Protein AF-0000000078519492 (afdb_homodimer)

Structure (mmCIF, N/CA/C/O backbone):
data_AF-0000000078519492-model_v1
#
loop_
_entity.id
_entity.type
_entity.pdbx_description
1 polymer 'Short-chain dehydrogenase/reductase SDR'
#
loop_
_atom_site.group_PDB
_atom_site.id
_atom_site.type_symbol
_atom_site.label_atom_id
_atom_site.label_alt_id
_atom_site.label_comp_id
_atom_site.label_asym_id
_atom_site.label_entity_id
_atom_site.label_seq_id
_atom_site.pdbx_PDB_ins_code
_atom_site.Cartn_x
_atom_site.Cartn_y
_atom_site.Cartn_z
_atom_site.occupancy
_atom_site.B_iso_or_equiv
_atom_site.auth_seq_id
_atom_site.auth_comp_id
_atom_site.auth_asym_id
_atom_site.auth_atom_id
_atom_site.pdbx_PDB_model_num
ATOM 1 N N . MET A 1 1 ? 9.078 -33.531 -21.797 1 58.41 1 MET A N 1
ATOM 2 C CA . MET A 1 1 ? 9.125 -32.281 -21.031 1 58.41 1 MET A CA 1
ATOM 3 C C . MET A 1 1 ? 8.391 -32.438 -19.703 1 58.41 1 MET A C 1
ATOM 5 O O . MET A 1 1 ? 7.457 -33.25 -19.594 1 58.41 1 MET A O 1
ATOM 9 N N . SER A 1 2 ? 9.055 -31.938 -18.531 1 83.19 2 SER A N 1
ATOM 10 C CA . SER A 1 2 ? 8.453 -32.188 -17.234 1 83.19 2 SER A CA 1
ATOM 11 C C . SER A 1 2 ? 7.082 -31.516 -17.109 1 83.19 2 SER A C 1
ATOM 13 O O . SER A 1 2 ? 6.832 -30.5 -17.75 1 83.19 2 SER A O 1
ATOM 15 N N . SER A 1 3 ? 6.086 -32.188 -16.578 1 94.5 3 SER A N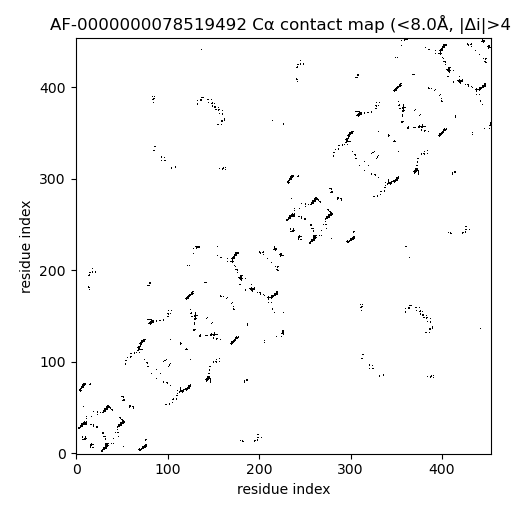 1
ATOM 16 C CA . SER A 1 3 ? 4.734 -31.672 -16.375 1 94.5 3 SER A CA 1
ATOM 17 C C . SER A 1 3 ? 4.754 -30.312 -15.68 1 94.5 3 SER A C 1
ATOM 19 O O . SER A 1 3 ? 5.438 -30.141 -14.664 1 94.5 3 SER A O 1
ATOM 21 N N . PRO A 1 4 ? 4.066 -29.391 -16.312 1 97.5 4 PRO A N 1
ATOM 22 C CA . PRO A 1 4 ? 3.973 -28.109 -15.617 1 97.5 4 PRO A CA 1
ATOM 23 C C . PRO A 1 4 ? 3.342 -28.219 -14.234 1 97.5 4 PRO A C 1
ATOM 25 O O . PRO A 1 4 ? 2.41 -29 -14.039 1 97.5 4 PRO A O 1
ATOM 28 N N . ILE A 1 5 ? 3.854 -27.438 -13.281 1 98.69 5 ILE A N 1
ATOM 29 C CA . ILE A 1 5 ? 3.361 -27.469 -11.914 1 98.69 5 ILE A CA 1
ATOM 30 C C . ILE A 1 5 ? 2.834 -26.078 -11.531 1 98.69 5 ILE A C 1
ATOM 32 O O . ILE A 1 5 ? 3.559 -25.078 -11.625 1 98.69 5 ILE A O 1
ATOM 36 N N . THR A 1 6 ? 1.536 -26.016 -11.156 1 98.88 6 THR A N 1
ATOM 37 C CA . THR A 1 6 ? 0.912 -24.781 -10.703 1 98.88 6 THR A CA 1
ATOM 38 C C . THR A 1 6 ? 0.505 -24.891 -9.234 1 98.88 6 THR A C 1
ATOM 40 O O . THR A 1 6 ? -0.112 -25.875 -8.828 1 98.88 6 THR A O 1
ATOM 43 N N . LEU A 1 7 ? 0.951 -23.953 -8.414 1 98.94 7 LEU A N 1
ATOM 44 C CA . LEU A 1 7 ? 0.543 -23.844 -7.02 1 98.94 7 LEU A CA 1
ATOM 45 C C . LEU A 1 7 ? -0.435 -22.688 -6.824 1 98.94 7 LEU A C 1
ATOM 47 O O . LEU A 1 7 ? -0.15 -21.562 -7.211 1 98.94 7 LEU A O 1
ATOM 51 N N . VAL A 1 8 ? -1.605 -23 -6.273 1 98.88 8 VAL A N 1
ATOM 52 C CA . VAL A 1 8 ? -2.617 -22 -5.93 1 98.88 8 VAL A CA 1
ATOM 53 C C . VAL A 1 8 ? -2.697 -21.844 -4.414 1 98.88 8 VAL A C 1
ATOM 55 O O . VAL A 1 8 ? -3.088 -22.781 -3.709 1 98.88 8 VAL A O 1
ATOM 58 N N . ILE A 1 9 ? -2.285 -20.688 -3.934 1 98.81 9 ILE A N 1
ATOM 59 C CA . ILE A 1 9 ? -2.396 -20.375 -2.514 1 98.81 9 ILE A CA 1
ATOM 60 C C . ILE A 1 9 ? -3.824 -19.953 -2.189 1 98.81 9 ILE A C 1
ATOM 62 O O . ILE A 1 9 ? -4.367 -19.047 -2.832 1 98.81 9 ILE A O 1
ATOM 66 N N . GLY A 1 10 ? -4.426 -20.484 -1.098 1 97.88 10 GLY A N 1
ATOM 67 C CA . GLY A 1 10 ? -5.805 -20.188 -0.753 1 97.88 10 GLY A CA 1
ATOM 68 C C . GLY A 1 10 ? -6.809 -20.969 -1.593 1 97.88 10 GLY A C 1
ATOM 69 O O . GLY A 1 10 ? -7.613 -20.359 -2.312 1 97.88 10 GLY A O 1
ATOM 70 N N . ALA A 1 11 ? -6.848 -22.297 -1.455 1 98.06 11 ALA A N 1
ATOM 71 C CA . ALA A 1 11 ? -7.637 -23.156 -2.344 1 98.06 11 ALA A CA 1
ATOM 72 C C . ALA A 1 11 ? -8.688 -23.938 -1.564 1 98.06 11 ALA A C 1
ATOM 74 O O . ALA A 1 11 ? -9.125 -25 -1.999 1 98.06 11 ALA A O 1
ATOM 75 N N . SER A 1 12 ? -9.078 -23.422 -0.387 1 96 12 SER A N 1
ATOM 76 C CA . SER A 1 12 ? -10.055 -24.141 0.433 1 96 12 SER A CA 1
ATOM 77 C C . SER A 1 12 ? -11.477 -23.922 -0.075 1 96 12 SER A C 1
ATOM 79 O O . SER A 1 12 ? -12.359 -24.75 0.144 1 96 12 SER A O 1
ATOM 81 N N . ARG A 1 13 ? -11.758 -22.781 -0.663 1 95.19 13 ARG A N 1
ATOM 82 C CA . ARG A 1 13 ? -13.078 -22.422 -1.168 1 95.19 13 ARG A CA 1
ATOM 83 C C . ARG A 1 13 ? -12.984 -21.297 -2.188 1 95.19 13 ARG A C 1
ATOM 85 O O . ARG A 1 13 ? -11.883 -20.859 -2.535 1 95.19 13 ARG A O 1
ATOM 92 N N . GLY A 1 14 ? -14.07 -20.984 -2.76 1 96.94 14 GLY A N 1
ATOM 93 C CA . GLY A 1 14 ? -14.18 -19.781 -3.578 1 96.94 14 GLY A CA 1
ATOM 94 C C . GLY A 1 14 ? -13.375 -19.859 -4.859 1 96.94 14 GLY A C 1
ATOM 95 O O . GLY A 1 14 ? -13.383 -20.891 -5.543 1 96.94 14 GLY A O 1
ATOM 96 N N . ILE A 1 15 ? -12.758 -18.719 -5.199 1 98.38 15 ILE A N 1
ATOM 97 C CA . ILE A 1 15 ? -12.016 -18.578 -6.449 1 98.38 15 ILE A CA 1
ATOM 98 C C . ILE A 1 15 ? -10.852 -19.562 -6.473 1 98.38 15 ILE A C 1
ATOM 100 O O . ILE A 1 15 ? -10.633 -20.25 -7.469 1 98.38 15 ILE A O 1
ATOM 104 N N . GLY A 1 16 ? -10.133 -19.703 -5.344 1 98.56 16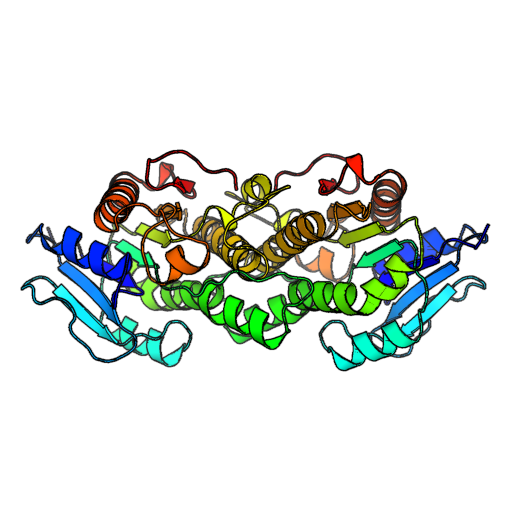 GLY A N 1
ATOM 105 C CA . GLY A 1 16 ? -8.961 -20.562 -5.27 1 98.56 16 GLY A CA 1
ATOM 106 C C . GLY A 1 16 ? -9.266 -22.016 -5.555 1 98.56 16 GLY A C 1
ATOM 107 O O . GLY A 1 16 ? -8.547 -22.672 -6.316 1 98.56 16 GLY A O 1
ATOM 108 N N . LEU A 1 17 ? -10.32 -22.469 -4.938 1 98.38 17 LEU A N 1
ATOM 109 C CA . LEU A 1 17 ? -10.703 -23.859 -5.176 1 98.38 17 LEU A CA 1
ATOM 110 C C . LEU A 1 17 ? -11.117 -24.062 -6.629 1 98.38 17 LEU A C 1
ATOM 112 O O . LEU A 1 17 ? -10.773 -25.094 -7.23 1 98.38 17 LEU A O 1
ATOM 116 N N . GLU A 1 18 ? -11.797 -23.141 -7.176 1 98.69 18 GLU A N 1
ATOM 117 C CA . GLU A 1 18 ? -12.234 -23.234 -8.562 1 98.69 18 GLU A CA 1
ATOM 118 C C . GLU A 1 18 ? -11.047 -23.203 -9.523 1 98.69 18 GLU A C 1
ATOM 120 O O . GLU A 1 18 ? -11.055 -23.859 -10.562 1 98.69 18 GLU A O 1
ATOM 125 N N . LEU A 1 19 ? -10.008 -22.406 -9.195 1 98.88 19 LEU A N 1
ATOM 126 C CA . LEU A 1 19 ? -8.789 -22.406 -9.992 1 98.88 19 LEU A CA 1
ATOM 127 C C . LEU A 1 19 ? -8.172 -23.797 -10.039 1 98.88 19 LEU A C 1
ATOM 129 O O . LEU A 1 19 ? -7.824 -24.297 -11.109 1 98.88 19 LEU A O 1
ATOM 133 N N . VAL A 1 20 ? -8.094 -24.438 -8.883 1 98.75 20 VAL A N 1
ATOM 134 C CA . VAL A 1 20 ? -7.535 -25.781 -8.797 1 98.75 20 VAL A CA 1
ATOM 135 C C . VAL A 1 20 ? -8.391 -26.75 -9.609 1 98.75 20 VAL A C 1
ATOM 137 O O . VAL A 1 20 ? -7.863 -27.547 -10.383 1 98.75 20 VAL A O 1
ATOM 140 N N . ARG A 1 21 ? -9.688 -26.641 -9.461 1 98.56 21 ARG A N 1
ATOM 141 C CA . ARG A 1 21 ? -10.609 -27.5 -10.18 1 98.56 21 ARG A CA 1
ATOM 142 C C . ARG A 1 21 ? -10.445 -27.359 -11.688 1 98.56 21 ARG A C 1
ATOM 144 O O . ARG A 1 21 ? -10.352 -28.359 -12.406 1 98.56 21 ARG A O 1
ATOM 151 N N . THR A 1 22 ? -10.383 -26.141 -12.156 1 98.62 22 THR A N 1
ATOM 152 C CA . THR A 1 22 ? -10.281 -25.875 -13.586 1 98.62 22 THR A CA 1
ATOM 153 C C . THR A 1 22 ? -8.938 -26.359 -14.133 1 98.62 22 THR A C 1
ATOM 155 O O . THR A 1 22 ? -8.891 -27.016 -15.172 1 98.62 22 THR A O 1
ATOM 158 N N . LEU A 1 23 ? -7.848 -26.141 -13.43 1 98.5 23 LEU A N 1
ATOM 159 C CA . LEU A 1 23 ? -6.512 -26.562 -13.836 1 98.5 23 LEU A CA 1
ATOM 160 C C . LEU A 1 23 ? -6.414 -28.078 -13.883 1 98.5 23 LEU A C 1
ATOM 162 O O . LEU A 1 23 ? -5.711 -28.641 -14.727 1 98.5 23 LEU A O 1
ATOM 166 N N . SER A 1 24 ? -7.098 -28.75 -13.008 1 97.81 24 SER A N 1
ATOM 167 C CA . SER A 1 24 ? -6.992 -30.188 -12.852 1 97.81 24 SER A CA 1
ATOM 168 C C . SER A 1 24 ? -7.574 -30.922 -14.055 1 97.81 24 SER A C 1
ATOM 170 O O . SER A 1 24 ? -7.324 -32.125 -14.25 1 97.81 24 SER A O 1
ATOM 172 N N . GLN A 1 25 ? -8.359 -30.188 -14.852 1 97.5 25 GLN A N 1
ATOM 173 C CA . GLN A 1 25 ? -8.984 -30.797 -16.016 1 97.5 25 GLN A CA 1
ATOM 174 C C . GLN A 1 25 ? -7.941 -31.172 -17.062 1 97.5 25 GLN A C 1
ATOM 176 O O . GLN A 1 25 ? -8.172 -32.062 -17.891 1 97.5 25 GLN A O 1
ATOM 181 N N . ASP A 1 26 ? -6.82 -30.453 -17.109 1 96.94 26 ASP A N 1
ATOM 182 C CA . ASP A 1 26 ? -5.684 -30.828 -17.953 1 96.94 26 ASP A CA 1
ATOM 183 C C . ASP A 1 26 ? -4.758 -31.797 -17.219 1 96.94 26 ASP A C 1
ATOM 185 O O . ASP A 1 26 ? -3.904 -31.375 -16.438 1 96.94 26 ASP A O 1
ATOM 189 N N . THR A 1 27 ? -4.773 -33.031 -17.547 1 95.38 27 THR A N 1
ATOM 190 C CA . THR A 1 27 ? -4.117 -34.094 -16.797 1 95.38 27 THR A CA 1
ATOM 191 C C . THR A 1 27 ? -2.611 -34.062 -17.031 1 95.38 27 THR A C 1
ATOM 193 O O . THR A 1 27 ? -1.858 -34.75 -16.344 1 95.38 27 THR A O 1
ATOM 196 N N . SER A 1 28 ? -2.199 -33.312 -17.984 1 96.25 28 SER A N 1
ATOM 197 C CA . SER A 1 28 ? -0.767 -33.188 -18.234 1 96.25 28 SER A CA 1
ATOM 198 C C . SER A 1 28 ? -0.105 -32.25 -17.234 1 96.25 28 SER A C 1
ATOM 200 O O . SER A 1 28 ? 1.123 -32.219 -17.141 1 96.25 28 SER A O 1
ATOM 202 N N . GLN A 1 29 ? -0.95 -31.641 -16.422 1 96.44 29 GLN A N 1
ATOM 203 C CA . GLN A 1 29 ? -0.436 -30.672 -15.453 1 96.44 29 GLN A CA 1
ATOM 204 C C . GLN A 1 29 ? -0.536 -31.234 -14.031 1 96.44 29 GLN A C 1
ATOM 206 O O . GLN A 1 29 ? -1.39 -32.062 -13.75 1 96.44 29 GLN A O 1
ATOM 211 N N . GLN A 1 30 ? 0.408 -30.812 -13.195 1 98.25 30 GLN A N 1
ATOM 212 C CA . GLN A 1 30 ? 0.324 -31.031 -11.75 1 98.25 30 GLN A CA 1
ATOM 213 C C . GLN A 1 30 ? -0.139 -29.781 -11.031 1 98.25 30 GLN A C 1
ATOM 215 O O . GLN A 1 30 ? 0.381 -28.688 -11.273 1 98.25 30 GLN A O 1
ATOM 220 N N . VAL A 1 31 ? -1.18 -29.984 -10.188 1 98.69 31 VAL A N 1
ATOM 221 C CA . VAL A 1 31 ? -1.771 -28.859 -9.492 1 98.69 31 VAL A CA 1
ATOM 222 C C . VAL A 1 31 ? -1.626 -29.047 -7.984 1 98.69 31 VAL A C 1
ATOM 224 O O . VAL A 1 31 ? -1.915 -30.125 -7.457 1 98.69 31 VAL A O 1
ATOM 227 N N . ILE A 1 32 ? -1.097 -28.031 -7.344 1 98.69 32 ILE A N 1
ATOM 228 C CA . ILE A 1 32 ? -1 -28.016 -5.891 1 98.69 32 ILE A CA 1
ATOM 229 C C . ILE A 1 32 ? -1.884 -26.906 -5.332 1 98.69 32 ILE A C 1
ATOM 231 O O . ILE A 1 32 ? -1.819 -25.75 -5.793 1 98.69 32 ILE A O 1
ATOM 235 N N . GLY A 1 33 ? -2.805 -27.219 -4.434 1 98.62 33 GLY A N 1
ATOM 236 C CA . GLY A 1 33 ? -3.578 -26.219 -3.695 1 98.62 33 GLY A CA 1
ATOM 237 C C . GLY A 1 33 ? -3.168 -26.109 -2.238 1 98.62 33 GLY A C 1
ATOM 238 O O . GLY A 1 33 ? -2.826 -27.109 -1.606 1 98.62 33 GLY A O 1
ATOM 239 N N . SER A 1 34 ? -3.195 -24.922 -1.721 1 98.56 34 SER A N 1
ATOM 240 C CA . SER A 1 34 ? -2.938 -24.781 -0.291 1 98.56 34 SER A CA 1
ATOM 241 C C . SER A 1 34 ? -4.23 -24.578 0.486 1 98.56 34 SER A C 1
ATOM 243 O O . SER A 1 34 ? -5.148 -23.906 0.001 1 98.56 34 SER A O 1
ATOM 245 N N . VAL A 1 35 ? -4.273 -25.141 1.657 1 97.62 35 VAL A N 1
ATOM 246 C CA . VAL A 1 35 ? -5.402 -25.031 2.578 1 97.62 35 VAL A CA 1
ATOM 247 C C . VAL A 1 35 ? -4.891 -24.766 3.99 1 97.62 35 VAL A C 1
ATOM 249 O O . VAL A 1 35 ? -3.791 -25.188 4.352 1 97.62 35 VAL A O 1
ATOM 252 N N . ARG A 1 36 ? -5.609 -24.016 4.82 1 94.69 36 ARG A N 1
ATOM 253 C CA . ARG A 1 36 ? -5.168 -23.641 6.156 1 94.69 36 ARG A CA 1
ATOM 254 C C . ARG A 1 36 ? -5.23 -24.828 7.109 1 94.69 36 ARG A C 1
ATOM 256 O O . ARG A 1 36 ? -4.387 -24.953 7.996 1 94.69 36 ARG A O 1
ATOM 263 N N . LYS A 1 37 ? -6.215 -25.578 6.898 1 93.25 37 LYS A N 1
ATOM 264 C CA . LYS A 1 37 ? -6.379 -26.828 7.641 1 93.25 37 LYS A CA 1
ATOM 265 C C . LYS A 1 37 ? -6.215 -28.031 6.727 1 93.25 37 LYS A C 1
ATOM 267 O O . LYS A 1 37 ? -6.617 -28 5.562 1 93.25 37 LYS A O 1
ATOM 272 N N . PRO A 1 38 ? -5.621 -29.031 7.332 1 91.38 38 PRO A N 1
ATOM 273 C CA . PRO A 1 38 ? -5.391 -30.219 6.504 1 91.38 38 PRO A CA 1
ATOM 274 C C . PRO A 1 38 ? -6.688 -30.828 5.992 1 91.38 38 PRO A C 1
ATOM 276 O O . PRO A 1 38 ? -7.375 -31.547 6.73 1 91.38 38 PRO A O 1
ATOM 279 N N . THR A 1 39 ? -7.109 -30.422 4.836 1 90.69 39 THR A N 1
ATOM 280 C CA . THR A 1 39 ? -8.289 -30.938 4.145 1 90.69 39 THR A CA 1
ATOM 281 C C . THR A 1 39 ? -7.984 -31.172 2.668 1 90.69 39 THR A C 1
ATOM 283 O O . THR A 1 39 ? -6.949 -30.734 2.162 1 90.69 39 THR A O 1
ATOM 286 N N . ASN A 1 40 ? -8.781 -32 1.984 1 93.25 40 ASN A N 1
ATOM 287 C CA . ASN A 1 40 ? -8.727 -32.281 0.55 1 93.25 40 ASN A CA 1
ATOM 288 C C . ASN A 1 40 ? -10.055 -31.938 -0.128 1 93.25 40 ASN A C 1
ATOM 290 O O . ASN A 1 40 ? -10.867 -32.812 -0.391 1 93.25 40 ASN A O 1
ATOM 294 N N . PRO A 1 41 ? -10.156 -30.734 -0.514 1 94 41 PRO A N 1
ATOM 295 C CA . PRO A 1 41 ? -11.461 -30.297 -1.013 1 94 41 PRO A CA 1
ATOM 296 C C . PRO A 1 41 ? -11.781 -30.844 -2.4 1 94 41 PRO A C 1
ATOM 298 O O . PRO A 1 41 ? -12.914 -30.703 -2.873 1 94 41 PRO A O 1
ATOM 301 N N . LEU A 1 42 ? -10.828 -31.344 -3.115 1 94.75 42 LEU A N 1
ATOM 302 C CA . LEU A 1 42 ? -10.969 -31.875 -4.469 1 94.75 42 LEU A CA 1
ATOM 303 C C . LEU A 1 42 ? -10.125 -33.125 -4.66 1 94.75 42 LEU A C 1
ATOM 305 O O . LEU A 1 42 ? -8.93 -33.125 -4.363 1 94.75 42 LEU A O 1
ATOM 309 N N . ASP A 1 43 ? -10.742 -34.156 -5.117 1 94.12 43 ASP A N 1
ATOM 310 C CA . ASP A 1 43 ? -10.039 -35.406 -5.391 1 94.12 43 ASP A CA 1
ATOM 311 C C . ASP A 1 43 ? -9.812 -35.594 -6.887 1 94.12 43 ASP A C 1
ATOM 313 O O . ASP A 1 43 ? -10.773 -35.781 -7.645 1 94.12 43 ASP A O 1
ATOM 317 N N . ALA A 1 44 ? -8.641 -35.406 -7.34 1 96 44 ALA A N 1
ATOM 318 C CA . ALA A 1 44 ? -8.188 -35.625 -8.711 1 96 44 ALA A CA 1
ATOM 319 C C . ALA A 1 44 ? -6.758 -36.156 -8.742 1 96 44 ALA A C 1
ATOM 321 O O . ALA A 1 44 ? -5.938 -35.812 -7.887 1 96 44 ALA A O 1
ATOM 322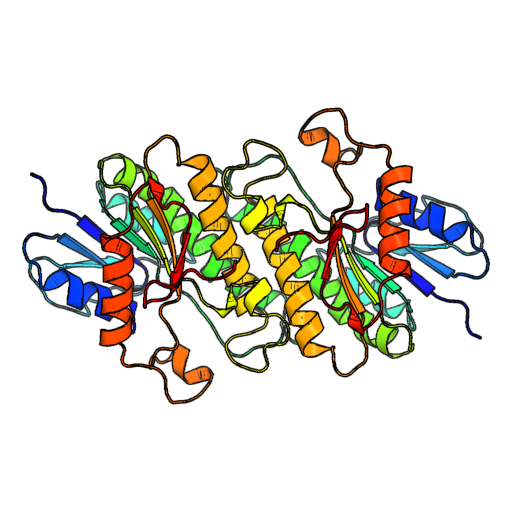 N N . PRO A 1 45 ? -6.391 -37.031 -9.68 1 96.19 45 PRO A N 1
ATOM 323 C CA . PRO A 1 45 ? -5.094 -37.719 -9.68 1 96.19 45 PRO A CA 1
ATOM 324 C C . PRO A 1 45 ? -3.92 -36.75 -9.812 1 96.19 45 PRO A C 1
ATOM 326 O O . PRO A 1 45 ? -2.816 -37.031 -9.352 1 96.19 45 PRO A O 1
ATOM 329 N N . ASN A 1 46 ? -4.172 -35.656 -10.461 1 97.75 46 ASN A N 1
ATOM 330 C CA . ASN A 1 46 ? -3.072 -34.719 -10.703 1 97.75 46 ASN A CA 1
ATOM 331 C C . ASN A 1 46 ? -3.125 -33.531 -9.75 1 97.75 46 ASN A C 1
ATOM 333 O O . ASN A 1 46 ? -2.549 -32.469 -10.039 1 97.75 46 ASN A O 1
ATOM 337 N N . VAL A 1 47 ? -3.902 -33.688 -8.586 1 98.25 47 VAL A N 1
ATOM 338 C CA . VAL A 1 47 ? -4.035 -32.594 -7.609 1 98.25 47 VAL A CA 1
ATOM 339 C C . VAL A 1 47 ? -3.545 -33.062 -6.246 1 98.25 47 VAL A C 1
ATOM 341 O O . VAL A 1 47 ? -3.838 -34.188 -5.828 1 98.25 47 VAL A O 1
ATOM 344 N N . ARG A 1 48 ? -2.787 -32.25 -5.578 1 97.56 48 ARG A N 1
ATOM 345 C CA . ARG A 1 48 ? -2.51 -32.469 -4.16 1 97.56 48 ARG A CA 1
ATOM 346 C C . ARG A 1 48 ? -2.643 -31.172 -3.379 1 97.56 48 ARG A C 1
ATOM 348 O O . ARG A 1 48 ? -2.471 -30.078 -3.938 1 97.56 48 ARG A O 1
ATOM 355 N N . PHE A 1 49 ? -2.961 -31.328 -2.107 1 98.19 49 PHE A N 1
ATOM 356 C CA . PHE A 1 49 ? -3.109 -30.156 -1.243 1 98.19 49 PHE A CA 1
ATOM 357 C C . PHE A 1 49 ? -2.004 -30.125 -0.193 1 98.19 49 PHE A C 1
ATOM 359 O O . PHE A 1 49 ? -1.576 -31.156 0.305 1 98.19 49 PHE A O 1
ATOM 366 N N . VAL A 1 50 ? -1.512 -28.938 0.108 1 98.25 50 VAL A N 1
ATOM 367 C CA . VAL A 1 50 ? -0.549 -28.703 1.182 1 98.25 50 VAL A CA 1
ATOM 368 C C . VAL A 1 50 ? -1.144 -27.766 2.225 1 98.25 50 VAL A C 1
ATOM 370 O O . VAL A 1 50 ? -1.955 -26.891 1.894 1 98.25 50 VAL A O 1
ATOM 373 N N . THR A 1 51 ? -0.789 -27.953 3.5 1 98.31 51 THR A N 1
ATOM 374 C CA . THR A 1 51 ? -1.227 -27.047 4.566 1 98.31 51 THR A CA 1
ATOM 375 C C . THR A 1 51 ? -0.351 -25.797 4.621 1 98.31 51 THR A C 1
ATOM 377 O O . THR A 1 51 ? 0.875 -25.906 4.715 1 98.31 51 THR A O 1
ATOM 380 N N . LEU A 1 52 ? -1 -24.656 4.516 1 98.38 52 LEU A N 1
ATOM 381 C CA . LEU A 1 52 ? -0.27 -23.391 4.496 1 98.38 52 LEU A CA 1
ATOM 382 C C . LEU A 1 52 ? -1.149 -22.25 4.996 1 98.38 52 LEU A C 1
ATOM 384 O O . LEU A 1 52 ? -2.252 -22.047 4.48 1 98.38 52 LEU A O 1
ATOM 388 N N . ASP A 1 53 ? -0.686 -21.609 6.07 1 97.81 53 ASP A N 1
ATOM 389 C CA . ASP A 1 53 ? -1.227 -20.328 6.512 1 97.81 53 ASP A CA 1
ATOM 390 C C . ASP A 1 53 ? -0.282 -19.188 6.152 1 97.81 53 ASP A C 1
ATOM 392 O O . ASP A 1 53 ? 0.782 -19.031 6.758 1 97.81 53 ASP A O 1
ATOM 396 N N . GLN A 1 54 ? -0.698 -18.391 5.199 1 96.94 54 GLN A N 1
ATOM 397 C CA . GLN A 1 54 ? 0.231 -17.391 4.691 1 96.94 54 GLN A CA 1
ATOM 398 C C . GLN A 1 54 ? 0.507 -16.312 5.738 1 96.94 54 GLN A C 1
ATOM 400 O O . GLN A 1 54 ? 1.447 -15.531 5.598 1 96.94 54 GLN A O 1
ATOM 405 N N . ALA A 1 55 ? -0.295 -16.25 6.844 1 97.12 55 ALA A N 1
ATOM 406 C CA . ALA A 1 55 ? -0.055 -15.289 7.914 1 97.12 55 ALA A CA 1
ATOM 407 C C . ALA A 1 55 ? 1.045 -15.773 8.852 1 97.12 55 ALA A C 1
ATOM 409 O O . ALA A 1 55 ? 1.449 -15.055 9.773 1 97.12 55 ALA A O 1
ATOM 410 N N . ASP A 1 56 ? 1.532 -17 8.617 1 97.62 56 ASP A N 1
ATOM 411 C CA . ASP A 1 56 ? 2.51 -17.625 9.5 1 97.62 56 ASP A CA 1
ATOM 412 C C . ASP A 1 56 ? 3.746 -18.062 8.727 1 97.62 56 ASP A C 1
ATOM 414 O O . ASP A 1 56 ? 3.695 -19.047 7.984 1 97.62 56 ASP A O 1
ATOM 418 N N . ARG A 1 57 ? 4.883 -17.484 8.984 1 97.75 57 ARG A N 1
ATOM 419 C CA . ARG A 1 57 ? 6.125 -17.75 8.258 1 97.75 57 ARG A CA 1
ATOM 420 C C . ARG A 1 57 ? 6.523 -19.219 8.367 1 97.75 57 ARG A C 1
ATOM 422 O O . ARG A 1 57 ? 6.98 -19.812 7.391 1 97.75 57 ARG A O 1
ATOM 429 N N . ALA A 1 58 ? 6.41 -19.719 9.539 1 98.06 58 ALA A N 1
ATOM 430 C CA . ALA A 1 58 ? 6.797 -21.125 9.742 1 98.06 58 ALA A CA 1
ATOM 431 C C . ALA A 1 58 ? 5.938 -22.047 8.898 1 98.06 58 ALA A C 1
ATOM 433 O O . ALA A 1 58 ? 6.441 -23.031 8.336 1 98.06 58 ALA A O 1
ATOM 434 N N . SER A 1 59 ? 4.645 -21.766 8.828 1 98.44 59 SER A N 1
ATOM 435 C CA . SER A 1 59 ? 3.729 -22.562 8.016 1 98.44 59 SER A CA 1
ATOM 436 C C . SER A 1 59 ? 4.102 -22.5 6.535 1 98.44 59 SER A C 1
ATOM 438 O O . SER A 1 59 ? 4.129 -23.516 5.848 1 98.44 59 SER A O 1
ATOM 440 N N . VAL A 1 60 ? 4.445 -21.359 6.023 1 98.69 60 VAL A N 1
ATOM 441 C CA . VAL A 1 60 ? 4.809 -21.141 4.625 1 98.69 60 VAL A CA 1
ATOM 442 C C . VAL A 1 60 ? 6.109 -21.875 4.312 1 98.69 60 VAL A C 1
ATOM 444 O O . VAL A 1 60 ? 6.219 -22.562 3.285 1 98.69 60 VAL A O 1
ATOM 447 N N . LYS A 1 61 ? 7.055 -21.719 5.211 1 98.38 61 LYS A N 1
ATOM 448 C CA . LYS A 1 61 ? 8.344 -22.375 5.027 1 98.38 61 LYS A CA 1
ATOM 449 C C . LYS A 1 61 ? 8.188 -23.891 4.941 1 98.38 61 LYS A C 1
ATOM 451 O O . LYS A 1 61 ? 8.805 -24.531 4.094 1 98.38 61 LYS A O 1
ATOM 456 N N . ALA A 1 62 ? 7.402 -24.438 5.812 1 98.25 62 ALA A N 1
ATOM 457 C CA . ALA A 1 62 ? 7.168 -25.875 5.82 1 98.25 62 ALA A CA 1
ATOM 458 C C . ALA A 1 62 ? 6.543 -26.344 4.508 1 98.25 62 ALA A C 1
ATOM 460 O O . ALA A 1 62 ? 6.941 -27.375 3.951 1 98.25 62 ALA A O 1
ATOM 461 N N . ALA A 1 63 ? 5.566 -25.609 4.023 1 98.62 63 ALA A N 1
ATOM 462 C CA . ALA A 1 63 ? 4.918 -25.953 2.76 1 98.62 63 ALA A CA 1
ATOM 463 C C . ALA A 1 63 ? 5.902 -25.875 1.599 1 98.62 63 ALA A C 1
ATOM 465 O O . ALA A 1 63 ? 5.914 -26.734 0.72 1 98.62 63 ALA A O 1
ATOM 466 N N . ALA A 1 64 ? 6.73 -24.844 1.571 1 98.75 64 ALA A N 1
ATOM 467 C CA . ALA A 1 64 ? 7.691 -24.625 0.49 1 98.75 64 ALA A CA 1
ATOM 468 C C . ALA A 1 64 ? 8.688 -25.781 0.407 1 98.75 64 ALA A C 1
ATOM 470 O O . ALA A 1 64 ? 9.117 -26.156 -0.685 1 98.75 64 ALA A O 1
ATOM 471 N N . ALA A 1 65 ? 9.039 -26.328 1.559 1 98.31 65 ALA A N 1
ATOM 472 C CA . ALA A 1 65 ? 10 -27.438 1.615 1 98.31 65 ALA A CA 1
ATOM 473 C C . ALA A 1 65 ? 9.469 -28.656 0.869 1 98.31 65 ALA A C 1
ATOM 475 O O . ALA A 1 65 ? 10.25 -29.484 0.388 1 98.31 65 ALA A O 1
ATOM 476 N N . SER A 1 66 ? 8.18 -28.75 0.671 1 98 66 SER A N 1
ATOM 477 C CA . SER A 1 66 ? 7.578 -29.922 0.036 1 98 66 SER A CA 1
ATOM 478 C C . SER A 1 66 ? 7.387 -29.688 -1.461 1 98 66 SER A C 1
ATOM 480 O O . SER A 1 66 ? 6.891 -30.578 -2.166 1 98 66 SER A O 1
ATOM 482 N N . VAL A 1 67 ? 7.707 -28.531 -1.974 1 98.44 67 VAL A N 1
ATOM 483 C CA . VAL A 1 67 ? 7.547 -28.188 -3.383 1 98.44 67 VAL A CA 1
ATOM 484 C C . VAL A 1 67 ? 8.891 -27.766 -3.963 1 98.44 67 VAL A C 1
ATOM 486 O O . VAL A 1 67 ? 9.188 -26.562 -4.039 1 98.44 67 VAL A O 1
ATOM 489 N N . PRO A 1 68 ? 9.688 -28.641 -4.445 1 97.69 68 PRO A N 1
ATOM 490 C CA . PRO A 1 68 ? 11.055 -28.312 -4.859 1 97.69 68 PRO A CA 1
ATOM 491 C C . PRO A 1 68 ? 11.109 -27.578 -6.199 1 97.69 68 PRO A C 1
ATOM 493 O O . PRO A 1 68 ? 12.117 -26.953 -6.52 1 97.69 68 PRO A O 1
ATOM 496 N N . GLU A 1 69 ? 10.102 -27.797 -7.07 1 98.31 69 GLU A N 1
ATOM 497 C CA . GLU A 1 69 ? 10.023 -27.109 -8.352 1 98.31 69 GLU A CA 1
ATOM 498 C C . GLU A 1 69 ? 8.609 -26.625 -8.633 1 98.31 69 GLU A C 1
ATOM 500 O O . GLU A 1 69 ? 7.637 -27.25 -8.211 1 98.31 69 GLU A O 1
ATOM 505 N N . LEU A 1 70 ? 8.469 -25.547 -9.32 1 98.38 70 LEU A N 1
ATOM 506 C CA . LEU A 1 70 ? 7.195 -24.859 -9.547 1 98.38 70 LEU A CA 1
ATOM 507 C C . LEU A 1 70 ? 7.258 -24 -10.797 1 98.38 70 LEU A C 1
ATOM 509 O O . LEU A 1 70 ? 8.242 -23.281 -11.023 1 98.38 70 LEU A O 1
ATOM 513 N N . ASP A 1 71 ? 6.281 -24.094 -11.656 1 98.69 71 ASP A N 1
ATOM 514 C CA . ASP A 1 71 ? 6.242 -23.281 -12.859 1 98.69 71 ASP A CA 1
ATOM 515 C C . ASP A 1 71 ? 5.461 -21.984 -12.625 1 98.69 71 ASP A C 1
ATOM 517 O O . ASP A 1 71 ? 5.902 -20.906 -13.016 1 98.69 71 ASP A O 1
ATOM 521 N N . VAL A 1 72 ? 4.25 -22.125 -11.984 1 98.88 72 VAL A N 1
ATOM 522 C CA . VAL A 1 72 ? 3.318 -21 -11.836 1 98.88 72 VAL A CA 1
ATOM 523 C C . VAL A 1 72 ? 2.85 -20.922 -10.383 1 98.88 72 VAL A C 1
ATOM 525 O O . VAL A 1 72 ? 2.438 -21.922 -9.797 1 98.88 72 VAL A O 1
ATOM 528 N N . LEU A 1 73 ? 3.02 -19.797 -9.781 1 98.94 73 LEU A N 1
ATOM 529 C CA . LEU A 1 73 ? 2.525 -19.5 -8.445 1 98.94 73 LEU A CA 1
ATOM 530 C C . LEU A 1 73 ? 1.381 -18.484 -8.5 1 98.94 73 LEU A C 1
ATOM 532 O O . LEU A 1 73 ? 1.561 -17.359 -8.977 1 98.94 73 LEU A O 1
ATOM 536 N N . ILE A 1 74 ? 0.163 -18.891 -8.117 1 98.94 74 ILE A N 1
ATOM 537 C CA . ILE A 1 74 ? -0.995 -18 -8.016 1 98.94 74 ILE A CA 1
ATOM 538 C C . ILE A 1 74 ? -1.35 -17.781 -6.547 1 98.94 74 ILE A C 1
ATOM 540 O O . ILE A 1 74 ? -1.713 -18.719 -5.84 1 98.94 74 ILE A O 1
ATOM 544 N N . ILE A 1 75 ? -1.245 -16.562 -6.09 1 98.88 75 ILE A N 1
ATOM 545 C CA . ILE A 1 75 ? -1.546 -16.234 -4.703 1 98.88 75 ILE A CA 1
ATOM 546 C C . ILE A 1 75 ? -2.93 -15.586 -4.617 1 98.88 75 ILE A C 1
ATOM 548 O O . ILE A 1 75 ? -3.102 -14.422 -4.973 1 98.88 75 ILE A O 1
ATOM 552 N N . ASN A 1 76 ? -3.836 -16.312 -4.051 1 97.75 76 ASN A N 1
ATOM 553 C CA . ASN A 1 76 ? -5.242 -15.922 -4.066 1 97.75 76 ASN A CA 1
ATOM 554 C C . ASN A 1 76 ? -5.758 -15.633 -2.658 1 97.75 76 ASN A C 1
ATOM 556 O O . ASN A 1 76 ? -6.727 -14.891 -2.488 1 97.75 76 ASN A O 1
ATOM 560 N N . ALA A 1 77 ? -5.102 -16.125 -1.643 1 90.38 77 ALA A N 1
ATOM 561 C CA . ALA A 1 77 ? -5.559 -15.984 -0.263 1 90.38 77 ALA A CA 1
ATOM 562 C C . ALA A 1 77 ? -5.547 -14.523 0.17 1 90.38 77 ALA A C 1
ATOM 564 O O . ALA A 1 77 ? -4.586 -13.797 -0.096 1 90.38 77 ALA A O 1
ATOM 565 N N . ALA A 1 78 ? -6.656 -14.117 0.807 1 95.38 78 ALA A N 1
ATOM 566 C CA . ALA A 1 78 ? -6.785 -12.758 1.327 1 95.38 78 ALA A CA 1
ATOM 567 C C . ALA A 1 78 ? -7.957 -12.648 2.297 1 95.38 78 ALA A C 1
ATOM 569 O O . ALA A 1 78 ? -8.812 -13.531 2.348 1 95.38 78 ALA A O 1
ATOM 570 N N . ILE A 1 79 ? -7.926 -11.594 3.053 1 95.94 79 ILE A N 1
ATOM 571 C CA . ILE A 1 79 ? -9.102 -11.203 3.826 1 95.94 79 ILE A CA 1
ATOM 572 C C . ILE A 1 79 ? -9.641 -9.867 3.311 1 95.94 79 ILE A C 1
ATOM 574 O O . ILE A 1 79 ? -8.891 -9.078 2.727 1 95.94 79 ILE A O 1
ATOM 578 N N . GLY A 1 80 ? -10.867 -9.703 3.443 1 95.06 80 GLY A N 1
ATOM 579 C CA . GLY A 1 80 ? -11.516 -8.477 3.014 1 95.06 80 GLY A CA 1
ATOM 580 C C . GLY A 1 80 ? -12.883 -8.273 3.633 1 95.06 80 GLY A C 1
ATOM 581 O O . GLY A 1 80 ? -13.602 -9.242 3.902 1 95.06 80 GLY A O 1
ATOM 582 N N . ASP A 1 81 ? -13.219 -7.07 3.898 1 93.12 81 ASP A N 1
ATOM 583 C CA . ASP A 1 81 ? -14.523 -6.645 4.406 1 93.12 81 ASP A CA 1
ATOM 584 C C . ASP A 1 81 ? -14.828 -5.211 3.986 1 93.12 81 ASP A C 1
ATOM 586 O O . ASP A 1 81 ? -14 -4.547 3.357 1 93.12 81 ASP A O 1
ATOM 590 N N . ASP A 1 82 ? -16.094 -4.859 4.188 1 90.62 82 ASP A N 1
ATOM 591 C CA . ASP A 1 82 ? -16.5 -3.475 3.973 1 90.62 82 ASP A CA 1
ATOM 592 C C . ASP A 1 82 ? -16.203 -2.615 5.203 1 90.62 82 ASP A C 1
ATOM 594 O O . ASP A 1 82 ? -17 -2.578 6.145 1 90.62 82 ASP A O 1
ATOM 598 N N . GLU A 1 83 ? -15.117 -1.952 5.207 1 95.69 83 GLU A N 1
ATOM 599 C CA . GLU A 1 83 ? -14.648 -1.165 6.344 1 95.69 83 GLU A CA 1
ATOM 600 C C . GLU A 1 83 ? -14.18 0.219 5.902 1 95.69 83 GLU A C 1
ATOM 602 O O . GLU A 1 83 ? -13.945 0.45 4.715 1 95.69 83 GLU A O 1
ATOM 607 N N . LYS A 1 84 ? -14.133 1.146 6.855 1 96.38 84 LYS A N 1
ATOM 608 C CA . LYS A 1 84 ? -13.695 2.518 6.617 1 96.38 84 LYS A CA 1
ATOM 609 C C . LYS A 1 84 ? -12.383 2.807 7.34 1 96.38 84 LYS A C 1
ATOM 611 O O . LYS A 1 84 ? -12.133 2.271 8.422 1 96.38 84 LYS A O 1
ATOM 616 N N . VAL A 1 85 ? -11.578 3.672 6.762 1 97.38 85 VAL A N 1
ATOM 617 C CA . VAL A 1 85 ? -10.258 3.914 7.336 1 97.38 85 VAL A CA 1
ATOM 618 C C . VAL A 1 85 ? -10.398 4.695 8.641 1 97.38 85 VAL A C 1
ATOM 620 O O . VAL A 1 85 ? -9.633 4.488 9.586 1 97.38 85 VAL A O 1
ATOM 623 N N . LEU A 1 86 ? -11.391 5.574 8.742 1 97.88 86 LEU A N 1
ATOM 624 C CA . LEU A 1 86 ? -11.5 6.457 9.898 1 97.88 86 LEU A CA 1
ATOM 625 C C . LEU A 1 86 ? -11.938 5.676 11.133 1 97.88 86 LEU A C 1
ATOM 627 O O . LEU A 1 86 ? -11.742 6.137 12.266 1 97.88 86 LEU A O 1
ATOM 631 N N . SER A 1 87 ? -12.508 4.465 10.945 1 97.25 87 SER A N 1
ATOM 632 C CA . SER A 1 87 ? -12.961 3.656 12.07 1 97.25 87 SER A CA 1
ATOM 633 C C . SER A 1 87 ? -12.133 2.389 12.211 1 97.25 87 SER A C 1
ATOM 635 O O . SER A 1 87 ? -12.445 1.522 13.031 1 97.25 87 SER A O 1
ATOM 637 N N . THR A 1 88 ? -11.117 2.221 11.445 1 97.81 88 THR A N 1
ATOM 638 C CA . THR A 1 88 ? -10.281 1.029 11.477 1 97.81 88 THR A CA 1
ATOM 639 C C . THR A 1 88 ? -9.289 1.097 12.633 1 97.81 88 THR A C 1
ATOM 641 O O . THR A 1 88 ? -8.609 2.109 12.82 1 97.81 88 THR A O 1
ATOM 644 N N . SER A 1 89 ? -9.211 0.042 13.445 1 97.94 89 SER A N 1
ATOM 645 C CA . SER A 1 89 ? -8.25 -0.016 14.539 1 97.94 89 SER A CA 1
ATOM 646 C C . SER A 1 89 ? -6.855 -0.358 14.031 1 97.94 89 SER A C 1
ATOM 648 O O . SER A 1 89 ? -6.699 -0.866 12.922 1 97.94 89 SER A O 1
ATOM 650 N N . ASP A 1 90 ? -5.844 -0.095 14.875 1 97.81 90 ASP A N 1
ATOM 651 C CA . ASP A 1 90 ? -4.473 -0.467 14.547 1 97.81 90 ASP A CA 1
ATOM 652 C C . ASP A 1 90 ? -4.348 -1.974 14.336 1 97.81 90 ASP A C 1
ATOM 654 O O . ASP A 1 90 ? -3.648 -2.42 13.422 1 97.81 90 ASP A O 1
ATOM 658 N N . GLU A 1 91 ? -5.016 -2.666 15.188 1 97.94 91 GLU A N 1
ATOM 659 C CA . GLU A 1 91 ? -4.938 -4.121 15.133 1 97.94 91 GLU A CA 1
ATOM 660 C C . GLU A 1 91 ? -5.547 -4.66 13.844 1 97.94 91 GLU A C 1
ATOM 662 O O . GLU A 1 91 ? -5 -5.574 13.227 1 97.94 91 GLU A O 1
ATOM 667 N N . ARG A 1 92 ? -6.664 -4.094 13.477 1 98.12 92 ARG A N 1
ATOM 668 C CA . ARG A 1 92 ? -7.344 -4.547 12.266 1 98.12 92 ARG A CA 1
ATOM 669 C C . ARG A 1 92 ? -6.508 -4.246 11.023 1 98.12 92 ARG A C 1
ATOM 671 O O . ARG A 1 92 ? -6.379 -5.09 10.133 1 98.12 92 ARG A O 1
ATOM 678 N N . LEU A 1 93 ? -5.973 -3.082 10.922 1 98.62 93 LEU A N 1
ATOM 679 C CA . LEU A 1 93 ? -5.121 -2.734 9.789 1 98.62 93 LEU A CA 1
ATOM 680 C C . LEU A 1 93 ? -3.895 -3.641 9.734 1 98.62 93 LEU A C 1
ATOM 682 O O . LEU A 1 93 ? -3.494 -4.082 8.656 1 98.62 93 LEU A O 1
ATOM 686 N N . ALA A 1 94 ? -3.342 -3.893 10.906 1 98.25 94 ALA A N 1
ATOM 687 C CA . ALA A 1 94 ? -2.186 -4.781 10.977 1 98.25 94 ALA A CA 1
ATOM 688 C C . ALA A 1 94 ? -2.539 -6.18 10.469 1 98.25 94 ALA A C 1
ATOM 690 O O . ALA A 1 94 ? -1.717 -6.844 9.836 1 98.25 94 ALA A O 1
ATOM 691 N N . GLU A 1 95 ? -3.688 -6.617 10.812 1 98.19 95 GLU A N 1
ATOM 692 C CA . GLU A 1 95 ? -4.152 -7.914 10.328 1 98.19 95 GLU A CA 1
ATOM 693 C C . GLU A 1 95 ? -4.195 -7.953 8.805 1 98.19 95 GLU A C 1
ATOM 695 O O . GLU A 1 95 ? -3.723 -8.914 8.195 1 98.19 95 GLU A O 1
ATOM 700 N N . TYR A 1 96 ? -4.703 -6.906 8.195 1 98.62 96 TYR A N 1
ATOM 701 C CA . TYR A 1 96 ? -4.75 -6.812 6.742 1 98.62 96 TYR A CA 1
ATOM 702 C C . TYR A 1 96 ? -3.35 -6.867 6.145 1 98.62 96 TYR A C 1
ATOM 704 O O . TYR A 1 96 ? -3.111 -7.578 5.168 1 98.62 96 TYR A O 1
ATOM 712 N N . PHE A 1 97 ? -2.434 -6.172 6.727 1 98.75 97 PHE A N 1
ATOM 713 C CA . PHE A 1 97 ? -1.073 -6.148 6.203 1 98.75 97 PHE A CA 1
ATOM 714 C C . PHE A 1 97 ? -0.426 -7.523 6.324 1 98.75 97 PHE A C 1
ATOM 716 O O . PHE A 1 97 ? 0.249 -7.98 5.398 1 98.75 97 PHE A O 1
ATOM 723 N N . ASN A 1 98 ? -0.655 -8.109 7.414 1 98.62 98 ASN A N 1
ATOM 724 C CA . ASN A 1 98 ? -0.046 -9.414 7.652 1 98.62 98 ASN A CA 1
ATOM 725 C C . ASN A 1 98 ? -0.54 -10.453 6.652 1 98.62 98 ASN A C 1
ATOM 727 O O . ASN A 1 98 ? 0.249 -11.242 6.129 1 98.62 98 ASN A O 1
ATOM 731 N N . VAL A 1 99 ? -1.757 -10.414 6.359 1 98.38 99 VAL A N 1
ATOM 732 C CA . VAL A 1 99 ? -2.357 -11.453 5.531 1 98.38 99 VAL A CA 1
ATOM 733 C C . VAL A 1 99 ? -2.262 -11.062 4.059 1 98.38 99 VAL A C 1
ATOM 735 O O . VAL A 1 99 ? -1.805 -11.852 3.229 1 98.38 99 VAL A O 1
ATOM 738 N N . ASN A 1 100 ? -2.582 -9.82 3.715 1 98.75 100 ASN A N 1
ATOM 739 C CA . ASN A 1 100 ? -2.795 -9.445 2.322 1 98.75 100 ASN A CA 1
ATOM 740 C C . ASN A 1 100 ? -1.508 -8.953 1.671 1 98.75 100 ASN A C 1
ATOM 742 O O . ASN A 1 100 ? -1.423 -8.852 0.446 1 98.75 100 ASN A O 1
ATOM 746 N N . VAL A 1 101 ? -0.553 -8.539 2.459 1 98.88 101 VAL A N 1
ATOM 747 C CA . VAL A 1 101 ? 0.663 -7.992 1.866 1 98.88 101 VAL A CA 1
ATOM 748 C C . VAL A 1 101 ? 1.863 -8.852 2.264 1 98.88 101 VAL A C 1
ATOM 750 O O . VAL A 1 101 ? 2.492 -9.477 1.411 1 98.88 101 VAL A O 1
ATOM 753 N N . SER A 1 102 ? 2.072 -8.961 3.576 1 98.75 102 SER A N 1
ATOM 754 C CA . SER A 1 102 ? 3.209 -9.742 4.051 1 98.75 102 SER A CA 1
ATOM 755 C C . SER A 1 102 ? 3.047 -11.219 3.701 1 98.75 102 SER A C 1
ATOM 757 O O . SER A 1 102 ? 4.035 -11.914 3.449 1 98.75 102 SER A O 1
ATOM 759 N N . GLY A 1 103 ? 1.813 -11.695 3.809 1 98.62 103 GLY A N 1
ATOM 760 C CA . GLY A 1 103 ? 1.523 -13.086 3.479 1 98.62 103 GLY A CA 1
ATOM 761 C C . GLY A 1 103 ? 2.012 -13.484 2.1 1 98.62 103 GLY A C 1
ATOM 762 O O . GLY A 1 103 ? 2.869 -14.359 1.967 1 98.62 103 GLY A O 1
ATOM 763 N N . PRO A 1 104 ? 1.489 -12.789 1.049 1 98.75 104 PRO A N 1
ATOM 764 C CA . PRO A 1 104 ? 1.955 -13.07 -0.312 1 98.75 104 PRO A CA 1
ATOM 765 C C . PRO A 1 104 ? 3.471 -12.945 -0.454 1 98.75 104 PRO A C 1
ATOM 767 O O . PRO A 1 104 ? 4.098 -13.75 -1.145 1 98.75 104 PRO A O 1
ATOM 770 N N . LEU A 1 105 ? 4.055 -11.922 0.155 1 98.62 105 LEU A N 1
ATOM 771 C CA . LEU A 1 105 ? 5.5 -11.75 0.066 1 98.62 105 LEU A CA 1
ATOM 772 C C . LEU A 1 105 ? 6.227 -12.945 0.677 1 98.62 105 LEU A C 1
ATOM 774 O O . LEU A 1 105 ? 7.188 -13.453 0.098 1 98.62 105 LEU A O 1
ATOM 778 N N . ARG A 1 106 ? 5.73 -13.422 1.85 1 98.25 106 ARG A N 1
ATOM 779 C CA . ARG A 1 106 ? 6.297 -14.609 2.49 1 98.25 106 ARG A CA 1
ATOM 780 C C . ARG A 1 106 ? 6.254 -15.812 1.553 1 98.25 106 ARG A C 1
ATOM 782 O O . ARG A 1 106 ? 7.227 -16.562 1.444 1 98.25 106 ARG A O 1
ATOM 789 N N . VAL A 1 107 ? 5.168 -15.969 0.965 1 98.81 107 VAL A N 1
ATOM 790 C CA . VAL A 1 107 ? 4.969 -17.094 0.058 1 98.81 107 VAL A CA 1
ATOM 791 C C . VAL A 1 107 ? 5.961 -17.016 -1.098 1 98.81 107 VAL A C 1
ATOM 793 O O . VAL A 1 107 ? 6.633 -18 -1.423 1 98.81 107 VAL A O 1
ATOM 796 N N . ILE A 1 108 ? 6.09 -15.852 -1.699 1 98.81 108 ILE A N 1
ATOM 797 C CA . ILE A 1 108 ? 6.984 -15.664 -2.836 1 98.81 108 ILE A CA 1
ATOM 798 C C . ILE A 1 108 ? 8.422 -15.93 -2.408 1 98.81 108 ILE A C 1
ATOM 800 O O . ILE A 1 108 ? 9.164 -16.641 -3.092 1 98.81 108 ILE A O 1
ATOM 804 N N . GLN A 1 109 ? 8.828 -15.352 -1.287 1 98.75 109 GLN A N 1
ATOM 805 C CA . GLN A 1 109 ? 10.188 -15.516 -0.787 1 98.75 109 GLN A CA 1
ATOM 806 C C . GLN A 1 109 ? 10.531 -16.984 -0.585 1 98.75 109 GLN A C 1
ATOM 808 O O . GLN A 1 109 ? 11.586 -17.453 -1.01 1 98.75 109 GLN A O 1
ATOM 813 N N . GLU A 1 110 ? 9.617 -17.734 0.021 1 98.75 110 GLU A N 1
ATOM 814 C CA . GLU A 1 110 ? 9.906 -19.125 0.393 1 98.75 110 GLU A CA 1
ATOM 815 C C . GLU A 1 110 ? 9.805 -20.047 -0.813 1 98.75 110 GLU A C 1
ATOM 817 O O . GLU A 1 110 ? 10.492 -21.078 -0.872 1 98.75 110 GLU A O 1
ATOM 822 N N . PHE A 1 111 ? 8.992 -19.703 -1.842 1 98.81 111 PHE A N 1
ATOM 823 C CA . PHE A 1 111 ? 8.797 -20.578 -2.99 1 98.81 111 PHE A CA 1
ATOM 824 C C . PHE A 1 111 ? 9.688 -20.156 -4.152 1 98.81 111 PHE A C 1
ATOM 826 O O . PHE A 1 111 ? 9.672 -20.781 -5.215 1 98.81 111 PHE A O 1
ATOM 833 N N . LEU A 1 112 ? 10.461 -19.062 -3.982 1 98.75 112 LEU A N 1
ATOM 834 C CA . LEU A 1 112 ? 11.305 -18.531 -5.051 1 98.75 112 LEU A CA 1
ATOM 835 C C . LEU A 1 112 ? 12.281 -19.594 -5.543 1 98.75 112 LEU A C 1
ATOM 837 O O . LEU A 1 112 ? 12.453 -19.781 -6.75 1 98.75 112 LEU A O 1
ATOM 841 N N . PRO A 1 113 ? 12.953 -20.359 -4.629 1 98.62 113 PRO A N 1
ATOM 842 C CA . PRO A 1 113 ? 13.852 -21.391 -5.121 1 98.62 113 PRO A CA 1
ATOM 843 C C . PRO A 1 113 ? 13.148 -22.406 -6.02 1 98.62 113 PRO A C 1
ATOM 845 O O . PRO A 1 113 ? 13.711 -22.859 -7.02 1 98.62 113 PRO A O 1
ATOM 848 N N . ALA A 1 114 ? 11.945 -22.781 -5.676 1 98.75 114 ALA A N 1
ATOM 849 C CA . ALA A 1 114 ? 11.195 -23.719 -6.492 1 98.75 114 ALA A CA 1
ATOM 850 C C . ALA A 1 114 ? 10.891 -23.141 -7.871 1 98.75 114 ALA A C 1
ATOM 852 O O . ALA A 1 114 ? 10.938 -23.859 -8.875 1 98.75 114 ALA A O 1
ATOM 853 N N . LEU A 1 115 ? 10.555 -21.875 -7.945 1 98.75 115 LEU A N 1
ATOM 854 C CA . LEU A 1 115 ? 10.281 -21.188 -9.203 1 98.75 115 LEU A CA 1
ATOM 855 C C . LEU A 1 115 ? 11.539 -21.094 -10.062 1 98.75 115 LEU A C 1
ATOM 857 O O . LEU A 1 115 ? 11.484 -21.281 -11.281 1 98.75 115 LEU A O 1
ATOM 861 N N . LEU A 1 116 ? 12.641 -20.828 -9.422 1 98.19 116 LEU A N 1
ATOM 862 C CA . LEU A 1 116 ? 13.914 -20.688 -10.117 1 98.19 116 LEU A CA 1
ATOM 863 C C . LEU A 1 116 ? 14.398 -22.016 -10.672 1 98.19 116 LEU A C 1
ATOM 865 O O . LEU A 1 116 ? 15.25 -22.062 -11.555 1 98.19 116 LEU A O 1
ATOM 869 N N . ALA A 1 117 ? 13.891 -23.094 -10.086 1 98 117 ALA A N 1
ATOM 870 C CA . ALA A 1 117 ? 14.273 -24.438 -10.539 1 98 117 ALA A CA 1
ATOM 871 C C . ALA A 1 117 ? 13.672 -24.734 -11.914 1 98 117 ALA A C 1
ATOM 873 O O . ALA A 1 117 ? 14.07 -25.703 -12.57 1 98 117 ALA A O 1
ATOM 874 N N . ARG A 1 118 ? 12.664 -23.922 -12.328 1 97.62 118 ARG A N 1
ATOM 875 C CA . ARG A 1 118 ? 12.031 -24.078 -13.641 1 97.62 118 ARG A CA 1
ATOM 876 C C . ARG A 1 118 ? 12.297 -22.844 -14.508 1 97.62 118 ARG A C 1
ATOM 878 O O . ARG A 1 118 ? 12.883 -21.875 -14.055 1 97.62 118 ARG A O 1
ATOM 885 N N . GLN A 1 119 ? 11.836 -22.891 -15.766 1 96.69 119 GLN A N 1
ATOM 886 C CA . GLN A 1 119 ? 12.109 -21.797 -16.703 1 96.69 119 GLN A CA 1
ATOM 887 C C . GLN A 1 119 ? 10.859 -20.953 -16.938 1 96.69 119 GLN A C 1
ATOM 889 O O . GLN A 1 119 ? 10.953 -19.828 -17.422 1 96.69 119 GLN A O 1
ATOM 894 N N . THR A 1 120 ? 9.641 -21.5 -16.625 1 97.38 120 THR A N 1
ATOM 895 C CA . THR A 1 120 ? 8.391 -20.781 -16.828 1 97.38 120 THR A CA 1
ATOM 896 C C . THR A 1 120 ? 8.32 -19.547 -15.93 1 97.38 120 THR A C 1
ATOM 898 O O . THR A 1 120 ? 8.148 -18.438 -16.422 1 97.38 120 THR A O 1
ATOM 901 N N . ARG A 1 121 ? 8.461 -19.609 -14.633 1 98.44 121 ARG A N 1
ATOM 902 C CA . ARG A 1 121 ? 8.68 -18.578 -13.625 1 98.44 121 ARG A CA 1
ATOM 903 C C . ARG A 1 121 ? 7.578 -17.531 -13.672 1 98.44 121 ARG A C 1
ATOM 905 O O . ARG A 1 121 ? 7.844 -16.359 -13.961 1 98.44 121 ARG A O 1
ATOM 912 N N . LYS A 1 122 ? 6.277 -17.906 -13.43 1 98.81 122 LYS A N 1
ATOM 913 C CA . LYS A 1 122 ? 5.133 -17 -13.406 1 98.81 122 LYS A CA 1
ATOM 914 C C . LYS A 1 122 ? 4.586 -16.828 -11.992 1 98.81 122 LYS A C 1
ATOM 916 O O . LYS A 1 122 ? 4.391 -17.812 -11.273 1 98.81 122 LYS A O 1
ATOM 921 N N . ILE A 1 123 ? 4.461 -15.625 -11.609 1 98.94 123 ILE A N 1
ATOM 922 C CA . ILE A 1 123 ? 3.828 -15.273 -10.344 1 98.94 123 ILE A CA 1
ATOM 923 C C . ILE A 1 123 ? 2.605 -14.398 -10.609 1 98.94 123 ILE A C 1
ATOM 925 O O . ILE A 1 123 ? 2.705 -13.375 -11.289 1 98.94 123 ILE A O 1
ATOM 929 N N . ALA A 1 124 ? 1.454 -14.812 -10.18 1 98.94 124 ALA A N 1
ATOM 930 C CA . ALA A 1 124 ? 0.232 -14.016 -10.227 1 98.94 124 ALA A CA 1
ATOM 931 C C . ALA A 1 124 ? -0.323 -13.781 -8.82 1 98.94 124 ALA A C 1
ATOM 933 O O . ALA A 1 124 ? -0.547 -14.734 -8.07 1 98.94 124 ALA A O 1
ATOM 934 N N . VAL A 1 125 ? -0.469 -12.531 -8.469 1 98.88 125 VAL A N 1
ATOM 935 C CA . VAL A 1 125 ? -1.172 -12.203 -7.23 1 98.88 125 VAL A CA 1
ATOM 936 C C . VAL A 1 125 ? -2.598 -11.758 -7.551 1 98.88 125 VAL A C 1
ATOM 938 O O . VAL A 1 125 ? -2.811 -10.93 -8.438 1 98.88 125 VAL A O 1
ATOM 941 N N . ILE A 1 126 ? -3.541 -12.367 -6.883 1 98.81 126 ILE A N 1
ATOM 942 C CA . ILE A 1 126 ? -4.918 -11.914 -7.035 1 98.81 126 ILE A CA 1
ATOM 943 C C . ILE A 1 126 ? -5.129 -10.633 -6.23 1 98.81 126 ILE A C 1
ATOM 945 O O . ILE A 1 126 ? -5.195 -10.672 -5 1 98.81 126 ILE A O 1
ATOM 949 N N . SER A 1 127 ? -5.172 -9.562 -6.934 1 98.38 127 SER A N 1
ATOM 950 C CA . SER A 1 127 ? -5.426 -8.25 -6.352 1 98.38 127 SER A CA 1
ATOM 951 C C . SER A 1 127 ? -6.902 -7.879 -6.438 1 98.38 127 SER A C 1
ATOM 953 O O . SER A 1 127 ? -7.773 -8.711 -6.18 1 98.38 127 SER A O 1
ATOM 955 N N . SER A 1 128 ? -7.188 -6.668 -6.59 1 97.19 128 SER A N 1
ATOM 956 C CA . SER A 1 128 ? -8.547 -6.133 -6.625 1 97.19 128 SER A CA 1
ATOM 957 C C . SER A 1 128 ? -8.578 -4.762 -7.289 1 97.19 128 SER A C 1
ATOM 959 O O . SER A 1 128 ? -7.602 -4.016 -7.234 1 97.19 128 SER A O 1
ATOM 961 N N . GLY A 1 129 ? -9.734 -4.52 -7.949 1 96.44 129 GLY A N 1
ATOM 962 C CA . GLY A 1 129 ? -9.953 -3.135 -8.344 1 96.44 129 GLY A CA 1
ATOM 963 C C . GLY A 1 129 ? -9.805 -2.156 -7.195 1 96.44 129 GLY A C 1
ATOM 964 O O . GLY A 1 129 ? -9.422 -1.001 -7.402 1 96.44 129 GLY A O 1
ATOM 965 N N . SER A 1 130 ? -10 -2.598 -6.012 1 97.06 130 SER A N 1
ATOM 966 C CA . SER A 1 130 ? -9.875 -1.773 -4.812 1 97.06 130 SER A CA 1
ATOM 967 C C . SER A 1 130 ? -8.422 -1.405 -4.547 1 97.06 130 SER A C 1
ATOM 969 O O . SER A 1 130 ? -8.133 -0.519 -3.738 1 97.06 130 SER A O 1
ATOM 971 N N . GLY A 1 131 ? -7.504 -2.09 -5.164 1 98 131 GLY A N 1
ATOM 972 C CA . GLY A 1 131 ? -6.09 -1.791 -4.992 1 98 131 GLY A CA 1
ATOM 973 C C . GLY A 1 131 ? -5.578 -0.741 -5.957 1 98 131 GLY A C 1
ATOM 974 O O . GLY A 1 131 ? -4.406 -0.358 -5.906 1 98 131 GLY A O 1
ATOM 975 N N . SER A 1 132 ? -6.488 -0.305 -6.926 1 97.94 132 SER A N 1
ATOM 976 C CA . SER A 1 132 ? -6.148 0.757 -7.867 1 97.94 132 SER A CA 1
ATOM 977 C C . SER A 1 132 ? -6.25 2.131 -7.211 1 97.94 132 SER A C 1
ATOM 979 O O . SER A 1 132 ? -7.34 2.566 -6.84 1 97.94 132 SER A O 1
ATOM 981 N N . LEU A 1 133 ? -5.148 2.797 -7.105 1 97.69 133 LEU A N 1
ATOM 982 C CA . LEU A 1 133 ? -5.176 4.129 -6.504 1 97.69 133 LEU A CA 1
ATOM 983 C C . LEU A 1 133 ? -6.051 5.074 -7.324 1 97.69 133 LEU A C 1
ATOM 985 O O . LEU A 1 133 ? -7.016 5.637 -6.805 1 97.69 133 LEU A O 1
ATOM 989 N N . ALA A 1 134 ? -5.773 5.113 -8.586 1 96.31 134 ALA A N 1
ATOM 990 C CA . ALA A 1 134 ? -6.535 5.996 -9.469 1 96.31 134 ALA A CA 1
ATOM 991 C C . ALA A 1 134 ? -7.992 5.559 -9.555 1 96.31 134 ALA A C 1
ATOM 993 O O . ALA A 1 134 ? -8.898 6.398 -9.586 1 96.31 134 ALA A O 1
ATOM 994 N N . GLY A 1 135 ? -8.203 4.309 -9.555 1 95.88 135 GLY A N 1
ATOM 995 C CA . GLY A 1 135 ? -9.539 3.76 -9.734 1 95.88 135 GLY A CA 1
ATOM 996 C C . GLY A 1 135 ? -10.422 3.93 -8.508 1 95.88 135 GLY A C 1
ATOM 997 O O . GLY A 1 135 ? -11.648 3.885 -8.609 1 95.88 135 GLY A O 1
ATOM 998 N N . GLN A 1 136 ? -9.797 4.172 -7.379 1 97.25 136 GLN A N 1
ATOM 999 C CA . GLN A 1 136 ? -10.562 4.234 -6.137 1 97.25 136 GLN A CA 1
ATOM 1000 C C . GLN A 1 136 ? -10.969 5.668 -5.809 1 97.25 136 GLN A C 1
ATOM 1002 O O . GLN A 1 136 ? -11.758 5.902 -4.891 1 97.25 136 GLN A O 1
ATOM 1007 N N . ILE A 1 137 ? -10.453 6.656 -6.559 1 97.31 137 ILE A N 1
ATOM 1008 C CA . ILE A 1 137 ? -10.797 8.047 -6.293 1 97.31 137 ILE A CA 1
ATOM 1009 C C . ILE A 1 137 ? -12.297 8.258 -6.504 1 97.31 137 ILE A C 1
ATOM 1011 O O . ILE A 1 137 ? -12.828 7.965 -7.582 1 97.31 137 ILE A O 1
ATOM 1015 N N . ASN A 1 138 ? -13.016 8.68 -5.488 1 96.56 138 ASN A N 1
ATOM 1016 C CA . ASN A 1 138 ? -14.438 9 -5.473 1 96.56 138 ASN A CA 1
ATOM 1017 C C . ASN A 1 138 ? -15.297 7.742 -5.535 1 96.56 138 ASN A C 1
ATOM 1019 O O . ASN A 1 138 ? -16.469 7.801 -5.93 1 96.56 138 ASN A O 1
ATOM 1023 N N . ALA A 1 139 ? -14.641 6.609 -5.234 1 93.62 139 ALA A N 1
ATOM 1024 C CA . ALA A 1 139 ? -15.43 5.383 -5.18 1 93.62 139 ALA A CA 1
ATOM 1025 C C . ALA A 1 139 ? -16.516 5.469 -4.109 1 93.62 139 ALA A C 1
ATOM 1027 O O . ALA A 1 139 ? -16.281 6.02 -3.029 1 93.62 139 ALA A O 1
ATOM 1028 N N . THR A 1 140 ? -17.703 4.91 -4.379 1 89.56 140 THR A N 1
ATOM 1029 C CA . THR A 1 140 ? -18.844 4.98 -3.457 1 89.56 140 THR A CA 1
ATOM 1030 C C . THR A 1 140 ? -19.25 3.586 -2.992 1 89.56 140 THR A C 1
ATOM 1032 O O . THR A 1 140 ? -20.172 3.438 -2.201 1 89.56 140 THR A O 1
ATOM 1035 N N . GLY A 1 141 ? -18.531 2.576 -3.482 1 82.5 141 GLY A N 1
ATOM 1036 C CA . GLY A 1 141 ? -18.875 1.21 -3.119 1 82.5 141 GLY A CA 1
ATOM 1037 C C . GLY A 1 141 ? -17.719 0.244 -3.275 1 82.5 141 GLY A C 1
ATOM 1038 O O . GLY A 1 141 ? -16.625 0.636 -3.701 1 82.5 141 GLY A O 1
ATOM 1039 N N . GLY A 1 142 ? -18 -1.025 -2.746 1 84.31 142 GLY A N 1
ATOM 1040 C CA . GLY A 1 142 ? -16.969 -2.051 -2.807 1 84.31 142 GLY A CA 1
ATOM 1041 C C . GLY A 1 142 ? -16.109 -2.102 -1.561 1 84.31 142 GLY A C 1
ATOM 1042 O O . GLY A 1 142 ? -16.344 -1.375 -0.596 1 84.31 142 GLY A O 1
ATOM 1043 N N . PHE A 1 143 ? -15.117 -3.045 -1.639 1 85.69 143 PHE A N 1
ATOM 1044 C CA . PHE A 1 143 ? -14.18 -3.125 -0.525 1 85.69 143 PHE A CA 1
ATOM 1045 C C . PHE A 1 143 ? -13.336 -1.859 -0.437 1 85.69 143 PHE A C 1
ATOM 1047 O O . PHE A 1 143 ? -12.797 -1.396 -1.443 1 85.69 143 PHE A O 1
ATOM 1054 N N . SER A 1 144 ? -13.406 -1.307 0.705 1 91.12 144 SER A N 1
ATOM 1055 C CA . SER A 1 144 ? -12.727 -0.031 0.91 1 91.12 144 SER A CA 1
ATOM 1056 C C . SER A 1 144 ? -11.852 -0.063 2.162 1 91.12 144 SER A C 1
ATOM 1058 O O . SER A 1 144 ? -11.531 -1.138 2.674 1 91.12 144 SER A O 1
ATOM 1060 N N . GLY A 1 145 ? -11.344 1.101 2.467 1 96.25 145 GLY A N 1
ATOM 1061 C CA . GLY A 1 145 ? -10.617 1.267 3.715 1 96.25 145 GLY A CA 1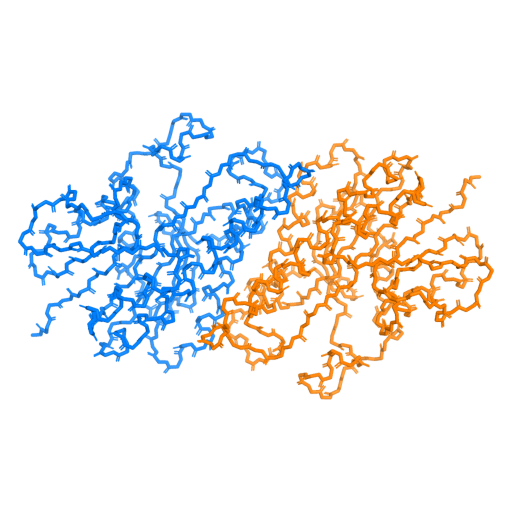
ATOM 1062 C C . GLY A 1 145 ? -9.359 0.424 3.789 1 96.25 145 GLY A C 1
ATOM 1063 O O . GLY A 1 145 ? -8.492 0.508 2.912 1 96.25 145 GLY A O 1
ATOM 1064 N N . PRO A 1 146 ? -9.266 -0.381 4.895 1 97.75 146 PRO A N 1
ATOM 1065 C CA . PRO A 1 146 ? -8.031 -1.147 5.105 1 97.75 146 PRO A CA 1
ATOM 1066 C C . PRO A 1 146 ? -7.801 -2.203 4.023 1 97.75 146 PRO A C 1
ATOM 1068 O O . PRO A 1 146 ? -6.656 -2.527 3.709 1 97.75 146 PRO A O 1
ATOM 1071 N N . TYR A 1 147 ? -8.883 -2.713 3.416 1 98.38 147 TYR A N 1
ATOM 1072 C CA . TYR A 1 147 ? -8.727 -3.646 2.307 1 98.38 147 TYR A CA 1
ATOM 1073 C C . TYR A 1 147 ? -8.047 -2.977 1.12 1 98.38 147 TYR A C 1
ATOM 1075 O O . TYR A 1 147 ? -7.07 -3.5 0.581 1 98.38 147 TYR A O 1
ATOM 1083 N N . SER A 1 148 ? -8.523 -1.816 0.723 1 98.31 148 SER A N 1
ATOM 1084 C CA . SER A 1 148 ? -7.949 -1.079 -0.396 1 98.31 148 SER A CA 1
ATOM 1085 C C . SER A 1 148 ? -6.488 -0.732 -0.137 1 98.31 148 SER A C 1
ATOM 1087 O O . SER A 1 148 ? -5.648 -0.849 -1.031 1 98.31 148 SER A O 1
ATOM 1089 N N . ILE A 1 149 ? -6.23 -0.334 1.073 1 98.75 149 ILE A N 1
ATOM 1090 C CA . ILE A 1 149 ? -4.863 0.003 1.45 1 98.75 149 ILE A CA 1
ATOM 1091 C C . ILE A 1 149 ? -3.969 -1.225 1.296 1 98.75 149 ILE A C 1
ATOM 1093 O O . ILE A 1 149 ? -2.887 -1.143 0.709 1 98.75 149 ILE A O 1
ATOM 1097 N N . SER A 1 150 ? -4.406 -2.346 1.778 1 98.75 150 SER A N 1
ATOM 1098 C CA . SER A 1 150 ? -3.613 -3.57 1.702 1 98.75 150 SER A CA 1
ATOM 1099 C C . SER A 1 150 ? -3.416 -4.012 0.256 1 98.75 150 SER A C 1
ATOM 1101 O O . SER A 1 150 ? -2.336 -4.473 -0.117 1 98.75 150 SER A O 1
ATOM 1103 N N . LYS A 1 151 ? -4.441 -3.883 -0.556 1 98.81 151 LYS A N 1
ATOM 1104 C CA . LYS A 1 151 ? -4.344 -4.336 -1.94 1 98.81 151 LYS A CA 1
ATOM 1105 C C . LYS A 1 151 ? -3.473 -3.395 -2.768 1 98.81 151 LYS A C 1
ATOM 1107 O O . LYS A 1 151 ? -2.775 -3.83 -3.686 1 98.81 151 LYS A O 1
ATOM 1112 N N . ALA A 1 152 ? -3.484 -2.092 -2.449 1 98.81 152 ALA A N 1
ATOM 1113 C CA . ALA A 1 152 ? -2.5 -1.198 -3.051 1 98.81 152 ALA A CA 1
ATOM 1114 C C . ALA A 1 152 ? -1.079 -1.626 -2.693 1 98.81 152 ALA A C 1
ATOM 1116 O O . ALA A 1 152 ? -0.185 -1.605 -3.543 1 98.81 152 ALA A O 1
ATOM 1117 N N . GLY A 1 153 ? -0.896 -1.954 -1.403 1 98.81 153 GLY A N 1
ATOM 1118 C CA . GLY A 1 153 ? 0.386 -2.498 -0.982 1 98.81 153 GLY A CA 1
ATOM 1119 C C . GLY A 1 153 ? 0.782 -3.748 -1.743 1 98.81 153 GLY A C 1
ATOM 1120 O O . GLY A 1 153 ? 1.936 -3.893 -2.152 1 98.81 153 GLY A O 1
ATOM 1121 N N . LEU A 1 154 ? -0.167 -4.609 -1.946 1 98.88 154 LEU A N 1
ATOM 1122 C CA . LEU A 1 154 ? 0.081 -5.84 -2.689 1 98.88 154 LEU A CA 1
ATOM 1123 C C . LEU A 1 154 ? 0.488 -5.535 -4.129 1 98.88 154 LEU A C 1
ATOM 1125 O O . LEU A 1 154 ? 1.383 -6.184 -4.676 1 98.88 154 LEU A O 1
ATOM 1129 N N . ASN A 1 155 ? -0.201 -4.605 -4.766 1 98.88 155 ASN A N 1
ATOM 1130 C CA . ASN A 1 155 ? 0.175 -4.184 -6.109 1 98.88 155 ASN A CA 1
ATOM 1131 C C . ASN A 1 155 ? 1.625 -3.711 -6.164 1 98.88 155 ASN A C 1
ATOM 1133 O O . ASN A 1 155 ? 2.342 -4.004 -7.125 1 98.88 155 ASN A O 1
ATOM 1137 N N . MET A 1 156 ? 2.018 -2.998 -5.141 1 98.81 156 MET A N 1
ATOM 1138 C CA . MET A 1 156 ? 3.398 -2.523 -5.137 1 98.81 156 MET A CA 1
ATOM 1139 C C . MET A 1 156 ? 4.367 -3.676 -4.883 1 98.81 156 MET A C 1
ATOM 1141 O O . MET A 1 156 ? 5.492 -3.664 -5.383 1 98.81 156 MET A O 1
ATOM 1145 N N . VAL A 1 157 ? 3.955 -4.703 -4.125 1 98.69 157 VAL A N 1
ATOM 1146 C CA . VAL A 1 157 ? 4.77 -5.906 -4.016 1 98.69 157 VAL A CA 1
ATOM 1147 C C . VAL A 1 157 ? 5.047 -6.473 -5.41 1 98.69 157 VAL A C 1
ATOM 1149 O O . VAL A 1 157 ? 6.188 -6.809 -5.734 1 98.69 157 VAL A O 1
ATOM 1152 N N . ALA A 1 158 ? 4.027 -6.539 -6.25 1 98.69 158 ALA A N 1
ATOM 1153 C CA . ALA A 1 158 ? 4.188 -7.055 -7.609 1 98.69 158 ALA A CA 1
ATOM 1154 C C . ALA A 1 158 ? 5.176 -6.207 -8.406 1 98.69 158 ALA A C 1
ATOM 1156 O O . ALA A 1 158 ? 6.039 -6.742 -9.102 1 98.69 158 ALA A O 1
ATOM 1157 N N . VAL A 1 159 ? 5.07 -4.891 -8.273 1 98.56 159 VAL A N 1
ATOM 1158 C CA . VAL A 1 159 ? 5.938 -3.971 -9.008 1 98.56 159 VAL A CA 1
ATOM 1159 C C . VAL A 1 159 ? 7.387 -4.16 -8.562 1 98.56 159 VAL A C 1
ATOM 1161 O O . VAL A 1 159 ? 8.289 -4.289 -9.391 1 98.56 159 VAL A O 1
ATOM 1164 N N . GLN A 1 160 ? 7.594 -4.199 -7.25 1 98.38 160 GLN A N 1
ATOM 1165 C CA . GLN A 1 160 ? 8.945 -4.32 -6.715 1 98.38 160 GLN A CA 1
ATOM 1166 C C . GLN A 1 160 ? 9.539 -5.695 -7.023 1 98.38 160 GLN A C 1
ATOM 1168 O O . GLN A 1 160 ? 10.742 -5.816 -7.262 1 98.38 160 GLN A O 1
ATOM 1173 N N . LEU A 1 161 ? 8.703 -6.703 -6.984 1 98.31 161 LEU A N 1
ATOM 1174 C CA . LEU A 1 161 ? 9.148 -8.047 -7.359 1 98.31 161 LEU A CA 1
ATOM 1175 C C . LEU A 1 161 ? 9.641 -8.07 -8.805 1 98.31 161 LEU A C 1
ATOM 1177 O O . LEU A 1 161 ? 10.695 -8.633 -9.094 1 98.31 161 LEU A O 1
ATOM 1181 N N . HIS A 1 162 ? 8.852 -7.496 -9.672 1 98.38 162 HIS A N 1
ATOM 1182 C CA . HIS A 1 162 ? 9.266 -7.391 -11.062 1 98.38 162 HIS A CA 1
ATOM 1183 C C . HIS A 1 162 ? 10.625 -6.719 -11.18 1 98.38 162 HIS A C 1
ATOM 1185 O O . HIS A 1 162 ? 11.508 -7.207 -11.891 1 98.38 162 HIS A O 1
ATOM 1191 N N . ASN A 1 163 ? 10.781 -5.59 -10.531 1 97.81 163 ASN A N 1
ATOM 1192 C CA . ASN A 1 163 ? 12.031 -4.84 -10.609 1 97.81 163 ASN A CA 1
ATOM 1193 C C . ASN A 1 163 ? 13.219 -5.691 -10.188 1 97.81 163 ASN A C 1
ATOM 1195 O O . ASN A 1 163 ? 14.312 -5.555 -10.734 1 97.81 163 ASN A O 1
ATOM 1199 N N . GLU A 1 164 ? 12.992 -6.625 -9.219 1 97.38 164 GLU A N 1
ATOM 1200 C CA . GLU A 1 164 ? 14.094 -7.414 -8.672 1 97.38 164 GLU A CA 1
ATOM 1201 C C . GLU A 1 164 ? 14.328 -8.68 -9.492 1 97.38 164 GLU A C 1
ATOM 1203 O O . GLU A 1 164 ? 15.43 -9.227 -9.508 1 97.38 164 GLU A O 1
ATOM 1208 N N . LEU A 1 165 ? 13.281 -9.109 -10.25 1 97.62 165 LEU A N 1
ATOM 1209 C CA . LEU A 1 165 ? 13.375 -10.43 -10.867 1 97.62 165 LEU A CA 1
ATOM 1210 C C . LEU A 1 165 ? 13.375 -10.32 -12.383 1 97.62 165 LEU A C 1
ATOM 1212 O O . LEU A 1 165 ? 13.492 -11.336 -13.086 1 97.62 165 LEU A O 1
ATOM 1216 N N . ARG A 1 166 ? 13.219 -9.156 -12.883 1 94 166 ARG A N 1
ATOM 1217 C CA . ARG A 1 166 ? 13.023 -8.961 -14.32 1 94 166 ARG A CA 1
ATOM 1218 C C . ARG A 1 166 ? 14.172 -9.562 -15.117 1 94 166 ARG A C 1
ATOM 1220 O O . ARG A 1 166 ? 13.969 -10.07 -16.219 1 94 166 ARG A O 1
ATOM 1227 N N . ASP A 1 167 ? 15.391 -9.602 -14.57 1 95.69 167 ASP A N 1
ATOM 1228 C CA . ASP A 1 167 ? 16.547 -10.125 -15.297 1 95.69 167 ASP A CA 1
ATOM 1229 C C . ASP A 1 167 ? 16.547 -11.648 -15.305 1 95.69 167 ASP A C 1
ATOM 1231 O O . ASP A 1 167 ? 17.344 -12.266 -16.016 1 95.69 167 ASP A O 1
ATOM 1235 N N . GLN A 1 168 ? 15.711 -12.266 -14.57 1 96.88 168 GLN A N 1
ATOM 1236 C CA . GLN A 1 168 ? 15.617 -13.719 -14.508 1 96.88 168 GLN A CA 1
ATOM 1237 C C . GLN A 1 168 ? 14.391 -14.219 -15.258 1 96.88 168 GLN A C 1
ATOM 1239 O O . GLN A 1 168 ? 13.93 -15.344 -15.031 1 96.88 168 GLN A O 1
ATOM 1244 N N . ASN A 1 169 ? 13.766 -13.422 -16.031 1 96.75 169 ASN A N 1
ATOM 1245 C CA . ASN A 1 169 ? 12.695 -13.75 -16.969 1 96.75 169 ASN A CA 1
ATOM 1246 C C . ASN A 1 169 ? 11.414 -14.148 -16.234 1 96.75 169 ASN A C 1
ATOM 1248 O O . ASN A 1 169 ? 10.703 -15.055 -16.656 1 96.75 169 ASN A O 1
ATOM 1252 N N . PHE A 1 170 ? 11.219 -13.57 -15.102 1 98.56 170 PHE A N 1
ATOM 1253 C CA . PHE A 1 170 ? 9.969 -13.781 -14.391 1 98.56 170 PHE A CA 1
ATOM 1254 C C . PHE A 1 170 ? 8.836 -13 -15.047 1 98.56 170 PHE A C 1
ATOM 1256 O O . PHE A 1 170 ? 9.047 -11.914 -15.578 1 98.56 170 PHE A O 1
ATOM 1263 N N . THR A 1 171 ? 7.656 -13.57 -15.047 1 98.62 171 THR A N 1
ATOM 1264 C CA . THR A 1 171 ? 6.398 -12.891 -15.344 1 98.62 171 THR A CA 1
ATOM 1265 C C . THR A 1 171 ? 5.609 -12.633 -14.07 1 98.62 171 THR A C 1
ATOM 1267 O O . THR A 1 171 ? 5.199 -13.57 -13.383 1 98.62 171 THR A O 1
ATOM 1270 N N . VAL A 1 172 ? 5.434 -11.367 -13.742 1 98.81 172 VAL A N 1
ATOM 1271 C CA . VAL A 1 172 ? 4.695 -10.984 -12.539 1 98.81 172 VAL A CA 1
ATOM 1272 C C . VAL A 1 172 ? 3.439 -10.211 -12.93 1 98.81 172 VAL A C 1
ATOM 1274 O O . VAL A 1 172 ? 3.506 -9.258 -13.711 1 98.81 172 VAL A O 1
ATOM 1277 N N . GLN A 1 173 ? 2.254 -10.641 -12.375 1 98.44 173 GLN A N 1
ATOM 1278 C CA . GLN A 1 173 ? 1.011 -9.938 -12.664 1 98.44 173 GLN A CA 1
ATOM 1279 C C . GLN A 1 173 ? 0.14 -9.82 -11.414 1 98.44 173 GLN A C 1
ATOM 1281 O O . GLN A 1 173 ? 0.131 -10.719 -10.57 1 98.44 173 GLN A O 1
ATOM 1286 N N . ALA A 1 174 ? -0.496 -8.703 -11.375 1 98.81 174 ALA A N 1
ATOM 1287 C CA . ALA A 1 174 ? -1.651 -8.539 -10.5 1 98.81 174 ALA A CA 1
ATOM 1288 C C . ALA A 1 174 ? -2.957 -8.672 -11.281 1 98.81 174 ALA A C 1
ATOM 1290 O O . ALA A 1 174 ? -3.096 -8.102 -12.367 1 98.81 174 ALA A O 1
ATOM 1291 N N . ILE A 1 175 ? -3.926 -9.445 -10.758 1 98.94 175 ILE A N 1
ATOM 1292 C CA . ILE A 1 175 ? -5.156 -9.711 -11.492 1 98.94 175 ILE A CA 1
ATOM 1293 C C . ILE A 1 175 ? -6.363 -9.383 -10.617 1 98.94 175 ILE A C 1
ATOM 1295 O O . ILE A 1 175 ? -6.457 -9.852 -9.484 1 98.94 175 ILE A O 1
ATOM 1299 N N . HIS A 1 176 ? -7.215 -8.562 -11.07 1 98.69 176 HIS A N 1
ATOM 1300 C CA . HIS A 1 176 ? -8.539 -8.383 -10.492 1 98.69 176 HIS A CA 1
ATOM 1301 C C . HIS A 1 176 ? -9.508 -9.453 -10.977 1 98.69 176 HIS A C 1
ATOM 1303 O O . HIS A 1 176 ? -9.859 -9.492 -12.156 1 98.69 176 HIS A O 1
ATOM 1309 N N . PRO A 1 177 ? -9.938 -10.281 -10.102 1 98.5 177 PRO A N 1
ATOM 1310 C CA . PRO A 1 177 ? -10.734 -11.43 -10.539 1 98.5 177 PRO A CA 1
ATOM 1311 C C . PRO A 1 177 ? -12.18 -11.062 -10.859 1 98.5 177 PRO A C 1
ATOM 1313 O O . PRO A 1 177 ? -12.945 -11.906 -11.336 1 98.5 177 PRO A O 1
ATOM 1316 N N . GLY A 1 178 ? -12.523 -9.766 -10.648 1 97.31 178 GLY A N 1
ATOM 1317 C CA . GLY A 1 178 ? -13.914 -9.359 -10.75 1 97.31 178 GLY A CA 1
ATOM 1318 C C . GLY A 1 178 ? -14.648 -9.406 -9.422 1 97.31 178 GLY A C 1
ATOM 1319 O O . GLY A 1 178 ? -14.07 -9.789 -8.398 1 97.31 178 GLY A O 1
ATOM 1320 N N . TRP A 1 179 ? -15.844 -8.859 -9.422 1 96.12 179 TRP A N 1
ATOM 1321 C CA . TRP A 1 179 ? -16.75 -9.062 -8.297 1 96.12 179 TRP A CA 1
ATOM 1322 C C . TRP A 1 179 ? -17.406 -10.438 -8.367 1 96.12 179 TRP A C 1
ATOM 1324 O O . TRP A 1 179 ? -18.25 -10.688 -9.234 1 96.12 179 TRP A O 1
ATOM 1334 N N . VAL A 1 180 ? -17 -11.32 -7.477 1 97.69 180 VAL A N 1
ATOM 1335 C CA . VAL A 1 180 ? -17.344 -12.734 -7.609 1 97.69 180 VAL A CA 1
ATOM 1336 C C . VAL A 1 180 ? -18.281 -13.148 -6.488 1 97.69 180 VAL A C 1
ATOM 1338 O O . VAL A 1 180 ? -18.141 -12.711 -5.344 1 97.69 180 VAL A O 1
ATOM 1341 N N . ALA A 1 181 ? -19.219 -14.07 -6.762 1 96.5 181 ALA A N 1
ATOM 1342 C CA . ALA A 1 181 ? -20.219 -14.539 -5.805 1 96.5 181 ALA A CA 1
ATOM 1343 C C . ALA A 1 181 ? -19.625 -15.562 -4.844 1 96.5 181 ALA A C 1
ATOM 1345 O O . ALA A 1 181 ? -20.047 -16.719 -4.82 1 96.5 181 ALA A O 1
ATOM 1346 N N . THR A 1 182 ? -18.656 -15.094 -4.051 1 95.94 182 THR A N 1
ATOM 1347 C CA . THR A 1 182 ? -18.078 -15.859 -2.951 1 95.94 182 THR A CA 1
ATOM 1348 C C . THR A 1 182 ? -18.562 -15.32 -1.608 1 95.94 182 THR A C 1
ATOM 1350 O O . THR A 1 182 ? -19.266 -14.305 -1.556 1 95.94 182 THR A O 1
ATOM 1353 N N . ASP A 1 183 ? -18.266 -16.047 -0.529 1 93.38 183 ASP A N 1
ATOM 1354 C CA . ASP A 1 183 ? -18.578 -15.516 0.795 1 93.38 183 ASP A CA 1
ATOM 1355 C C . ASP A 1 183 ? -18 -14.117 0.984 1 93.38 183 ASP A C 1
ATOM 1357 O O . ASP A 1 183 ? -18.672 -13.211 1.477 1 93.38 183 ASP A O 1
ATOM 1361 N N . MET A 1 184 ? -16.797 -13.867 0.569 1 92.62 184 MET A N 1
ATOM 1362 C CA . MET A 1 184 ? -16.141 -12.562 0.683 1 92.62 184 MET A CA 1
ATOM 1363 C C . MET A 1 184 ? -16.812 -11.531 -0.22 1 92.62 184 MET A C 1
ATOM 1365 O O . MET A 1 184 ? -17.094 -10.422 0.213 1 92.62 184 MET A O 1
ATOM 1369 N N . GLY A 1 185 ? -17.047 -11.961 -1.531 1 93.38 185 GLY A N 1
ATOM 1370 C CA . GLY A 1 185 ? -17.641 -11.047 -2.482 1 93.38 185 GLY A CA 1
ATOM 1371 C C . GLY A 1 185 ? -19.031 -10.594 -2.078 1 93.38 185 GLY A C 1
ATOM 1372 O O . GLY A 1 185 ? -19.438 -9.469 -2.389 1 93.38 185 GLY A O 1
ATOM 1373 N N . ASN A 1 186 ? -19.719 -11.406 -1.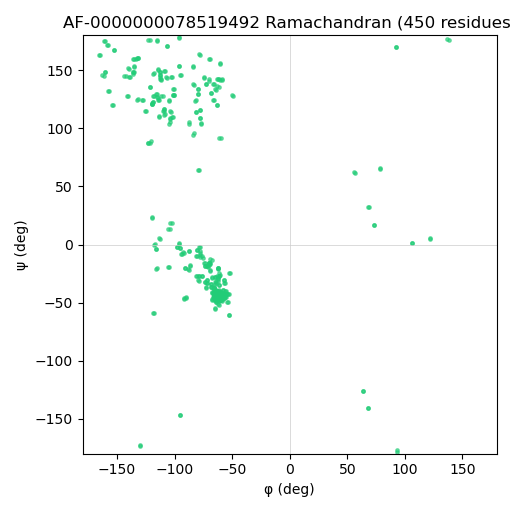329 1 93.38 186 ASN A N 1
ATOM 1374 C CA . ASN A 1 186 ? -21.109 -11.141 -0.97 1 93.38 186 ASN A CA 1
ATOM 1375 C C . ASN A 1 186 ? -21.203 -10.164 0.199 1 93.38 186 ASN A C 1
ATOM 1377 O O . ASN A 1 186 ? -22.297 -9.672 0.511 1 93.38 186 ASN A O 1
ATOM 1381 N N . VAL A 1 187 ? -20.141 -9.859 0.82 1 89 187 VAL A N 1
ATOM 1382 C CA . VAL A 1 187 ? -20.125 -8.914 1.932 1 89 187 VAL A CA 1
ATOM 1383 C C . VAL A 1 187 ? -20.578 -7.539 1.447 1 89 187 VAL A C 1
ATOM 1385 O O . VAL A 1 187 ? -21.203 -6.789 2.189 1 89 187 VAL A O 1
ATOM 1388 N N . THR A 1 188 ? -20.281 -7.25 0.185 1 86.44 188 THR A N 1
ATOM 1389 C CA . THR A 1 188 ? -20.594 -5.918 -0.328 1 86.44 188 THR A CA 1
ATOM 1390 C C . THR A 1 188 ? -21.938 -5.926 -1.056 1 86.44 188 THR A C 1
ATOM 1392 O O . THR A 1 188 ? -22.359 -4.902 -1.596 1 86.44 188 THR A O 1
ATOM 1395 N N . GLY A 1 189 ? -22.578 -7.027 -1.1 1 87.44 189 GLY A N 1
ATOM 1396 C CA . GLY A 1 189 ? -23.844 -7.145 -1.788 1 87.44 189 GLY A CA 1
ATOM 1397 C C . GLY A 1 189 ? -23.984 -8.422 -2.598 1 87.44 189 GLY A C 1
ATOM 1398 O O . GLY A 1 189 ? -23.031 -9.203 -2.68 1 87.44 189 GLY A O 1
ATOM 1399 N N . SER A 1 190 ? -25.141 -8.477 -3.098 1 89.19 190 SER A N 1
ATOM 1400 C CA . SER A 1 190 ? -25.375 -9.609 -3.986 1 89.19 190 SER A CA 1
ATOM 1401 C C . SER A 1 190 ? -25.172 -9.219 -5.445 1 89.19 190 SER A C 1
ATOM 1403 O O . SER A 1 190 ? -25.016 -8.039 -5.762 1 89.19 190 SER A O 1
ATOM 1405 N N . GLY A 1 191 ? -24.812 -10.25 -6.297 1 91.5 191 GLY A N 1
ATOM 1406 C CA . GLY A 1 191 ? -24.734 -9.953 -7.715 1 91.5 191 GLY A CA 1
ATOM 1407 C C . GLY A 1 191 ? -23.375 -10.234 -8.312 1 91.5 191 GLY A C 1
ATOM 1408 O O . G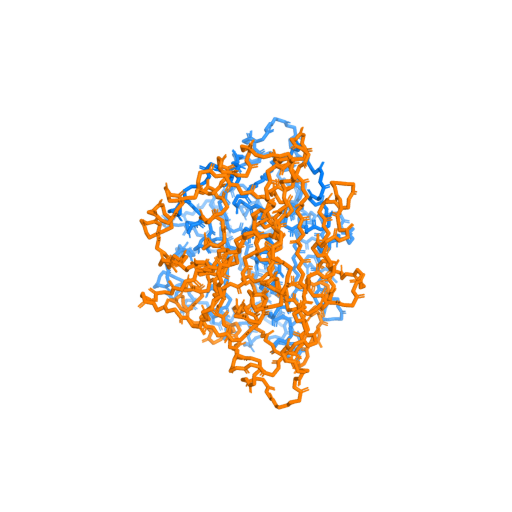LY A 1 191 ? -23.094 -9.875 -9.461 1 91.5 191 GLY A O 1
ATOM 1409 N N . GLY A 1 192 ? -22.562 -10.758 -7.551 1 95.19 192 GLY A N 1
ATOM 1410 C CA . GLY A 1 192 ? -21.266 -11.133 -8.094 1 95.19 192 GLY A CA 1
ATOM 1411 C C . GLY A 1 192 ? -21.359 -12.148 -9.211 1 95.19 192 GLY A C 1
ATOM 1412 O O . GLY A 1 192 ? -22.328 -12.906 -9.289 1 95.19 192 GLY A O 1
ATOM 1413 N N . MET A 1 193 ? -20.359 -12.125 -10.016 1 97.75 193 MET A N 1
ATOM 1414 C CA . MET A 1 193 ? -20.328 -13.086 -11.117 1 97.75 193 MET A CA 1
ATOM 1415 C C . MET A 1 193 ? -20.094 -14.508 -10.594 1 97.75 193 MET A C 1
ATOM 1417 O O . MET A 1 193 ? -19.594 -14.688 -9.484 1 97.75 193 MET A O 1
ATOM 1421 N N . PRO A 1 194 ? -20.469 -15.523 -11.461 1 98.19 194 PRO A N 1
ATOM 1422 C CA . PRO A 1 194 ? -20.234 -16.906 -11.047 1 98.19 194 PRO A CA 1
ATOM 1423 C C . PRO A 1 194 ? -18.734 -17.219 -10.875 1 98.19 194 PRO A C 1
ATOM 1425 O O . PRO A 1 194 ? -17.922 -16.734 -11.656 1 98.19 194 PRO A O 1
ATOM 1428 N N . ILE A 1 195 ? -18.422 -18 -9.898 1 98.44 195 ILE A N 1
ATOM 1429 C CA . ILE A 1 195 ? -17.047 -18.344 -9.523 1 98.44 195 ILE A CA 1
ATOM 1430 C C . ILE A 1 195 ? -16.312 -18.938 -10.727 1 98.44 195 ILE A C 1
ATOM 1432 O O . ILE A 1 195 ? -15.195 -18.547 -11.039 1 98.44 195 ILE A O 1
ATOM 1436 N N . PRO A 1 196 ? -16.906 -19.875 -11.547 1 98.56 196 PRO A N 1
ATOM 1437 C CA . PRO A 1 196 ? -16.188 -20.469 -12.672 1 98.56 196 PRO A CA 1
ATOM 1438 C C . PRO A 1 196 ? -15.828 -19.438 -13.75 1 98.56 196 PRO A C 1
ATOM 1440 O O . PRO A 1 196 ? -14.789 -19.562 -14.398 1 98.56 196 PRO A O 1
ATOM 1443 N N . GLU A 1 197 ? -16.672 -18.453 -13.875 1 98.62 197 GLU A N 1
ATOM 1444 C CA . GLU A 1 197 ? -16.391 -17.406 -14.852 1 98.62 197 GLU A CA 1
ATOM 1445 C C . GLU A 1 197 ? -15.141 -16.625 -14.461 1 98.62 197 GLU A C 1
ATOM 1447 O O . GLU A 1 197 ? -14.273 -16.359 -15.289 1 98.62 197 GLU A O 1
ATOM 1452 N N . SER A 1 198 ? -15.047 -16.219 -13.242 1 98.69 198 SER A N 1
ATOM 1453 C CA . SER A 1 198 ? -13.875 -15.531 -12.711 1 98.69 198 SER A CA 1
ATOM 1454 C C . SER A 1 198 ? -12.617 -16.391 -12.859 1 98.69 198 SER A C 1
ATOM 1456 O O . SER A 1 198 ? -11.602 -15.93 -13.375 1 98.69 198 SER A O 1
ATOM 1458 N N . ALA A 1 199 ? -12.719 -17.641 -12.453 1 98.75 199 ALA A N 1
ATOM 1459 C CA . ALA A 1 199 ? -11.578 -18.547 -12.469 1 98.75 199 ALA A CA 1
ATOM 1460 C C . ALA A 1 199 ? -11.047 -18.734 -13.891 1 98.75 199 ALA A C 1
ATOM 1462 O O . ALA A 1 199 ? -9.836 -18.719 -14.117 1 98.75 199 ALA A O 1
ATOM 1463 N N . ARG A 1 200 ? -11.977 -18.906 -14.82 1 98.62 200 ARG A N 1
ATOM 1464 C CA . ARG A 1 200 ? -11.57 -19.047 -16.219 1 98.62 200 ARG A CA 1
ATOM 1465 C C . ARG A 1 200 ? -10.82 -17.797 -16.703 1 98.62 200 ARG A C 1
ATOM 1467 O O . ARG A 1 200 ? -9.789 -17.906 -17.359 1 98.62 200 ARG A O 1
ATOM 1474 N N . GLY A 1 201 ? -11.383 -16.625 -16.422 1 98.81 201 GLY A N 1
ATOM 1475 C CA . GLY A 1 201 ? -10.727 -15.391 -16.797 1 98.81 201 GLY A CA 1
ATOM 1476 C C . GLY A 1 201 ? -9.336 -15.242 -16.188 1 98.81 201 GLY A C 1
ATOM 1477 O O . GLY A 1 201 ? -8.391 -14.875 -16.875 1 98.81 201 GLY A O 1
ATOM 1478 N N . VAL A 1 202 ? -9.188 -15.523 -14.898 1 98.88 202 VAL A N 1
ATOM 1479 C CA . VAL A 1 202 ? -7.918 -15.43 -14.188 1 98.88 202 VAL A CA 1
ATOM 1480 C C . VAL A 1 202 ? -6.891 -16.359 -14.844 1 98.88 202 VAL A C 1
ATOM 1482 O O . VAL A 1 202 ? -5.766 -15.938 -15.125 1 98.88 202 VAL A O 1
ATOM 1485 N N . LEU A 1 203 ? -7.277 -17.609 -15.148 1 98.88 203 LEU A N 1
ATOM 1486 C CA . LEU A 1 203 ? -6.348 -18.578 -15.719 1 98.88 203 LEU A CA 1
ATOM 1487 C C . LEU A 1 203 ? -5.945 -18.188 -17.141 1 98.88 203 LEU A C 1
ATOM 1489 O O . LEU A 1 203 ? -4.812 -18.422 -17.547 1 98.88 203 LEU A O 1
ATOM 1493 N N . GLU A 1 204 ? -6.887 -17.594 -17.859 1 98.81 204 GLU A N 1
ATOM 1494 C CA . GLU A 1 204 ? -6.539 -17.094 -19.188 1 98.81 204 GLU A CA 1
ATOM 1495 C C . GLU A 1 204 ? -5.477 -16 -19.094 1 98.81 204 GLU A C 1
ATOM 1497 O O . GLU A 1 204 ? -4.555 -15.953 -19.922 1 98.81 204 GLU A O 1
ATOM 1502 N N . ARG A 1 205 ? -5.594 -15.086 -18.094 1 98.81 205 ARG A N 1
ATOM 1503 C CA . ARG A 1 205 ? -4.598 -14.031 -17.906 1 98.81 205 ARG A CA 1
ATOM 1504 C C . ARG A 1 205 ? -3.246 -14.625 -17.516 1 98.81 205 ARG A C 1
ATOM 1506 O O . ARG A 1 205 ? -2.207 -14.18 -18.016 1 98.81 205 ARG A O 1
ATOM 1513 N N . VAL A 1 206 ? -3.27 -15.641 -16.688 1 98.69 206 VAL A N 1
ATOM 1514 C CA . VAL A 1 206 ? -2.037 -16.297 -16.25 1 98.69 206 VAL A CA 1
ATOM 1515 C C . VAL A 1 206 ? -1.368 -16.969 -17.438 1 98.69 206 VAL A C 1
ATOM 1517 O O . VAL A 1 206 ? -0.153 -16.875 -17.625 1 98.69 206 VAL A O 1
ATOM 1520 N N . LYS A 1 207 ? -2.127 -17.625 -18.234 1 98.06 207 LYS A N 1
ATOM 1521 C CA . LYS A 1 207 ? -1.616 -18.391 -19.375 1 98.06 207 LYS A CA 1
ATOM 1522 C C . LYS A 1 207 ? -1.028 -17.469 -20.438 1 98.06 207 LYS A C 1
ATOM 1524 O O . LYS A 1 207 ? 0.053 -17.734 -20.969 1 98.06 207 LYS A O 1
ATOM 1529 N N . GLU A 1 208 ? -1.659 -16.391 -20.703 1 98.31 208 GLU A N 1
ATOM 1530 C CA . GLU A 1 208 ? -1.309 -15.57 -21.859 1 98.31 208 GLU A CA 1
ATOM 1531 C C . GLU A 1 208 ? -0.106 -14.68 -21.562 1 98.31 208 GLU A C 1
ATOM 1533 O O . GLU A 1 208 ? 0.623 -14.289 -22.469 1 98.31 208 GLU A O 1
ATOM 1538 N N . ALA A 1 209 ? 0.085 -14.336 -20.312 1 97.94 209 ALA A N 1
ATOM 1539 C CA . ALA A 1 209 ? 1.117 -13.367 -19.953 1 97.94 209 ALA A CA 1
ATOM 1540 C C . ALA A 1 209 ? 2.512 -13.953 -20.156 1 97.94 209 ALA A C 1
ATOM 1542 O O . ALA A 1 209 ? 2.746 -15.133 -19.875 1 97.94 209 ALA A O 1
ATOM 1543 N N . THR A 1 210 ? 3.438 -13.117 -20.656 1 97.5 210 THR A N 1
ATOM 1544 C CA . THR A 1 210 ? 4.852 -13.438 -20.797 1 97.5 210 THR A CA 1
ATOM 1545 C C . THR A 1 210 ? 5.711 -12.438 -20.016 1 97.5 210 THR A C 1
ATOM 1547 O O . THR A 1 210 ? 5.195 -11.461 -19.469 1 97.5 210 THR A O 1
ATOM 1550 N N . ALA A 1 211 ? 7.012 -12.688 -20.016 1 97.38 211 ALA A N 1
ATOM 1551 C CA . ALA A 1 211 ? 7.93 -11.805 -19.297 1 97.38 211 ALA A CA 1
ATOM 1552 C C . ALA A 1 211 ? 7.875 -10.391 -19.844 1 97.38 211 ALA A C 1
ATOM 1554 O O . ALA A 1 211 ? 8.078 -9.414 -19.109 1 97.38 211 ALA A O 1
ATOM 1555 N N . LYS A 1 212 ? 7.508 -10.195 -21.125 1 96.56 212 LYS A N 1
ATOM 1556 C CA . LYS A 1 212 ? 7.441 -8.883 -21.766 1 96.56 212 LYS A CA 1
ATOM 1557 C C . LYS A 1 212 ? 6.281 -8.062 -21.219 1 96.56 212 LYS A C 1
ATOM 1559 O O . LYS A 1 212 ? 6.277 -6.832 -21.328 1 96.56 212 LYS A O 1
ATOM 1564 N N . ASP A 1 213 ? 5.289 -8.664 -20.562 1 97.38 213 ASP A N 1
ATOM 1565 C CA . ASP A 1 213 ? 4.098 -8.008 -20.031 1 97.38 213 ASP A CA 1
ATOM 1566 C C . ASP A 1 213 ? 4.305 -7.598 -18.562 1 97.38 213 ASP A C 1
ATOM 1568 O O . ASP A 1 213 ? 3.5 -6.852 -18 1 97.38 213 ASP A O 1
ATOM 1572 N N . SER A 1 214 ? 5.402 -8.008 -18.016 1 97.56 214 SER A N 1
ATOM 1573 C CA . SER A 1 214 ? 5.625 -7.875 -16.578 1 97.56 214 SER A CA 1
ATOM 1574 C C . SER A 1 214 ? 6.16 -6.488 -16.234 1 97.56 214 SER A C 1
ATOM 1576 O O . SER A 1 214 ? 7.031 -5.961 -16.922 1 97.56 214 SER A O 1
ATOM 1578 N N . PRO A 1 215 ? 5.684 -5.891 -15.195 1 98.12 215 PRO A N 1
ATOM 1579 C CA . PRO A 1 215 ? 4.473 -6.27 -14.461 1 98.12 215 PRO A CA 1
ATOM 1580 C C . PRO A 1 215 ? 3.201 -5.699 -15.078 1 98.12 215 PRO A C 1
ATOM 1582 O O . PRO A 1 215 ? 3.256 -4.703 -15.805 1 98.12 215 PRO A O 1
ATOM 1585 N N . ARG A 1 216 ? 2.164 -6.34 -14.875 1 98 216 ARG A N 1
ATOM 1586 C CA . ARG A 1 216 ? 0.921 -5.727 -15.328 1 98 216 ARG A CA 1
ATOM 1587 C C . ARG A 1 216 ? -0.2 -5.941 -14.32 1 98 216 ARG A C 1
ATOM 1589 O O . ARG A 1 216 ? -0.123 -6.844 -13.484 1 98 216 ARG A O 1
ATOM 1596 N N . PHE A 1 217 ? -1.075 -5.07 -14.297 1 98.69 217 PHE A N 1
ATOM 1597 C CA . PHE A 1 217 ? -2.326 -5.105 -13.547 1 98.69 217 PHE A CA 1
ATOM 1598 C C . PHE A 1 217 ? -3.52 -5.18 -14.484 1 98.69 217 PHE A C 1
ATOM 1600 O O . PHE A 1 217 ? -3.814 -4.219 -15.203 1 98.69 217 PHE A O 1
ATOM 1607 N N . VAL A 1 218 ? -4.199 -6.336 -14.508 1 98.81 218 VAL A N 1
ATOM 1608 C CA . VAL A 1 218 ? -5.297 -6.566 -15.438 1 98.81 218 VAL A CA 1
ATOM 1609 C C . VAL A 1 218 ? -6.5 -7.129 -14.688 1 98.81 218 VAL A C 1
ATOM 1611 O O . VAL A 1 218 ? -6.363 -7.641 -13.57 1 98.81 218 VAL A O 1
ATOM 1614 N N . ASN A 1 219 ? -7.672 -7.012 -15.305 1 98.69 219 ASN A N 1
ATOM 1615 C CA . ASN A 1 219 ? -8.828 -7.703 -14.742 1 98.69 219 ASN A CA 1
ATOM 1616 C C . ASN A 1 219 ? -9.062 -9.047 -15.43 1 98.69 219 ASN A C 1
ATOM 1618 O O . ASN A 1 219 ? -8.336 -9.414 -16.359 1 98.69 219 ASN A O 1
ATOM 1622 N N . TRP A 1 220 ? -10.055 -9.781 -14.992 1 98.56 220 TRP A N 1
ATOM 1623 C CA . TRP A 1 220 ? -10.312 -11.141 -15.438 1 98.56 220 TRP A CA 1
ATOM 1624 C C . TRP A 1 220 ? -10.625 -11.18 -16.938 1 98.56 220 TRP A C 1
ATOM 1626 O O . TRP A 1 220 ? -10.461 -12.211 -17.578 1 98.56 220 TRP A O 1
ATOM 1636 N N . LYS A 1 221 ? -11.031 -10.047 -17.5 1 98.25 221 LYS A N 1
ATOM 1637 C CA . LYS A 1 221 ? -11.352 -9.969 -18.922 1 98.25 221 LYS A CA 1
ATOM 1638 C C . LYS A 1 221 ? -10.109 -9.68 -19.766 1 98.25 221 LYS A C 1
ATOM 1640 O O . LYS A 1 221 ? -10.133 -9.82 -20.984 1 98.25 221 LYS A O 1
ATOM 1645 N N . GLY A 1 222 ? -9.109 -9.203 -19.109 1 98.06 222 GLY A N 1
ATOM 1646 C CA . GLY A 1 222 ? -7.875 -8.906 -19.812 1 98.06 222 GLY A CA 1
ATOM 1647 C C . GLY A 1 222 ? -7.648 -7.414 -20.016 1 98.06 222 GLY A C 1
ATOM 1648 O O . GLY A 1 222 ? -6.648 -7.008 -20.609 1 98.06 222 GLY A O 1
ATOM 1649 N N . ASP A 1 223 ? -8.562 -6.598 -19.516 1 98.19 223 ASP A N 1
ATOM 1650 C CA . ASP A 1 223 ? -8.375 -5.156 -19.609 1 98.19 223 ASP A CA 1
ATOM 1651 C C . ASP A 1 223 ? -7.297 -4.68 -18.641 1 98.19 223 ASP A C 1
ATOM 1653 O O . ASP A 1 223 ? -7.23 -5.141 -17.5 1 98.19 223 ASP A O 1
ATOM 1657 N N . THR A 1 224 ? -6.477 -3.762 -19.156 1 97.75 224 THR A N 1
ATOM 1658 C CA . THR A 1 224 ? -5.484 -3.146 -18.281 1 97.75 224 THR A CA 1
ATOM 1659 C C . THR A 1 224 ? -6.152 -2.254 -17.234 1 97.75 224 THR A C 1
ATOM 1661 O O . THR A 1 224 ? -7.023 -1.446 -17.578 1 97.75 224 THR A O 1
ATOM 1664 N N . MET A 1 225 ? -5.77 -2.455 -16 1 97.12 225 MET A N 1
ATOM 1665 C CA . MET A 1 225 ? -6.289 -1.645 -14.906 1 97.12 225 MET A CA 1
ATOM 1666 C C . MET A 1 225 ? -5.352 -0.48 -14.602 1 97.12 225 MET A C 1
ATOM 1668 O O . MET A 1 225 ? -4.137 -0.597 -14.766 1 97.12 225 MET A O 1
ATOM 1672 N N . LEU A 1 226 ? -5.953 0.582 -14.234 1 94.81 226 LEU A N 1
ATOM 1673 C CA . LEU A 1 226 ? -5.125 1.652 -13.688 1 94.81 226 LEU A CA 1
ATOM 1674 C C . LEU A 1 226 ? -4.488 1.231 -12.367 1 94.81 226 LEU A C 1
ATOM 1676 O O . LEU A 1 226 ? -5.133 0.576 -11.547 1 94.81 226 LEU A O 1
ATOM 1680 N N . TRP A 1 227 ? -3.297 1.6 -12.312 1 94.12 227 TRP A N 1
ATOM 1681 C CA . TRP A 1 227 ? -2.662 1.29 -11.031 1 94.12 227 TRP A CA 1
ATOM 1682 C C . TRP A 1 227 ? -3.25 2.139 -9.914 1 94.12 227 TRP A C 1
ATOM 1684 O O . TRP A 1 227 ? -3.666 3.277 -10.141 1 94.12 227 TRP A O 1
ATOM 1694 N N . MET B 1 1 ? -10.445 37.312 12.625 1 58.53 1 MET B N 1
ATOM 1695 C CA . MET B 1 1 ? -10.43 35.906 12.227 1 58.53 1 MET B CA 1
ATOM 1696 C C . MET B 1 1 ? -9.352 35.125 12.984 1 58.53 1 MET B C 1
ATOM 1698 O O . MET B 1 1 ? -8.336 35.719 13.383 1 58.53 1 MET B O 1
ATOM 1702 N N . SER B 1 2 ? -9.742 33.875 13.547 1 83.38 2 SER B N 1
ATOM 1703 C CA . SER B 1 2 ? -8.789 33.156 14.398 1 83.38 2 SER B CA 1
ATOM 1704 C C . SER B 1 2 ? -7.531 32.781 13.625 1 83.38 2 SER B C 1
ATOM 1706 O O . SER B 1 2 ? -7.578 32.562 12.406 1 83.38 2 SER B O 1
ATOM 1708 N N . SER B 1 3 ? -6.363 32.969 14.18 1 94.5 3 SER B N 1
ATOM 1709 C CA . SER B 1 3 ? -5.078 32.656 13.578 1 94.5 3 SER B CA 1
ATOM 1710 C C . SER B 1 3 ? -5.07 31.219 13.039 1 94.5 3 SER B C 1
ATOM 1712 O O . SER B 1 3 ? -5.48 30.281 13.734 1 94.5 3 SER B O 1
ATOM 1714 N N . PRO B 1 4 ? -4.676 31.125 11.797 1 97.5 4 PRO B N 1
ATOM 1715 C CA . PRO B 1 4 ? -4.555 29.766 11.281 1 97.5 4 PRO B CA 1
ATOM 1716 C C . PRO B 1 4 ? -3.57 28.906 12.078 1 97.5 4 PRO B C 1
ATOM 1718 O O . PRO B 1 4 ? -2.537 29.406 12.531 1 97.5 4 PRO B O 1
ATOM 1721 N N . ILE B 1 5 ? -3.904 27.641 12.258 1 98.69 5 ILE B N 1
ATOM 1722 C CA . ILE B 1 5 ? -3.066 26.719 13.016 1 98.69 5 ILE B CA 1
ATOM 1723 C C . ILE B 1 5 ? -2.623 25.562 12.125 1 98.69 5 ILE B C 1
ATOM 1725 O O . ILE B 1 5 ? -3.457 24.859 11.539 1 98.69 5 ILE B O 1
ATOM 1729 N N . THR B 1 6 ? -1.287 25.406 11.977 1 98.88 6 THR B N 1
ATOM 1730 C CA . THR B 1 6 ? -0.714 24.297 11.203 1 98.88 6 THR B CA 1
ATOM 1731 C C . THR B 1 6 ? 0.08 23.375 12.117 1 98.88 6 THR B C 1
ATOM 1733 O O . THR B 1 6 ? 0.896 23.812 12.922 1 98.88 6 THR B O 1
ATOM 1736 N N . LEU B 1 7 ? -0.239 22.094 12.078 1 98.94 7 LEU B N 1
ATOM 1737 C CA . LEU B 1 7 ? 0.513 21.062 12.781 1 98.94 7 LEU B CA 1
ATOM 1738 C C . LEU B 1 7 ? 1.368 20.25 11.812 1 98.94 7 LEU B C 1
ATOM 1740 O O . LEU B 1 7 ? 0.858 19.719 10.82 1 98.94 7 LEU B O 1
ATOM 1744 N N . VAL B 1 8 ? 2.666 20.188 12.078 1 98.88 8 VAL B N 1
ATOM 1745 C CA . VAL B 1 8 ? 3.609 19.391 11.305 1 98.88 8 VAL B CA 1
ATOM 1746 C C . VAL B 1 8 ? 4.07 18.188 12.141 1 98.88 8 VAL B C 1
ATOM 1748 O O . VAL B 1 8 ? 4.734 18.359 13.164 1 98.88 8 VAL B O 1
ATOM 1751 N N . ILE B 1 9 ? 3.666 17.016 11.719 1 98.81 9 ILE B N 1
ATOM 1752 C CA . ILE B 1 9 ? 4.113 15.789 12.367 1 98.81 9 ILE B CA 1
ATOM 1753 C C . ILE B 1 9 ? 5.516 15.43 11.883 1 98.81 9 ILE B C 1
ATOM 1755 O O . ILE B 1 9 ? 5.758 15.344 10.68 1 98.81 9 ILE B O 1
ATOM 1759 N N . GLY B 1 10 ? 6.438 15.07 12.812 1 97.88 10 GLY B N 1
ATOM 1760 C CA . GLY B 1 10 ? 7.816 14.781 12.445 1 97.88 10 GLY B CA 1
ATOM 1761 C C . GLY B 1 10 ? 8.641 16.031 12.203 1 97.88 10 GLY B C 1
ATOM 1762 O O . GLY B 1 10 ? 9.148 16.234 11.102 1 97.88 10 GLY B O 1
ATOM 1763 N N . ALA B 1 11 ? 8.875 16.859 13.25 1 98.12 11 ALA B N 1
ATOM 1764 C CA . ALA B 1 11 ? 9.492 18.172 13.086 1 98.12 11 ALA B CA 1
ATOM 1765 C C . ALA B 1 11 ? 10.805 18.266 13.867 1 98.12 11 ALA B C 1
ATOM 1767 O O . ALA B 1 11 ? 11.227 19.359 14.25 1 98.12 11 ALA B O 1
ATOM 1768 N N . SER B 1 12 ? 11.438 17.125 14.156 1 96.12 12 SER B N 1
ATOM 1769 C CA . SER B 1 12 ? 12.672 17.125 14.938 1 96.12 12 SER B CA 1
ATOM 1770 C C . SER B 1 12 ? 13.867 17.516 14.07 1 96.12 12 SER B C 1
ATOM 1772 O O . SER B 1 12 ? 14.867 18.031 14.578 1 96.12 12 SER B O 1
ATOM 1774 N N . ARG B 1 13 ? 13.844 17.203 12.805 1 95.12 13 ARG B N 1
ATOM 1775 C CA . ARG B 1 13 ? 14.93 17.469 11.867 1 95.12 13 ARG B CA 1
ATOM 1776 C C . ARG B 1 13 ? 14.438 17.422 10.43 1 95.12 13 ARG B C 1
ATOM 1778 O O . ARG B 1 13 ? 13.242 17.25 10.188 1 95.12 13 ARG B O 1
ATOM 1785 N N . GLY B 1 14 ? 15.289 17.734 9.539 1 96.94 14 GLY B N 1
ATOM 1786 C CA . GLY B 1 14 ? 15.031 17.516 8.125 1 96.94 14 GLY B CA 1
ATOM 1787 C C . GLY B 1 14 ? 13.938 18.406 7.578 1 96.94 14 GLY B C 1
ATOM 1788 O O . GLY B 1 14 ? 13.883 19.609 7.883 1 96.94 14 GLY B O 1
ATOM 1789 N N . ILE B 1 15 ? 13.117 17.797 6.703 1 98.38 15 ILE B N 1
ATOM 1790 C CA . ILE B 1 15 ? 12.062 18.516 6 1 98.38 15 ILE B CA 1
ATOM 1791 C C . ILE B 1 15 ? 11.055 19.078 7.004 1 98.38 15 ILE B C 1
ATOM 1793 O O . ILE B 1 15 ? 10.664 20.234 6.926 1 98.38 15 ILE B O 1
ATOM 1797 N N . GLY B 1 16 ? 10.688 18.266 8.023 1 98.56 16 GLY B N 1
ATOM 1798 C CA . GLY B 1 16 ? 9.688 18.656 9 1 98.56 16 GLY B CA 1
ATOM 1799 C C . GLY B 1 16 ? 10.07 19.891 9.789 1 98.56 16 GLY B C 1
ATOM 1800 O O . GLY B 1 16 ? 9.258 20.797 9.961 1 98.56 16 GLY B O 1
ATOM 1801 N N . LEU B 1 17 ? 11.305 19.891 10.242 1 98.38 17 LEU B N 1
ATOM 1802 C CA . LEU B 1 17 ? 11.766 21.062 10.984 1 98.38 17 LEU B CA 1
ATOM 1803 C C . LEU B 1 17 ? 11.797 22.297 10.102 1 98.38 17 LEU B C 1
ATOM 1805 O O . LEU B 1 17 ? 11.438 23.391 10.547 1 98.38 17 LEU B O 1
ATOM 1809 N N . GLU B 1 18 ? 12.188 22.125 8.898 1 98.69 18 GLU B N 1
ATOM 1810 C CA . GLU B 1 18 ? 12.25 23.25 7.969 1 98.69 18 GLU B CA 1
ATOM 1811 C C . GLU B 1 18 ? 10.852 23.781 7.641 1 98.69 18 GLU B C 1
ATOM 1813 O O . GLU B 1 18 ? 10.664 24.984 7.445 1 98.69 18 GLU B O 1
ATOM 1818 N N . LEU B 1 19 ? 9.859 22.875 7.543 1 98.88 19 LEU B N 1
ATOM 1819 C CA . LEU B 1 19 ? 8.477 23.312 7.367 1 98.88 19 LEU B CA 1
ATOM 1820 C C . LEU B 1 19 ? 8.047 24.234 8.516 1 98.88 19 LEU B C 1
ATOM 1822 O O . LEU B 1 19 ? 7.488 25.312 8.281 1 98.88 19 LEU B O 1
ATOM 1826 N N . VAL B 1 20 ? 8.352 23.812 9.727 1 98.75 20 VAL B N 1
ATOM 1827 C CA . VAL B 1 20 ? 8 24.594 10.906 1 98.75 20 VAL B CA 1
ATOM 1828 C C . VAL B 1 20 ? 8.719 25.953 10.859 1 98.75 20 VAL B C 1
ATOM 1830 O O . VAL B 1 20 ? 8.102 26.984 11.086 1 98.75 20 VAL B O 1
ATOM 1833 N N . ARG B 1 21 ? 9.977 25.922 10.523 1 98.56 21 ARG B N 1
ATOM 1834 C CA . ARG B 1 21 ? 10.773 27.141 10.445 1 98.56 21 ARG B CA 1
ATOM 1835 C C . ARG B 1 21 ? 10.195 28.109 9.422 1 98.56 21 ARG B C 1
ATOM 1837 O O . ARG B 1 21 ? 10.031 29.297 9.711 1 98.56 21 ARG B O 1
ATOM 1844 N N . THR B 1 22 ? 9.867 27.609 8.258 1 98.62 22 THR B N 1
ATOM 1845 C CA . THR B 1 22 ? 9.352 28.438 7.176 1 98.62 22 THR B CA 1
ATOM 1846 C C . THR B 1 22 ? 7.984 29.016 7.535 1 98.62 22 THR B C 1
ATOM 1848 O O . THR B 1 22 ? 7.738 30.203 7.355 1 98.62 22 THR B O 1
ATOM 1851 N N . LEU B 1 23 ? 7.102 28.219 8.109 1 98.5 23 LEU B N 1
ATOM 1852 C CA . LEU B 1 23 ? 5.766 28.656 8.516 1 98.5 23 LEU B CA 1
ATOM 1853 C C . LEU B 1 23 ? 5.836 29.703 9.609 1 98.5 23 LEU B C 1
ATOM 1855 O O . LEU B 1 23 ? 5.004 30.625 9.648 1 98.5 23 LEU B O 1
ATOM 1859 N N . SER B 1 24 ? 6.797 29.625 10.461 1 97.81 24 SER B N 1
ATOM 1860 C CA . SER B 1 24 ? 6.906 30.484 11.633 1 97.81 24 SER B CA 1
ATOM 1861 C C . SER B 1 24 ? 7.23 31.922 11.234 1 97.81 24 SER B C 1
ATOM 1863 O O . SER B 1 24 ? 7.078 32.844 12.039 1 97.81 24 SER B O 1
ATOM 1865 N N . GLN B 1 25 ? 7.691 32.094 9.992 1 97.5 25 GLN B N 1
ATOM 1866 C CA . GLN B 1 25 ? 8.047 33.406 9.523 1 97.5 25 GLN B CA 1
ATOM 1867 C C . GLN B 1 25 ? 6.816 34.312 9.398 1 97.5 25 GLN B C 1
ATOM 1869 O O . GLN B 1 25 ? 6.922 35.531 9.445 1 97.5 25 GLN B O 1
ATOM 1874 N N . ASP B 1 26 ? 5.648 33.719 9.156 1 97 26 ASP B N 1
ATOM 1875 C CA . ASP B 1 26 ? 4.383 34.438 9.195 1 97 26 ASP B CA 1
ATOM 1876 C C . ASP B 1 26 ? 3.803 34.469 10.602 1 97 26 ASP B C 1
ATOM 1878 O O . ASP B 1 26 ? 3.141 33.5 11.023 1 97 26 ASP B O 1
ATOM 1882 N N . THR B 1 27 ? 3.883 35.531 11.281 1 95.38 27 THR B N 1
ATOM 1883 C CA . THR B 1 27 ? 3.58 35.625 12.703 1 95.38 27 THR B CA 1
ATOM 1884 C C . THR B 1 27 ? 2.072 35.625 12.938 1 95.38 27 THR B C 1
ATOM 1886 O O . THR B 1 27 ? 1.616 35.5 14.078 1 95.38 27 THR B O 1
ATOM 1889 N N . SER B 1 28 ? 1.331 35.75 11.898 1 96.25 28 SER B N 1
ATOM 1890 C CA . SER B 1 28 ? -0.121 35.688 12.031 1 96.25 28 SER B CA 1
ATOM 1891 C C . SER B 1 28 ? -0.6 34.25 12.172 1 96.25 28 SER B C 1
ATOM 1893 O O . SER B 1 28 ? -1.753 34 12.531 1 96.25 28 SER B O 1
ATOM 1895 N N . GLN B 1 29 ? 0.348 33.312 12 1 96.44 29 GLN B N 1
ATOM 1896 C CA . GLN B 1 29 ? -0.001 31.906 12.07 1 96.44 29 GLN B CA 1
ATOM 1897 C C . GLN B 1 29 ? 0.538 31.266 13.344 1 96.44 29 GLN B C 1
ATOM 1899 O O . GLN B 1 29 ? 1.527 31.75 13.914 1 96.44 29 GLN B O 1
ATOM 1904 N N . GLN B 1 30 ? -0.187 30.266 13.836 1 98.25 30 GLN B N 1
ATOM 1905 C CA . GLN B 1 30 ? 0.304 29.391 14.898 1 98.25 30 GLN B CA 1
ATOM 1906 C C . GLN B 1 30 ? 0.792 28.062 14.328 1 98.25 30 GLN B C 1
ATOM 1908 O O . GLN B 1 30 ? 0.102 27.438 13.516 1 98.25 30 GLN B O 1
ATOM 1913 N N . VAL B 1 31 ? 2.033 27.734 14.742 1 98.69 31 VAL B N 1
ATOM 1914 C CA . VAL B 1 31 ? 2.65 26.516 14.211 1 98.69 31 VAL B CA 1
ATOM 1915 C C . VAL B 1 31 ? 2.934 25.531 15.344 1 98.69 31 VAL B C 1
ATOM 1917 O O . VAL B 1 31 ? 3.473 25.922 16.391 1 98.69 31 VAL B O 1
ATOM 1920 N N . ILE B 1 32 ? 2.484 24.328 15.18 1 98.69 32 ILE B N 1
ATOM 1921 C CA . ILE B 1 32 ? 2.775 23.25 16.109 1 98.69 32 ILE B CA 1
ATOM 1922 C C . ILE B 1 32 ? 3.639 22.203 15.43 1 98.69 32 ILE B C 1
ATOM 1924 O O . ILE B 1 32 ? 3.316 21.734 14.336 1 98.69 32 ILE B O 1
ATOM 1928 N N . GLY B 1 33 ? 4.789 21.875 15.977 1 98.62 33 GLY B N 1
ATOM 1929 C CA . GLY B 1 33 ? 5.613 20.766 15.531 1 98.62 33 GLY B CA 1
ATOM 1930 C C . GLY B 1 33 ? 5.59 19.578 16.484 1 98.62 33 GLY B C 1
ATOM 1931 O O . GLY B 1 33 ? 5.543 19.766 17.703 1 98.62 33 GLY B O 1
ATOM 1932 N N . SER B 1 34 ? 5.625 18.406 15.945 1 98.56 34 SER B N 1
ATOM 1933 C CA . SER B 1 34 ? 5.742 17.25 16.828 1 98.56 34 SER B CA 1
ATOM 1934 C C . SER B 1 34 ? 7.16 16.688 16.828 1 98.56 34 SER B C 1
ATOM 1936 O O . SER B 1 34 ? 7.828 16.688 15.789 1 98.56 34 SER B O 1
ATOM 1938 N N . VAL B 1 35 ? 7.57 16.234 17.969 1 97.62 35 VAL B N 1
ATOM 1939 C CA . VAL B 1 35 ? 8.883 15.617 18.172 1 97.62 35 VAL B CA 1
ATOM 1940 C C . VAL B 1 35 ? 8.734 14.352 19.016 1 97.62 35 VAL B C 1
ATOM 1942 O O . VAL B 1 35 ? 7.832 14.258 19.844 1 97.62 35 VAL B O 1
ATOM 1945 N N . ARG B 1 36 ? 9.578 13.328 18.812 1 94.81 36 ARG B N 1
ATOM 1946 C CA . ARG B 1 36 ? 9.469 12.055 19.516 1 94.81 36 ARG B CA 1
ATOM 1947 C C . ARG B 1 36 ? 9.906 12.188 20.969 1 94.81 36 ARG B C 1
ATOM 1949 O O . ARG B 1 36 ? 9.328 11.562 21.859 1 94.81 36 ARG B O 1
ATOM 1956 N N . LYS B 1 37 ? 10.898 12.977 21.109 1 93.56 37 LYS B N 1
ATOM 1957 C CA . LYS B 1 37 ? 11.406 13.312 22.438 1 93.56 37 LYS B CA 1
ATOM 1958 C C . LYS B 1 37 ? 11.141 14.773 22.781 1 93.56 37 LYS B C 1
ATOM 1960 O O . LYS B 1 37 ? 11.18 15.641 21.906 1 93.56 37 LYS B O 1
ATOM 1965 N N . PRO B 1 38 ? 10.82 14.93 24.062 1 90.88 38 PRO B N 1
ATOM 1966 C CA . PRO B 1 38 ? 10.523 16.312 24.453 1 90.88 38 PRO B CA 1
ATOM 1967 C C . PRO B 1 38 ? 11.695 17.25 24.219 1 90.88 38 PRO B C 1
ATOM 1969 O O . PRO B 1 38 ? 12.633 17.281 25.016 1 90.88 38 PRO B O 1
ATOM 1972 N N . THR B 1 39 ? 11.75 17.859 23.078 1 90.56 39 THR B N 1
ATOM 1973 C CA . THR B 1 39 ? 12.75 18.844 22.688 1 90.56 39 THR B CA 1
ATOM 1974 C C . THR B 1 39 ? 12.102 20.031 22 1 90.56 39 THR B C 1
ATOM 1976 O O . THR B 1 39 ? 10.93 19.984 21.625 1 90.56 39 THR B O 1
ATOM 1979 N N . ASN B 1 40 ? 12.781 21.203 21.953 1 92.88 40 ASN B N 1
ATOM 1980 C CA . ASN B 1 40 ? 12.383 22.406 21.25 1 92.88 40 ASN B CA 1
ATOM 1981 C C . ASN B 1 40 ? 13.43 22.812 20.219 1 92.88 40 ASN B C 1
ATOM 1983 O O . ASN B 1 40 ? 14.242 23.703 20.469 1 92.88 40 ASN B O 1
ATOM 1987 N N . PRO B 1 41 ? 13.281 22.297 19.078 1 93.94 41 PRO B N 1
ATOM 1988 C CA . PRO B 1 41 ? 14.344 22.5 18.094 1 93.94 41 PRO B CA 1
ATOM 1989 C C . PRO B 1 41 ? 14.352 23.906 17.516 1 93.94 41 PRO B C 1
ATOM 1991 O O . PRO B 1 41 ? 15.297 24.297 16.812 1 93.94 41 PRO B O 1
ATOM 1994 N N . LEU B 1 42 ? 13.312 24.672 17.672 1 94.69 42 LEU B N 1
ATOM 1995 C CA . LEU B 1 42 ? 13.148 26.016 17.156 1 94.69 42 LEU B CA 1
ATOM 1996 C C . LEU B 1 42 ? 12.438 26.906 18.156 1 94.69 42 LEU B C 1
ATOM 1998 O O . LEU B 1 42 ? 11.383 26.547 18.688 1 94.69 42 LEU B O 1
ATOM 2002 N N . ASP B 1 43 ? 13.023 28.031 18.438 1 94.12 43 ASP B N 1
ATOM 2003 C CA . ASP B 1 43 ? 12.43 29 19.359 1 94.12 43 ASP B CA 1
ATOM 2004 C C . ASP B 1 43 ? 11.836 30.188 18.594 1 94.12 43 ASP B C 1
ATOM 2006 O O . ASP B 1 43 ? 12.57 30.969 18 1 94.12 43 ASP B O 1
ATOM 2010 N N . ALA B 1 44 ? 10.578 30.234 18.469 1 96 44 ALA B N 1
ATOM 2011 C CA . ALA B 1 44 ? 9.797 31.312 17.875 1 96 44 ALA B CA 1
ATOM 2012 C C . ALA B 1 44 ? 8.492 31.531 18.625 1 96 44 ALA B C 1
ATOM 2014 O O . ALA B 1 44 ? 7.895 30.578 19.141 1 96 44 ALA B O 1
ATOM 2015 N N . PRO B 1 45 ? 7.992 32.781 18.75 1 96.19 45 PRO B N 1
ATOM 2016 C CA . PRO B 1 45 ? 6.836 33.094 19.594 1 96.19 45 PRO B CA 1
ATOM 2017 C C . PRO B 1 45 ? 5.559 32.406 19.125 1 96.19 45 PRO B C 1
ATOM 2019 O O . PRO B 1 45 ? 4.664 32.125 19.938 1 96.19 45 PRO B O 1
ATOM 2022 N N . ASN B 1 46 ? 5.492 32.125 17.859 1 97.75 46 ASN B N 1
ATOM 2023 C CA . ASN B 1 46 ? 4.266 31.547 17.328 1 97.75 46 ASN B CA 1
ATOM 2024 C C . ASN B 1 46 ? 4.426 30.062 17.062 1 97.75 46 ASN B C 1
ATOM 2026 O O . ASN B 1 46 ? 3.678 29.484 16.266 1 97.75 46 ASN B O 1
ATOM 2030 N N . VAL B 1 47 ? 5.504 29.391 17.703 1 98.25 47 VAL B N 1
ATOM 2031 C CA . VAL B 1 47 ? 5.762 27.969 17.516 1 98.25 47 VAL B CA 1
ATOM 2032 C C . VAL B 1 47 ? 5.711 27.25 18.859 1 98.25 47 VAL B C 1
ATOM 2034 O O . VAL B 1 47 ? 6.234 27.734 19.859 1 98.25 47 VAL B O 1
ATOM 2037 N N . ARG B 1 48 ? 5.062 26.125 18.891 1 97.5 48 ARG B N 1
ATOM 2038 C CA . ARG B 1 48 ? 5.199 25.219 20.031 1 97.5 48 ARG B CA 1
ATOM 2039 C C . ARG B 1 48 ? 5.383 23.781 19.547 1 97.5 48 ARG B C 1
ATOM 2041 O O . ARG B 1 48 ? 4.934 23.422 18.453 1 97.5 48 ARG B O 1
ATOM 2048 N N . PHE B 1 49 ? 6.051 23.016 20.391 1 98.19 49 PHE B N 1
ATOM 2049 C CA . PHE B 1 49 ? 6.293 21.609 20.062 1 98.19 49 PHE B CA 1
ATOM 2050 C C . PHE B 1 49 ? 5.508 20.703 21 1 98.19 49 PHE B C 1
ATOM 2052 O O . PHE B 1 49 ? 5.355 21 22.188 1 98.19 49 PHE B O 1
ATOM 2059 N N . VAL B 1 50 ? 4.973 19.625 20.453 1 98.19 50 VAL B N 1
ATOM 2060 C CA . VAL B 1 50 ? 4.309 18.578 21.234 1 98.19 50 VAL B CA 1
ATOM 2061 C C . VAL B 1 50 ? 5.047 17.25 21.062 1 98.19 50 VAL B C 1
ATOM 2063 O O . VAL B 1 50 ? 5.629 17 20 1 98.19 50 VAL B O 1
ATOM 2066 N N . THR B 1 51 ? 5.059 16.406 22.109 1 98.31 51 THR B N 1
ATOM 2067 C CA . THR B 1 51 ? 5.656 15.078 22.016 1 98.31 51 THR B CA 1
ATOM 2068 C C . THR B 1 51 ? 4.684 14.086 21.391 1 98.31 51 THR B C 1
ATOM 2070 O O . THR B 1 51 ? 3.549 13.945 21.844 1 98.31 51 THR B O 1
ATOM 2073 N N . LEU B 1 52 ? 5.141 13.461 20.312 1 98.31 52 LEU B N 1
ATOM 2074 C CA . LEU B 1 52 ? 4.293 12.531 19.578 1 98.31 52 LEU B CA 1
ATOM 2075 C C . LEU B 1 52 ? 5.133 11.492 18.844 1 98.31 52 LEU B C 1
ATOM 2077 O O . LEU B 1 52 ? 6.023 11.852 18.062 1 98.31 52 LEU B O 1
ATOM 2081 N N . ASP B 1 53 ? 4.906 10.219 19.188 1 97.88 53 ASP B N 1
ATOM 2082 C CA . ASP B 1 53 ? 5.387 9.094 18.406 1 97.88 53 ASP B CA 1
ATOM 2083 C C . ASP B 1 53 ? 4.258 8.461 17.594 1 97.88 53 ASP B C 1
ATOM 2085 O O . ASP B 1 53 ? 3.383 7.797 18.156 1 97.88 53 ASP B O 1
ATOM 2089 N N . GLN B 1 54 ? 4.297 8.664 16.312 1 96.94 54 GLN B N 1
ATOM 2090 C CA . GLN B 1 54 ? 3.156 8.234 15.5 1 96.94 54 GLN B CA 1
ATOM 2091 C C . GLN B 1 54 ? 3.047 6.715 15.469 1 96.94 54 GLN B C 1
ATOM 2093 O O . GLN B 1 54 ? 2.02 6.172 15.055 1 96.94 54 GLN B O 1
ATOM 2098 N N . ALA B 1 55 ? 4.102 5.965 15.914 1 97.12 55 ALA B N 1
ATOM 2099 C CA . ALA B 1 55 ? 4.043 4.508 15.969 1 97.12 55 ALA B CA 1
ATOM 2100 C C . ALA B 1 55 ? 3.293 4.035 17.219 1 97.12 55 ALA B C 1
ATOM 2102 O O . ALA B 1 55 ? 3.062 2.836 17.391 1 97.12 55 ALA B O 1
ATOM 2103 N N . ASP B 1 56 ? 2.914 4.98 18.078 1 97.62 56 ASP B N 1
ATOM 2104 C CA . ASP B 1 56 ? 2.289 4.652 19.344 1 97.62 56 ASP B CA 1
ATOM 2105 C C . ASP B 1 56 ? 0.952 5.375 19.5 1 97.62 56 ASP B C 1
ATOM 2107 O O . ASP B 1 56 ? 0.918 6.586 19.719 1 97.62 56 ASP B O 1
ATOM 2111 N N . ARG B 1 57 ? -0.138 4.648 19.547 1 97.69 57 ARG B N 1
ATOM 2112 C CA . ARG B 1 57 ? -1.487 5.203 19.609 1 97.69 57 ARG B CA 1
ATOM 2113 C C . ARG B 1 57 ? -1.668 6.078 20.844 1 97.69 57 ARG B C 1
ATOM 2115 O O . ARG B 1 57 ? -2.293 7.141 20.766 1 97.69 57 ARG B O 1
ATOM 2122 N N . ALA B 1 58 ? -1.191 5.598 21.938 1 98.06 58 ALA B N 1
ATOM 2123 C CA . ALA B 1 58 ? -1.343 6.355 23.172 1 98.06 58 ALA B CA 1
ATOM 2124 C C . ALA B 1 58 ? -0.638 7.703 23.078 1 98.06 58 ALA B C 1
ATOM 2126 O O . ALA B 1 58 ? -1.153 8.719 23.562 1 98.06 58 ALA B O 1
ATOM 2127 N N . SER B 1 59 ? 0.543 7.715 22.484 1 98.5 59 SER B N 1
ATOM 2128 C CA . SER B 1 59 ? 1.297 8.945 22.297 1 98.5 59 SER B CA 1
ATOM 2129 C C . SER B 1 59 ? 0.539 9.93 21.406 1 98.5 59 SER B C 1
ATOM 2131 O O . SER B 1 59 ? 0.453 11.117 21.719 1 98.5 59 SER B O 1
ATOM 2133 N N . VAL B 1 60 ? -0.065 9.477 20.344 1 98.69 60 VAL B N 1
ATOM 2134 C CA . VAL B 1 60 ? -0.808 10.297 19.406 1 98.69 60 VAL B CA 1
ATOM 2135 C C . VAL B 1 60 ? -2.049 10.875 20.078 1 98.69 60 VAL B C 1
ATOM 2137 O O . VAL B 1 60 ? -2.348 12.062 19.938 1 98.69 60 VAL B O 1
ATOM 2140 N N . LYS B 1 61 ? -2.727 10.016 20.797 1 98.38 61 LYS B N 1
ATOM 2141 C CA . LYS B 1 61 ? -3.934 10.445 21.5 1 98.38 61 LYS B CA 1
ATOM 2142 C C . LYS B 1 61 ? -3.627 11.555 22.484 1 98.38 61 LYS B C 1
ATOM 2144 O O . LYS B 1 61 ? -4.367 12.539 22.578 1 98.38 61 LYS B O 1
ATOM 2149 N N . ALA B 1 62 ? -2.58 11.391 23.219 1 98.25 62 ALA B N 1
ATOM 2150 C CA . ALA B 1 62 ? -2.182 12.391 24.203 1 98.25 62 ALA B CA 1
ATOM 2151 C C . ALA B 1 62 ? -1.882 13.734 23.531 1 98.25 62 ALA B C 1
ATOM 2153 O O . ALA B 1 62 ? -2.291 14.789 24.031 1 98.25 62 ALA B O 1
ATOM 2154 N N . ALA B 1 63 ? -1.158 13.703 22.438 1 98.62 63 ALA B N 1
ATOM 2155 C CA . ALA B 1 63 ? -0.837 14.922 21.703 1 98.62 63 ALA B CA 1
ATOM 2156 C C . ALA B 1 63 ? -2.1 15.594 21.172 1 98.62 63 ALA B C 1
ATOM 2158 O O . ALA B 1 63 ? -2.242 16.812 21.234 1 98.62 63 ALA B O 1
ATOM 2159 N N . ALA B 1 64 ? -3.02 14.805 20.625 1 98.75 64 ALA B N 1
ATOM 2160 C CA . ALA B 1 64 ? -4.25 15.328 20.031 1 98.75 64 ALA B CA 1
ATOM 2161 C C . ALA B 1 64 ? -5.09 16.062 21.078 1 98.75 64 ALA B C 1
ATOM 2163 O O . ALA B 1 64 ? -5.75 17.047 20.766 1 98.75 64 ALA B O 1
ATOM 2164 N N . ALA B 1 65 ? -5.055 15.555 22.312 1 98.31 65 ALA B N 1
ATOM 2165 C CA . ALA B 1 65 ? -5.828 16.156 23.391 1 98.31 65 ALA B CA 1
ATOM 2166 C C . ALA B 1 65 ? -5.379 17.578 23.656 1 98.31 65 ALA B C 1
ATOM 2168 O O . ALA B 1 65 ? -6.16 18.406 24.156 1 98.31 65 ALA B O 1
ATOM 2169 N N . SER B 1 66 ? -4.188 17.938 23.25 1 98 66 SER B N 1
ATOM 2170 C CA . SER B 1 66 ? -3.643 19.266 23.531 1 98 66 SER B CA 1
ATOM 2171 C C . SER B 1 66 ? -3.885 20.219 22.375 1 98 66 SER B C 1
ATOM 2173 O O . SER B 1 66 ? -3.498 21.391 22.422 1 98 66 SER B O 1
ATOM 2175 N N . VAL B 1 67 ? -4.461 19.766 21.297 1 98.44 67 VAL B N 1
ATOM 2176 C CA . VAL B 1 67 ? -4.727 20.562 20.109 1 98.44 67 VAL B CA 1
ATOM 2177 C C . VAL B 1 67 ? -6.219 20.531 19.781 1 98.44 67 VAL B C 1
ATOM 2179 O O . VAL B 1 67 ? -6.664 19.75 18.953 1 98.44 67 VAL B O 1
ATOM 2182 N N . PRO B 1 68 ? -6.996 21.391 20.328 1 97.62 68 PRO B N 1
ATOM 2183 C CA . PRO B 1 68 ? -8.453 21.312 20.188 1 97.62 68 PRO B CA 1
ATOM 2184 C C . PRO B 1 68 ? -8.945 21.766 18.828 1 97.62 68 PRO B C 1
ATOM 2186 O O . PRO B 1 68 ? -10.07 21.453 18.438 1 97.62 68 PRO B O 1
ATOM 2189 N N . GLU B 1 69 ? -8.195 22.656 18.156 1 98.25 69 GLU B N 1
ATOM 2190 C CA . GLU B 1 69 ? -8.547 23.125 16.812 1 98.25 69 GLU B CA 1
ATOM 2191 C C . GLU B 1 69 ? -7.32 23.156 15.906 1 98.25 69 GLU B C 1
ATOM 2193 O O . GLU B 1 69 ? -6.203 23.391 16.375 1 98.25 69 GLU B O 1
ATOM 2198 N N . LEU B 1 70 ? -7.5 22.938 14.648 1 98.38 70 LEU B N 1
ATOM 2199 C CA . LEU B 1 70 ? -6.422 22.797 13.672 1 98.38 70 LEU B CA 1
ATOM 2200 C C . LEU B 1 70 ? -6.914 23.094 12.266 1 98.38 70 LEU B C 1
ATOM 2202 O O . LEU B 1 70 ? -8 22.672 11.875 1 98.38 70 LEU B O 1
ATOM 2206 N N . ASP B 1 71 ? -6.184 23.906 11.539 1 98.69 71 ASP B N 1
ATOM 2207 C CA . ASP B 1 71 ? -6.562 24.219 10.164 1 98.69 71 ASP B CA 1
ATOM 2208 C C . ASP B 1 71 ? -5.906 23.266 9.18 1 98.69 71 ASP B C 1
ATOM 2210 O O . ASP B 1 71 ? -6.559 22.766 8.266 1 98.69 71 ASP B O 1
ATOM 2214 N N . VAL B 1 72 ? -4.562 23.016 9.359 1 98.88 72 VAL B N 1
ATOM 2215 C CA . VAL B 1 72 ? -3.76 22.266 8.406 1 98.88 72 VAL B CA 1
ATOM 2216 C C . VAL B 1 72 ? -2.934 21.219 9.148 1 98.88 72 VAL B C 1
ATOM 2218 O O . VAL B 1 72 ? -2.268 21.516 10.141 1 98.88 72 VAL B O 1
ATOM 2221 N N . LEU B 1 73 ? -3.076 20 8.758 1 98.94 73 LEU B N 1
ATOM 2222 C CA . LEU B 1 73 ? -2.281 18.875 9.266 1 98.94 73 LEU B CA 1
ATOM 2223 C C . LEU B 1 73 ? -1.319 18.375 8.195 1 98.94 73 LEU B C 1
ATOM 2225 O O . LEU B 1 73 ? -1.75 17.922 7.133 1 98.94 73 LEU B O 1
ATOM 2229 N N . ILE B 1 74 ? -0.007 18.5 8.398 1 98.94 74 ILE B N 1
ATOM 2230 C CA . ILE B 1 74 ? 1.025 17.969 7.516 1 98.94 74 ILE B CA 1
ATOM 2231 C C . ILE B 1 74 ? 1.729 16.797 8.203 1 98.94 74 ILE B C 1
ATOM 2233 O O . ILE B 1 74 ? 2.369 16.969 9.242 1 98.94 74 ILE B O 1
ATOM 2237 N N . ILE B 1 75 ? 1.611 15.625 7.641 1 98.88 75 ILE B N 1
ATOM 2238 C CA . ILE B 1 75 ? 2.227 14.43 8.203 1 98.88 75 ILE B CA 1
ATOM 2239 C C . ILE B 1 75 ? 3.5 14.094 7.434 1 98.88 75 ILE B C 1
ATOM 2241 O O . ILE B 1 75 ? 3.438 13.57 6.316 1 98.88 75 ILE B O 1
ATOM 2245 N N . ASN B 1 76 ? 4.605 14.281 8.07 1 97.75 76 ASN B N 1
ATOM 2246 C CA . ASN B 1 76 ? 5.902 14.195 7.41 1 97.75 76 ASN B CA 1
ATOM 2247 C C . ASN B 1 76 ? 6.738 13.039 7.969 1 97.75 76 ASN B C 1
ATOM 2249 O O . ASN B 1 76 ? 7.629 12.531 7.289 1 97.75 76 ASN B O 1
ATOM 2253 N N . ALA B 1 77 ? 6.438 12.57 9.156 1 90.31 77 ALA B N 1
ATOM 2254 C CA . ALA B 1 77 ? 7.223 11.531 9.812 1 90.31 77 ALA B CA 1
ATOM 2255 C C . ALA B 1 77 ? 7.16 10.219 9.031 1 90.31 77 ALA B C 1
ATOM 2257 O O . ALA B 1 77 ? 6.086 9.797 8.594 1 90.31 77 ALA B O 1
ATOM 2258 N N . ALA B 1 78 ? 8.336 9.617 8.844 1 95.31 78 ALA B N 1
ATOM 2259 C CA . ALA B 1 78 ? 8.445 8.336 8.156 1 95.31 78 ALA B CA 1
ATOM 2260 C C . ALA B 1 78 ? 9.812 7.699 8.391 1 95.31 78 ALA B C 1
ATOM 2262 O O . ALA B 1 78 ? 10.742 8.359 8.844 1 95.31 78 ALA B O 1
ATOM 2263 N N . ILE B 1 79 ? 9.867 6.445 8.117 1 96 79 ILE B N 1
ATOM 2264 C CA . ILE B 1 79 ? 11.148 5.758 8.016 1 96 79 ILE B CA 1
ATOM 2265 C C . ILE B 1 79 ? 11.367 5.285 6.578 1 96 79 ILE B C 1
ATOM 2267 O O . ILE B 1 79 ? 10.406 5.078 5.832 1 96 79 ILE B O 1
ATOM 2271 N N . GLY B 1 80 ? 12.562 5.207 6.219 1 95.12 80 GLY B N 1
ATOM 2272 C CA . GLY B 1 80 ? 12.922 4.754 4.887 1 95.12 80 GLY B CA 1
ATOM 2273 C C . GLY B 1 80 ? 14.375 4.332 4.77 1 95.12 80 GLY B C 1
ATOM 2274 O O . GLY B 1 80 ? 15.242 4.883 5.453 1 95.12 80 GLY B O 1
ATOM 2275 N N . ASP B 1 81 ? 14.617 3.369 3.973 1 93.25 81 ASP B N 1
ATOM 2276 C CA . ASP B 1 81 ? 15.953 2.867 3.639 1 93.25 81 ASP B CA 1
ATOM 2277 C C . ASP B 1 81 ? 15.961 2.23 2.252 1 93.25 81 ASP B C 1
ATOM 2279 O O . ASP B 1 81 ? 14.922 2.135 1.595 1 93.25 81 ASP B O 1
ATOM 2283 N N . ASP B 1 82 ? 17.172 1.995 1.79 1 90.75 82 ASP B N 1
ATOM 2284 C CA . ASP B 1 82 ? 17.359 1.263 0.54 1 90.75 82 ASP B CA 1
ATOM 2285 C C . ASP B 1 82 ? 17.312 -0.246 0.775 1 90.75 82 ASP B C 1
ATOM 2287 O O . ASP B 1 82 ? 18.312 -0.859 1.116 1 90.75 82 ASP B O 1
ATOM 2291 N N . GLU B 1 83 ? 16.172 -0.837 0.603 1 95.75 83 GLU B N 1
ATOM 2292 C CA . GLU B 1 83 ? 15.945 -2.252 0.881 1 95.75 83 GLU B CA 1
ATOM 2293 C C . GLU B 1 83 ? 15.219 -2.932 -0.273 1 95.75 83 GLU B C 1
ATOM 2295 O O . GLU B 1 83 ? 14.648 -2.258 -1.137 1 95.75 83 GLU B O 1
ATOM 2300 N N . LYS B 1 84 ? 15.32 -4.27 -0.325 1 96.38 84 LYS B N 1
ATOM 2301 C CA . LYS B 1 84 ? 14.68 -5.086 -1.35 1 96.38 84 LYS B CA 1
ATOM 2302 C C . LYS B 1 84 ? 13.586 -5.961 -0.747 1 96.38 84 LYS B C 1
ATOM 2304 O O . LYS B 1 84 ? 13.695 -6.406 0.397 1 96.38 84 LYS B O 1
ATOM 2309 N N . VAL B 1 85 ? 12.555 -6.234 -1.529 1 97.38 85 VAL B N 1
ATOM 2310 C CA . VAL B 1 85 ? 11.422 -6.973 -0.985 1 97.38 85 VAL B CA 1
ATOM 2311 C C . VAL B 1 85 ? 11.812 -8.43 -0.756 1 97.38 85 VAL B C 1
ATOM 2313 O O . VAL B 1 85 ? 11.359 -9.062 0.201 1 97.38 85 VAL B O 1
ATOM 2316 N N . LEU B 1 86 ? 12.688 -8.977 -1.594 1 97.88 86 LEU B N 1
ATOM 2317 C CA . LEU B 1 86 ? 13 -10.398 -1.521 1 97.88 86 LEU B CA 1
ATOM 2318 C C . LEU B 1 86 ? 13.836 -10.711 -0.283 1 97.88 86 LEU B C 1
ATOM 2320 O O . LEU B 1 86 ? 13.898 -11.859 0.158 1 97.88 86 LEU B O 1
ATOM 2324 N N . SER B 1 87 ? 14.469 -9.68 0.312 1 97.25 87 SER B N 1
ATOM 2325 C CA . SER B 1 87 ? 15.305 -9.883 1.493 1 97.25 87 SER B CA 1
ATOM 2326 C C . SER B 1 87 ? 14.688 -9.227 2.725 1 97.25 87 SER B C 1
ATOM 2328 O O . SER B 1 87 ? 15.305 -9.188 3.789 1 97.25 87 SER B O 1
ATOM 2330 N N . THR B 1 88 ? 13.531 -8.68 2.625 1 97.75 88 THR B N 1
ATOM 2331 C CA . THR B 1 88 ? 12.875 -7.992 3.727 1 97.75 88 THR B CA 1
ATOM 2332 C C . THR B 1 88 ? 12.227 -8.992 4.684 1 97.75 88 THR B C 1
ATOM 2334 O O . THR B 1 88 ? 11.508 -9.898 4.25 1 97.75 88 THR B O 1
ATOM 2337 N N . SER B 1 89 ? 12.492 -8.859 5.977 1 97.94 89 SER B N 1
ATOM 2338 C CA . SER B 1 89 ? 11.875 -9.727 6.977 1 97.94 89 SER B CA 1
ATOM 2339 C C . SER B 1 89 ? 10.438 -9.289 7.273 1 97.94 89 SER B C 1
ATOM 2341 O O . SER B 1 89 ? 10.055 -8.156 6.973 1 97.94 89 SER B O 1
ATOM 2343 N N . ASP B 1 90 ? 9.672 -10.195 7.902 1 97.81 90 ASP B N 1
ATOM 2344 C CA . ASP B 1 90 ? 8.312 -9.875 8.328 1 97.81 90 ASP B CA 1
ATOM 2345 C C . ASP B 1 90 ? 8.312 -8.711 9.312 1 97.81 90 ASP B C 1
ATOM 2347 O O . ASP B 1 90 ? 7.453 -7.824 9.242 1 97.81 90 ASP B O 1
ATOM 2351 N N . GLU B 1 91 ? 9.25 -8.773 10.18 1 97.94 91 GLU B N 1
ATOM 2352 C CA . GLU B 1 91 ? 9.336 -7.754 11.227 1 97.94 91 GLU B CA 1
ATOM 2353 C C . GLU B 1 91 ? 9.641 -6.383 10.625 1 97.94 91 GLU B C 1
ATOM 2355 O O . GLU B 1 91 ? 9.055 -5.375 11.039 1 97.94 91 GLU B O 1
ATOM 2360 N N . ARG B 1 92 ? 10.547 -6.359 9.68 1 98.12 92 ARG B N 1
ATOM 2361 C CA . ARG B 1 92 ? 10.922 -5.098 9.055 1 98.12 92 ARG B CA 1
ATOM 2362 C C . ARG B 1 92 ? 9.758 -4.504 8.266 1 98.12 92 ARG B C 1
ATOM 2364 O O . ARG B 1 92 ? 9.5 -3.301 8.344 1 98.12 92 ARG B O 1
ATOM 2371 N N . LEU B 1 93 ? 9.086 -5.297 7.508 1 98.56 93 LEU B N 1
ATOM 2372 C CA . LEU B 1 93 ? 7.93 -4.816 6.762 1 98.56 93 LEU B CA 1
ATOM 2373 C C . LEU B 1 93 ? 6.852 -4.305 7.707 1 98.56 93 LEU B C 1
ATOM 2375 O O . LEU B 1 93 ? 6.23 -3.27 7.445 1 98.56 93 LEU B O 1
ATOM 2379 N N . ALA B 1 94 ? 6.66 -5.035 8.789 1 98.25 94 ALA B N 1
ATOM 2380 C CA . ALA B 1 94 ? 5.676 -4.613 9.781 1 98.25 94 ALA B CA 1
ATOM 2381 C C . ALA B 1 94 ? 6.047 -3.256 10.375 1 98.25 94 ALA B C 1
ATOM 2383 O O . ALA B 1 94 ? 5.168 -2.441 10.672 1 98.25 94 ALA B O 1
ATOM 2384 N N . GLU B 1 95 ? 7.281 -3.066 10.594 1 98.19 95 GLU B N 1
ATOM 2385 C CA . GLU B 1 95 ? 7.754 -1.779 11.102 1 98.19 95 GLU B CA 1
ATOM 2386 C C . GLU B 1 95 ? 7.391 -0.645 10.148 1 98.19 95 GLU B C 1
ATOM 2388 O O . GLU B 1 95 ? 6.891 0.397 10.578 1 98.19 95 GLU B O 1
ATOM 2393 N N . TYR B 1 96 ? 7.594 -0.862 8.859 1 98.56 96 TYR B N 1
ATOM 2394 C CA . TYR B 1 96 ? 7.246 0.133 7.852 1 98.56 96 TYR B CA 1
ATOM 2395 C C . TYR B 1 96 ? 5.75 0.435 7.883 1 98.56 96 TYR B C 1
ATOM 2397 O O . TYR B 1 96 ? 5.344 1.599 7.836 1 98.56 96 TYR B O 1
ATOM 2405 N N . PHE B 1 97 ? 4.953 -0.579 7.992 1 98.75 97 PHE B N 1
ATOM 2406 C CA . PHE B 1 97 ? 3.508 -0.378 8.008 1 98.75 97 PHE B CA 1
ATOM 2407 C C . PHE B 1 97 ? 3.082 0.4 9.25 1 98.75 97 PHE B C 1
ATOM 2409 O O . PHE B 1 97 ? 2.246 1.303 9.164 1 98.75 97 PHE B O 1
ATOM 2416 N N . ASN B 1 98 ? 3.648 0.047 10.312 1 98.62 98 ASN B N 1
ATOM 2417 C CA . ASN B 1 98 ? 3.281 0.694 11.562 1 98.62 98 ASN B CA 1
ATOM 2418 C C . ASN B 1 98 ? 3.611 2.184 11.547 1 98.62 98 ASN B C 1
ATOM 2420 O O . ASN B 1 98 ? 2.811 3.008 11.992 1 98.62 98 ASN B O 1
ATOM 2424 N N . VAL B 1 99 ? 4.699 2.508 11.008 1 98.38 99 VAL B N 1
ATOM 2425 C CA . VAL B 1 99 ? 5.18 3.885 11.07 1 98.38 99 VAL B CA 1
ATOM 2426 C C . VAL B 1 99 ? 4.652 4.672 9.875 1 98.38 99 VAL B C 1
ATOM 2428 O O . VAL B 1 99 ? 4.086 5.758 10.039 1 98.38 99 VAL B O 1
ATOM 2431 N N . ASN B 1 100 ? 4.727 4.113 8.672 1 98.75 100 ASN B N 1
ATOM 2432 C CA . ASN B 1 100 ? 4.516 4.891 7.461 1 98.75 100 ASN B CA 1
ATOM 2433 C C . ASN B 1 100 ? 3.051 4.871 7.027 1 98.75 100 ASN B C 1
ATOM 2435 O O . ASN B 1 100 ? 2.633 5.684 6.199 1 98.75 100 ASN B O 1
ATOM 2439 N N . VAL B 1 101 ? 2.299 3.912 7.488 1 98.88 101 VAL B N 1
ATOM 2440 C CA . VAL B 1 101 ? 0.915 3.822 7.035 1 98.88 101 VAL B CA 1
ATOM 2441 C C . VAL B 1 101 ? -0.029 3.979 8.227 1 98.88 101 VAL B C 1
ATOM 2443 O O . VAL B 1 101 ? -0.78 4.953 8.305 1 98.88 101 VAL B O 1
ATOM 2446 N N . SER B 1 102 ? 0.13 3.082 9.203 1 98.75 102 SER B N 1
ATOM 2447 C CA . SER B 1 102 ? -0.742 3.137 10.375 1 98.75 102 SER B CA 1
ATOM 2448 C C . SER B 1 102 ? -0.509 4.414 11.18 1 98.75 102 SER B C 1
ATOM 2450 O O . SER B 1 102 ? -1.439 4.953 11.781 1 98.75 102 SER B O 1
ATOM 2452 N N . GLY B 1 103 ? 0.745 4.809 11.258 1 98.62 103 GLY B N 1
ATOM 2453 C CA . GLY B 1 103 ? 1.097 6.027 11.969 1 98.62 103 GLY B CA 1
ATOM 2454 C C . GLY B 1 103 ? 0.309 7.238 11.508 1 98.62 103 GLY B C 1
ATOM 2455 O O . GLY B 1 103 ? -0.444 7.828 12.281 1 98.62 103 GLY B O 1
ATOM 2456 N N . PRO B 1 104 ? 0.457 7.586 10.203 1 98.75 104 PRO B N 1
ATOM 2457 C CA . PRO B 1 104 ? -0.32 8.703 9.656 1 98.75 104 PRO B CA 1
ATOM 2458 C C . PRO B 1 104 ? -1.821 8.539 9.883 1 98.75 104 PRO B C 1
ATOM 2460 O O . PRO B 1 104 ? -2.512 9.516 10.195 1 98.75 104 PRO B O 1
ATOM 2463 N N . LEU B 1 105 ? -2.34 7.34 9.688 1 98.62 105 LEU B N 1
ATOM 2464 C CA . LEU B 1 105 ? -3.766 7.117 9.891 1 98.62 105 LEU B CA 1
ATOM 2465 C C . LEU B 1 105 ? -4.16 7.402 11.336 1 98.62 105 LEU B C 1
ATOM 2467 O O . LEU B 1 105 ? -5.172 8.055 11.594 1 98.62 105 LEU B O 1
ATOM 2471 N N . ARG B 1 106 ? -3.314 6.938 12.297 1 98.25 106 ARG B N 1
ATOM 2472 C CA . ARG B 1 106 ? -3.547 7.215 13.711 1 98.25 106 ARG B CA 1
ATOM 2473 C C . ARG B 1 106 ? -3.613 8.711 13.969 1 98.25 106 ARG B C 1
ATOM 2475 O O . ARG B 1 106 ? -4.484 9.188 14.703 1 98.25 106 ARG B O 1
ATOM 2482 N N . VAL B 1 107 ? -2.709 9.375 13.43 1 98.81 107 VAL B N 1
ATOM 2483 C CA . VAL B 1 107 ? -2.631 10.82 13.609 1 98.81 107 VAL B CA 1
ATOM 2484 C C . VAL B 1 107 ? -3.898 11.484 13.078 1 98.81 107 VAL B C 1
ATOM 2486 O O . VAL B 1 107 ? -4.512 12.305 13.758 1 98.81 107 VAL B O 1
ATOM 2489 N N . ILE B 1 108 ? -4.324 11.109 11.883 1 98.81 108 ILE B N 1
ATOM 2490 C CA . ILE B 1 108 ? -5.504 11.695 11.258 1 98.81 108 ILE B CA 1
ATOM 2491 C C . ILE B 1 108 ? -6.738 11.398 12.102 1 98.81 108 ILE B C 1
ATOM 2493 O O . ILE B 1 108 ? -7.539 12.297 12.383 1 98.81 108 ILE B O 1
ATOM 2497 N N . GLN B 1 109 ? -6.887 10.148 12.516 1 98.75 109 GLN B N 1
ATOM 2498 C CA . GLN B 1 109 ? -8.039 9.734 13.312 1 98.75 109 GLN B CA 1
ATOM 2499 C C . GLN B 1 109 ? -8.141 10.555 14.594 1 98.75 109 GLN B C 1
ATOM 2501 O O . GLN B 1 109 ? -9.211 11.055 14.938 1 98.75 109 GLN B O 1
ATOM 2506 N N . GLU B 1 110 ? -7.02 10.742 15.289 1 98.75 110 GLU B N 1
ATOM 2507 C CA . GLU B 1 110 ? -7.035 11.383 16.594 1 98.75 110 GLU B CA 1
ATOM 2508 C C . GLU B 1 110 ? -7.152 12.898 16.469 1 98.75 110 GLU B C 1
ATOM 2510 O O . GLU B 1 11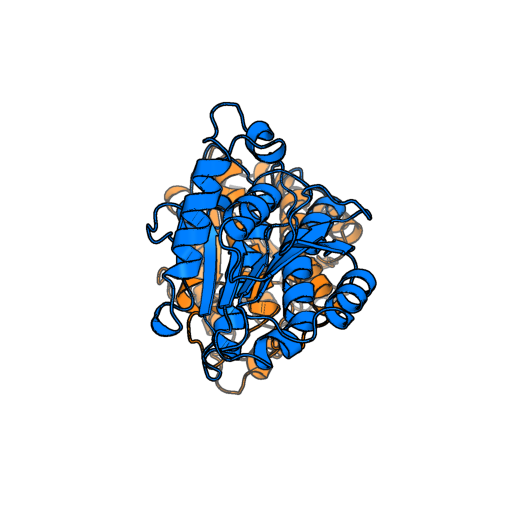0 ? -7.699 13.555 17.359 1 98.75 110 GLU B O 1
ATOM 2515 N N . PHE B 1 111 ? -6.691 13.5 15.352 1 98.81 111 PHE B N 1
ATOM 2516 C CA . PHE B 1 111 ? -6.707 14.953 15.195 1 98.81 111 PHE B CA 1
ATOM 2517 C C . PHE B 1 111 ? -7.918 15.398 14.383 1 98.81 111 PHE B C 1
ATOM 2519 O O . PHE B 1 111 ? -8.109 16.594 14.148 1 98.81 111 PHE B O 1
ATOM 2526 N N . LEU B 1 112 ? -8.742 14.43 13.906 1 98.75 112 LEU B N 1
ATOM 2527 C CA . LEU B 1 112 ? -9.891 14.742 13.062 1 98.75 112 LEU B CA 1
ATOM 2528 C C . LEU B 1 112 ? -10.836 15.703 13.781 1 98.75 112 LEU B C 1
ATOM 2530 O O . LEU B 1 112 ? -11.305 16.688 13.188 1 98.75 112 LEU B O 1
ATOM 2534 N N . PRO B 1 113 ? -11.133 15.477 15.086 1 98.62 113 PRO B N 1
ATOM 2535 C CA . PRO B 1 113 ? -12.008 16.438 15.766 1 98.62 113 PRO B CA 1
ATOM 2536 C C . PRO B 1 113 ? -11.453 17.859 15.742 1 98.62 113 PRO B C 1
ATOM 2538 O O . PRO B 1 113 ? -12.211 18.812 15.57 1 98.62 113 PRO B O 1
ATOM 2541 N N . ALA B 1 114 ? -10.172 18 15.906 1 98.75 114 ALA B N 1
ATOM 2542 C CA . ALA B 1 114 ? -9.562 19.328 15.867 1 98.75 114 ALA B CA 1
ATOM 2543 C C . ALA B 1 114 ? -9.703 19.969 14.492 1 98.75 114 ALA B C 1
ATOM 2545 O O . ALA B 1 114 ? -9.93 21.172 14.375 1 98.75 114 ALA B O 1
ATOM 2546 N N . LEU B 1 115 ? -9.547 19.203 13.438 1 98.75 115 LEU B N 1
ATOM 2547 C CA . LEU B 1 115 ? -9.695 19.672 12.062 1 98.75 115 LEU B CA 1
ATOM 2548 C C . LEU B 1 115 ? -11.141 20.078 11.789 1 98.75 115 LEU B C 1
ATOM 2550 O O . LEU B 1 115 ? -11.391 21.078 11.125 1 98.75 115 LEU B O 1
ATOM 2554 N N . LEU B 1 116 ? -12.055 19.297 12.297 1 98.25 116 LEU B N 1
ATOM 2555 C CA . LEU B 1 116 ? -13.477 19.547 12.078 1 98.25 116 LEU B CA 1
ATOM 2556 C C . LEU B 1 116 ? -13.93 20.812 12.812 1 98.25 116 LEU B C 1
ATOM 2558 O O . LEU B 1 116 ? -14.984 21.375 12.508 1 98.25 116 LEU B O 1
ATOM 2562 N N . ALA B 1 117 ? -13.164 21.172 13.836 1 98.06 117 ALA B N 1
ATOM 2563 C CA . ALA B 1 117 ? -13.492 22.375 14.609 1 98.06 117 ALA B CA 1
ATOM 2564 C C . ALA B 1 117 ? -13.25 23.641 13.797 1 98.06 117 ALA B C 1
ATOM 2566 O O . ALA B 1 117 ? -13.695 24.719 14.172 1 98.06 117 ALA B O 1
ATOM 2567 N N . ARG B 1 118 ? -12.492 23.516 12.672 1 97.62 118 ARG B N 1
ATOM 2568 C CA . ARG B 1 118 ? -12.219 24.625 11.773 1 97.62 118 ARG B CA 1
ATOM 2569 C C . ARG B 1 118 ? -12.844 24.391 10.406 1 97.62 118 ARG B C 1
ATOM 2571 O O . ARG B 1 118 ? -13.391 23.328 10.141 1 97.62 118 ARG B O 1
ATOM 2578 N N . GLN B 1 119 ? -12.742 25.391 9.516 1 96.69 119 GLN B N 1
ATOM 2579 C CA . GLN B 1 119 ? -13.375 25.297 8.203 1 96.69 119 GLN B CA 1
ATOM 2580 C C . GLN B 1 119 ? -12.344 25.031 7.109 1 96.69 119 GLN B C 1
ATOM 2582 O O . GLN B 1 119 ? -12.688 24.609 6.004 1 96.69 119 GLN B O 1
ATOM 2587 N N . THR B 1 120 ? -11.023 25.312 7.379 1 97.44 120 THR B N 1
ATOM 2588 C CA . THR B 1 120 ? -9.969 25.109 6.395 1 97.44 120 THR B CA 1
ATOM 2589 C C . THR B 1 120 ? -9.805 23.641 6.055 1 97.44 120 THR B C 1
ATOM 2591 O O . THR B 1 120 ? -9.914 23.25 4.895 1 97.44 120 THR B O 1
ATOM 2594 N N . ARG B 1 121 ? -9.594 22.734 6.969 1 98.44 121 ARG B N 1
ATOM 2595 C CA . ARG B 1 121 ? -9.656 21.266 6.922 1 98.44 121 ARG B CA 1
ATOM 2596 C C . ARG B 1 121 ? -8.742 20.719 5.832 1 98.44 121 ARG B C 1
ATOM 2598 O O . ARG B 1 121 ? -9.211 20.109 4.871 1 98.44 121 ARG B O 1
ATOM 2605 N N . LYS B 1 122 ? -7.391 20.938 5.926 1 98.81 122 LYS B N 1
ATOM 2606 C CA . LYS B 1 122 ? -6.395 20.438 4.98 1 98.81 122 LYS B CA 1
ATOM 2607 C C . LYS B 1 122 ? -5.516 19.375 5.621 1 98.81 122 LYS B C 1
ATOM 2609 O O . LYS B 1 122 ? -5.027 19.547 6.738 1 98.81 122 LYS B O 1
ATOM 2614 N N . ILE B 1 123 ? -5.43 18.297 4.961 1 98.94 123 ILE B N 1
ATOM 2615 C CA . ILE B 1 123 ? -4.527 17.219 5.344 1 98.94 123 ILE B CA 1
ATOM 2616 C C . ILE B 1 123 ? -3.529 16.953 4.219 1 98.94 123 ILE B C 1
ATOM 2618 O O . ILE B 1 123 ? -3.926 16.734 3.07 1 98.94 123 ILE B O 1
ATOM 2622 N N . ALA B 1 124 ? -2.262 17.078 4.484 1 98.94 124 ALA B N 1
ATOM 2623 C CA . ALA B 1 124 ? -1.198 16.703 3.551 1 98.94 124 ALA B CA 1
ATOM 2624 C C . ALA B 1 124 ? -0.319 15.602 4.133 1 98.94 124 ALA B C 1
ATOM 2626 O O . ALA B 1 124 ? 0.215 15.734 5.234 1 98.94 124 ALA B O 1
ATOM 2627 N N . VAL B 1 125 ? -0.235 14.5 3.422 1 98.88 125 VAL B N 1
ATOM 2628 C CA . VAL B 1 125 ? 0.73 13.469 3.783 1 98.88 125 VAL B CA 1
ATOM 2629 C C . VAL B 1 125 ? 1.955 13.57 2.877 1 98.88 125 VAL B C 1
ATOM 2631 O O . VAL B 1 125 ? 1.825 13.672 1.656 1 98.88 125 VAL B O 1
ATOM 2634 N N . ILE B 1 126 ? 3.107 13.617 3.5 1 98.81 126 ILE B N 1
ATOM 2635 C CA . ILE B 1 126 ? 4.332 13.578 2.707 1 98.81 126 ILE B CA 1
ATOM 2636 C C . ILE B 1 126 ? 4.594 12.148 2.238 1 98.81 126 ILE B C 1
ATOM 2638 O O . ILE B 1 126 ? 4.992 11.297 3.031 1 98.81 126 ILE B O 1
ATOM 2642 N N . SER B 1 127 ? 4.324 11.938 1.002 1 98.38 127 SER B N 1
ATOM 2643 C CA . SER B 1 127 ? 4.562 10.648 0.359 1 98.38 127 SER B CA 1
ATOM 2644 C C . SER B 1 127 ? 5.91 10.625 -0.357 1 98.38 127 SER B C 1
ATOM 2646 O O . SER B 1 127 ? 6.91 11.109 0.18 1 98.38 127 SER B O 1
ATOM 2648 N N . SER B 1 128 ? 6 9.945 -1.406 1 97.12 128 SER B N 1
ATOM 2649 C CA . SER B 1 128 ? 7.227 9.766 -2.176 1 97.12 128 SER B CA 1
ATOM 2650 C C . SER B 1 128 ? 6.922 9.32 -3.602 1 97.12 128 SER B C 1
ATOM 2652 O O . SER B 1 128 ? 5.91 8.656 -3.848 1 97.12 128 SER B O 1
ATOM 2654 N N . GLY B 1 129 ? 7.832 9.766 -4.5 1 96.38 129 GLY B N 1
ATOM 2655 C CA . GLY B 1 129 ? 7.773 9.141 -5.809 1 96.38 129 GLY B CA 1
ATOM 2656 C C . GLY B 1 129 ? 7.824 7.621 -5.746 1 96.38 129 GLY B C 1
ATOM 2657 O O . GLY B 1 129 ? 7.266 6.941 -6.609 1 96.38 129 GLY B O 1
ATOM 2658 N N . SER B 1 130 ? 8.375 7.086 -4.734 1 97 130 SER B N 1
ATOM 2659 C CA . SER B 1 130 ? 8.484 5.645 -4.535 1 97 130 SER B CA 1
ATOM 2660 C C . SER B 1 130 ? 7.117 5.031 -4.238 1 97 130 SER B C 1
ATOM 2662 O O . SER B 1 130 ? 6.961 3.809 -4.281 1 97 130 SER B O 1
ATOM 2664 N N . GLY B 1 131 ? 6.156 5.824 -3.891 1 98 131 GLY B N 1
ATOM 2665 C CA . GLY B 1 131 ? 4.816 5.328 -3.615 1 98 131 GLY B CA 1
ATOM 2666 C C . GLY B 1 131 ? 3.943 5.25 -4.852 1 98 131 GLY B C 1
ATOM 2667 O O . GLY B 1 131 ? 2.793 4.812 -4.777 1 98 131 GLY B O 1
ATOM 2668 N N . SER B 1 132 ? 4.5 5.762 -6.023 1 97.88 132 SER B N 1
ATOM 2669 C CA . SER B 1 132 ? 3.799 5.676 -7.301 1 97.88 132 SER B CA 1
ATOM 2670 C C . SER B 1 132 ? 3.91 4.277 -7.902 1 97.88 132 SER B C 1
ATOM 2672 O O . SER B 1 132 ? 5 3.84 -8.266 1 97.88 132 SER B O 1
ATOM 2674 N N . LEU B 1 133 ? 2.805 3.617 -8.031 1 97.62 133 LEU B N 1
ATOM 2675 C CA . LEU B 1 133 ? 2.838 2.281 -8.617 1 97.62 133 LEU B CA 1
ATOM 2676 C C . LEU B 1 133 ? 3.344 2.33 -10.055 1 97.62 133 LEU B C 1
ATOM 2678 O O . LEU B 1 133 ? 4.336 1.68 -10.383 1 97.62 133 LEU B O 1
ATOM 2682 N N . ALA B 1 134 ? 2.74 3.184 -10.812 1 96.25 134 ALA B N 1
ATOM 2683 C CA . ALA B 1 134 ? 3.129 3.307 -12.211 1 96.25 134 ALA B CA 1
ATOM 2684 C C . ALA B 1 134 ? 4.551 3.844 -12.344 1 96.25 134 ALA B C 1
ATOM 2686 O O . ALA B 1 134 ? 5.312 3.398 -13.211 1 96.25 134 ALA B O 1
ATOM 2687 N N . GLY B 1 135 ? 4.898 4.723 -11.5 1 95.75 135 GLY B N 1
ATOM 2688 C CA . GLY B 1 135 ? 6.191 5.387 -11.57 1 95.75 135 GLY B CA 1
ATOM 2689 C C . GLY B 1 135 ? 7.344 4.496 -11.148 1 95.75 135 GLY B C 1
ATOM 2690 O O . GLY B 1 135 ? 8.492 4.754 -11.508 1 95.75 135 GLY B O 1
ATOM 2691 N N . GLN B 1 136 ? 7.016 3.439 -10.445 1 97.19 136 GLN B N 1
ATOM 2692 C CA . GLN B 1 136 ? 8.078 2.598 -9.898 1 97.19 136 GLN B CA 1
ATOM 2693 C C . GLN B 1 136 ? 8.391 1.432 -10.836 1 97.19 136 GLN B C 1
ATOM 2695 O O . GLN B 1 136 ? 9.367 0.708 -10.625 1 97.19 136 GLN B O 1
ATOM 2700 N N . ILE B 1 137 ? 7.586 1.24 -11.883 1 97.19 137 ILE B N 1
ATOM 2701 C CA . ILE B 1 137 ? 7.828 0.142 -12.812 1 97.19 137 ILE B CA 1
ATOM 2702 C C . ILE B 1 137 ? 9.18 0.333 -13.5 1 97.19 137 ILE B C 1
ATOM 2704 O O . ILE B 1 137 ? 9.43 1.37 -14.117 1 97.19 137 ILE B O 1
ATOM 2708 N N . ASN B 1 138 ? 10.086 -0.617 -13.344 1 96.38 138 ASN B N 1
ATOM 2709 C CA . ASN B 1 138 ? 11.414 -0.676 -13.945 1 96.38 138 ASN B CA 1
ATOM 2710 C C . ASN B 1 138 ? 12.367 0.331 -13.305 1 96.38 138 ASN B C 1
ATOM 2712 O O . ASN B 1 138 ? 13.367 0.723 -13.914 1 96.38 138 ASN B O 1
ATOM 2716 N N . ALA B 1 139 ? 11.953 0.804 -12.125 1 93.38 139 ALA B N 1
ATOM 2717 C CA . ALA B 1 139 ? 12.867 1.692 -11.406 1 93.38 139 ALA B CA 1
ATOM 2718 C C . ALA B 1 139 ? 14.18 0.982 -11.086 1 93.38 139 ALA B C 1
ATOM 2720 O O . ALA B 1 139 ? 14.18 -0.202 -10.742 1 93.38 139 ALA B O 1
ATOM 2721 N N . THR B 1 140 ? 15.328 1.692 -11.172 1 89.19 140 THR B N 1
ATOM 2722 C CA . THR B 1 140 ? 16.641 1.102 -10.945 1 89.19 140 THR B CA 1
ATOM 2723 C C . THR B 1 140 ? 17.328 1.746 -9.742 1 89.19 140 THR B C 1
ATOM 2725 O O . THR B 1 140 ? 18.438 1.368 -9.375 1 89.19 140 THR B O 1
ATOM 2728 N N . GLY B 1 141 ? 16.656 2.691 -9.117 1 82.25 141 GLY B N 1
ATOM 2729 C CA . GLY B 1 141 ? 17.25 3.383 -7.98 1 82.25 141 GLY B CA 1
ATOM 2730 C C . GLY B 1 141 ? 16.219 4.031 -7.074 1 82.25 141 GLY B C 1
ATOM 2731 O O . GLY B 1 141 ? 15.016 3.98 -7.352 1 82.25 141 GLY B O 1
ATOM 2732 N N . GLY B 1 142 ? 16.781 4.531 -5.879 1 83.56 142 GLY B N 1
ATOM 2733 C CA . GLY B 1 142 ? 15.906 5.172 -4.91 1 83.56 142 GLY B CA 1
ATOM 2734 C C . GLY B 1 142 ? 15.391 4.219 -3.85 1 83.56 142 GLY B C 1
ATOM 2735 O O . GLY B 1 142 ? 15.797 3.057 -3.799 1 83.56 142 GLY B O 1
ATOM 2736 N N . PHE B 1 143 ? 14.523 4.809 -3 1 84.75 143 PHE B N 1
ATOM 2737 C CA . PHE B 1 143 ? 13.906 3.967 -1.982 1 84.75 143 PHE B CA 1
ATOM 2738 C C . PHE B 1 143 ? 12.977 2.938 -2.621 1 84.75 143 PHE B C 1
ATOM 2740 O O . PHE B 1 143 ? 12.148 3.281 -3.465 1 84.75 143 PHE B O 1
ATOM 2747 N N . SER B 1 144 ? 13.281 1.752 -2.295 1 90.5 144 SER B N 1
ATOM 2748 C CA . SER B 1 144 ? 12.547 0.65 -2.902 1 90.5 144 SER B CA 1
ATOM 2749 C C . SER B 1 144 ? 12.047 -0.333 -1.848 1 90.5 144 SER B C 1
ATOM 2751 O O . SER B 1 144 ? 12.016 -0.01 -0.658 1 90.5 144 SER B O 1
ATOM 2753 N N . GLY B 1 145 ? 11.492 -1.412 -2.354 1 96.19 145 GLY B N 1
ATOM 2754 C CA . GLY B 1 145 ? 11.109 -2.512 -1.48 1 96.19 145 GLY B CA 1
ATOM 2755 C C . GLY B 1 145 ? 10.023 -2.137 -0.489 1 96.19 145 GLY B C 1
ATOM 2756 O O . GLY B 1 145 ? 8.961 -1.657 -0.88 1 96.19 145 GLY B O 1
ATOM 2757 N N . PRO B 1 146 ? 10.32 -2.396 0.825 1 97.75 146 PRO B N 1
ATOM 2758 C CA . PRO B 1 146 ? 9.289 -2.172 1.841 1 97.75 146 PRO B CA 1
ATOM 2759 C C . PRO B 1 146 ? 8.906 -0.701 1.976 1 97.75 146 PRO B C 1
ATOM 2761 O O . PRO B 1 146 ? 7.762 -0.386 2.312 1 97.75 146 PRO B O 1
ATOM 2764 N N . TYR B 1 147 ? 9.836 0.22 1.669 1 98.31 147 TYR B N 1
ATOM 2765 C CA . TYR B 1 147 ? 9.5 1.641 1.679 1 98.31 147 TYR B CA 1
ATOM 2766 C C . TYR B 1 147 ? 8.453 1.961 0.622 1 98.31 147 TYR B C 1
ATOM 2768 O O . TYR B 1 147 ? 7.438 2.594 0.918 1 98.31 147 TYR B O 1
ATOM 2776 N N . SER B 1 148 ? 8.672 1.511 -0.598 1 98.31 148 SER B N 1
ATOM 2777 C CA . SER B 1 148 ? 7.738 1.752 -1.69 1 98.31 148 SER B CA 1
ATOM 2778 C C . SER B 1 148 ? 6.371 1.154 -1.386 1 98.31 148 SER B C 1
ATOM 2780 O O . SER B 1 148 ? 5.34 1.78 -1.648 1 98.31 148 SER B O 1
ATOM 2782 N N . ILE B 1 149 ? 6.398 -0.022 -0.838 1 98.75 149 ILE B N 1
ATOM 2783 C CA . ILE B 1 149 ? 5.148 -0.685 -0.476 1 98.75 149 ILE B CA 1
ATOM 2784 C C . ILE B 1 149 ? 4.398 0.159 0.551 1 98.75 149 ILE B C 1
ATOM 2786 O O . ILE B 1 149 ? 3.195 0.4 0.406 1 98.75 149 ILE B O 1
ATOM 2790 N N . SER B 1 150 ? 5.066 0.627 1.556 1 98.75 150 SER B N 1
ATOM 2791 C CA . SER B 1 150 ? 4.438 1.424 2.602 1 98.75 150 SER B CA 1
ATOM 2792 C C . SER B 1 150 ? 3.914 2.746 2.051 1 98.75 150 SER B C 1
ATOM 2794 O O . SER B 1 150 ? 2.832 3.199 2.43 1 98.75 150 SER B O 1
ATOM 2796 N N . LYS B 1 151 ? 4.664 3.371 1.167 1 98.75 151 LYS B N 1
ATOM 2797 C CA . LYS B 1 151 ? 4.254 4.668 0.64 1 98.75 151 LYS B CA 1
ATOM 2798 C C . LYS B 1 151 ? 3.092 4.523 -0.337 1 98.75 151 LYS B C 1
ATOM 2800 O O . LYS B 1 151 ? 2.23 5.402 -0.422 1 98.75 151 LYS B O 1
ATOM 2805 N N . ALA B 1 152 ? 3.035 3.4 -1.077 1 98.81 152 ALA B N 1
ATOM 2806 C CA . ALA B 1 152 ? 1.829 3.111 -1.848 1 98.81 152 ALA B CA 1
ATOM 2807 C C . ALA B 1 152 ? 0.614 2.977 -0.934 1 98.81 152 ALA B C 1
ATOM 2809 O O . ALA B 1 152 ? -0.469 3.471 -1.254 1 98.81 152 ALA B O 1
ATOM 2810 N N . GLY B 1 153 ? 0.82 2.248 0.175 1 98.81 153 GLY B N 1
ATOM 2811 C CA . GLY B 1 153 ? -0.231 2.164 1.177 1 98.81 153 GLY B CA 1
ATOM 2812 C C . GLY B 1 153 ? -0.666 3.52 1.699 1 98.81 153 GLY B C 1
ATOM 2813 O O . GLY B 1 153 ? -1.862 3.779 1.85 1 98.81 153 GLY B O 1
ATOM 2814 N N . LEU B 1 154 ? 0.287 4.371 1.939 1 98.88 154 LEU B N 1
ATOM 2815 C CA . LEU B 1 154 ? -0.006 5.715 2.42 1 98.88 154 LEU B CA 1
ATOM 2816 C C . LEU B 1 154 ? -0.813 6.496 1.388 1 98.88 154 LEU B C 1
ATOM 2818 O O . LEU B 1 154 ? -1.739 7.23 1.743 1 98.88 154 LEU B O 1
ATOM 2822 N N . ASN B 1 155 ? -0.429 6.398 0.121 1 98.88 155 ASN B N 1
ATOM 2823 C CA . ASN B 1 155 ? -1.196 7.039 -0.942 1 98.88 155 ASN B CA 1
ATOM 2824 C C . ASN B 1 155 ? -2.654 6.586 -0.932 1 98.88 155 ASN B C 1
ATOM 2826 O O . ASN B 1 155 ? -3.561 7.395 -1.139 1 98.88 155 ASN B O 1
ATOM 2830 N N . MET B 1 156 ? -2.838 5.309 -0.684 1 98.81 156 MET B N 1
ATOM 2831 C CA . MET B 1 156 ? -4.215 4.82 -0.656 1 98.81 156 MET B CA 1
ATOM 2832 C C . MET B 1 156 ? -4.941 5.312 0.592 1 98.81 156 MET B C 1
ATOM 2834 O O . MET B 1 156 ? -6.152 5.535 0.563 1 98.81 156 MET B O 1
ATOM 2838 N N . VAL B 1 157 ? -4.223 5.516 1.706 1 98.75 157 VAL B N 1
ATOM 2839 C CA . VAL B 1 157 ? -4.832 6.164 2.863 1 98.75 157 VAL B CA 1
ATOM 2840 C C . VAL B 1 157 ? -5.402 7.523 2.455 1 98.75 157 VAL B C 1
ATOM 2842 O O . VAL B 1 157 ? -6.539 7.855 2.797 1 98.75 157 VAL B O 1
ATOM 2845 N N . ALA B 1 158 ? -4.648 8.297 1.697 1 98.69 158 ALA B N 1
ATOM 2846 C CA . ALA B 1 158 ? -5.102 9.609 1.246 1 98.69 158 ALA B CA 1
ATOM 2847 C C . ALA B 1 158 ? -6.359 9.492 0.389 1 98.69 158 ALA B C 1
ATOM 2849 O O . ALA B 1 158 ? -7.309 10.266 0.561 1 98.69 158 ALA B O 1
ATOM 2850 N N . VAL B 1 159 ? -6.379 8.516 -0.506 1 98.62 159 VAL B N 1
ATOM 2851 C CA . VAL B 1 159 ? -7.512 8.32 -1.405 1 98.62 159 VAL B CA 1
ATOM 2852 C C . VAL B 1 159 ? -8.758 7.953 -0.597 1 98.62 159 VAL B C 1
ATOM 2854 O O . VAL B 1 159 ? -9.82 8.531 -0.793 1 98.62 159 VAL B O 1
ATOM 2857 N N . GLN B 1 160 ? -8.602 7.004 0.321 1 98.44 160 GLN B N 1
ATOM 2858 C CA . GLN B 1 160 ? -9.734 6.543 1.112 1 98.44 160 GLN B CA 1
ATOM 2859 C C . GLN B 1 160 ? -10.219 7.633 2.064 1 98.44 160 GLN B C 1
ATOM 2861 O O . GLN B 1 160 ? -11.422 7.75 2.32 1 98.44 160 GLN B O 1
ATOM 2866 N N . LEU B 1 161 ? -9.297 8.398 2.6 1 98.38 161 LEU B N 1
ATOM 2867 C CA . LEU B 1 161 ? -9.664 9.531 3.443 1 98.38 161 LEU B CA 1
ATOM 2868 C C . LEU B 1 161 ? -10.516 10.531 2.668 1 98.38 161 LEU B C 1
ATOM 2870 O O . LEU B 1 161 ? -11.547 10.992 3.17 1 98.38 161 LEU B O 1
ATOM 2874 N N . HIS B 1 162 ? -10.047 10.859 1.489 1 98.44 162 HIS B N 1
ATOM 2875 C CA . HIS B 1 162 ? -10.828 11.742 0.63 1 98.44 162 HIS B CA 1
ATOM 2876 C C . HIS B 1 162 ? -12.25 11.211 0.436 1 98.44 162 HIS B C 1
ATOM 2878 O O . HIS B 1 162 ? -13.219 11.953 0.572 1 98.44 162 HIS B O 1
ATOM 2884 N N . ASN B 1 163 ? -12.344 9.945 0.086 1 97.94 163 ASN B N 1
ATOM 2885 C CA . ASN B 1 163 ? -13.648 9.352 -0.175 1 97.94 163 ASN B CA 1
ATOM 2886 C C . ASN B 1 163 ? -14.578 9.484 1.028 1 97.94 163 ASN B C 1
ATOM 2888 O O . ASN B 1 163 ? -15.789 9.664 0.869 1 97.94 163 ASN B O 1
ATOM 2892 N N . GLU B 1 164 ? -14 9.438 2.256 1 97.44 164 GLU B N 1
ATOM 2893 C CA . GLU B 1 164 ? -14.82 9.453 3.467 1 97.44 164 GLU B CA 1
ATOM 2894 C C . GLU B 1 164 ? -15.109 10.883 3.914 1 97.44 164 GLU B C 1
ATOM 2896 O O . GLU B 1 164 ? -16.109 11.133 4.59 1 97.44 164 GLU B O 1
ATOM 2901 N N . LEU B 1 165 ? -14.258 11.852 3.469 1 97.75 165 LEU B N 1
ATOM 2902 C CA . LEU B 1 165 ? -14.359 13.18 4.059 1 97.75 165 LEU B CA 1
ATOM 2903 C C . LEU B 1 165 ? -14.773 14.211 3.012 1 97.75 165 LEU B C 1
ATOM 2905 O O . LEU B 1 165 ? -14.953 15.383 3.33 1 97.75 165 LEU B O 1
ATOM 2909 N N . ARG B 1 166 ? -14.891 13.797 1.803 1 94.25 166 ARG B N 1
ATOM 2910 C CA . ARG B 1 166 ? -15.109 14.719 0.698 1 94.25 166 ARG B CA 1
ATOM 2911 C C . ARG B 1 166 ? -16.359 15.57 0.932 1 94.25 166 ARG B C 1
ATOM 2913 O O . ARG B 1 166 ? -16.406 16.734 0.541 1 94.25 166 ARG B O 1
ATOM 2920 N N . ASP B 1 167 ? -17.359 15.062 1.623 1 95.81 167 ASP B N 1
ATOM 2921 C CA . ASP B 1 167 ? -18.609 15.797 1.846 1 95.81 167 ASP B CA 1
ATOM 2922 C C . ASP B 1 167 ? -18.438 16.844 2.945 1 95.81 167 ASP B C 1
ATOM 2924 O O . ASP B 1 167 ? -19.312 17.688 3.146 1 95.81 167 ASP B O 1
ATOM 2928 N N . GLN B 1 168 ? -17.375 16.812 3.646 1 96.94 168 GLN B N 1
ATOM 2929 C CA . GLN B 1 168 ? -17.094 17.766 4.711 1 96.94 168 GLN B CA 1
ATOM 2930 C C . GLN B 1 168 ? -16.062 18.797 4.273 1 96.94 168 GLN B C 1
ATOM 2932 O O . GLN B 1 168 ? -15.43 19.453 5.109 1 96.94 168 GLN B O 1
ATOM 2937 N N . ASN B 1 169 ? -15.766 18.891 3.035 1 96.88 169 ASN B N 1
ATOM 2938 C CA . ASN B 1 169 ? -14.953 19.906 2.391 1 96.88 169 ASN B CA 1
ATOM 2939 C C . ASN B 1 169 ? -13.484 19.812 2.801 1 96.88 169 ASN B C 1
ATOM 2941 O O . ASN B 1 169 ? -12.812 20.828 2.998 1 96.88 169 ASN B O 1
ATOM 2945 N N . PHE B 1 170 ? -13.055 18.625 3.049 1 98.56 170 PHE B N 1
ATOM 2946 C CA . PHE B 1 170 ? -11.641 18.391 3.32 1 98.56 170 PHE B CA 1
ATOM 2947 C C . PHE B 1 170 ? -10.828 18.469 2.035 1 98.56 170 PHE B C 1
ATOM 2949 O O . PHE B 1 170 ? -11.305 18.094 0.966 1 98.56 170 PHE B O 1
ATOM 2956 N N . 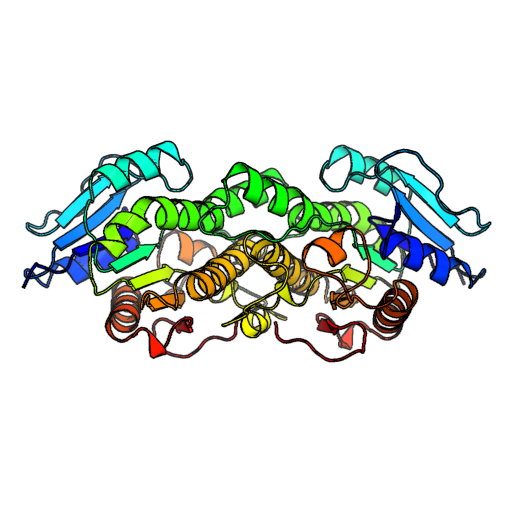THR B 1 171 ? -9.633 19.016 2.125 1 98.69 171 THR B N 1
ATOM 2957 C CA . THR B 1 171 ? -8.594 18.922 1.108 1 98.69 171 THR B CA 1
ATOM 2958 C C . THR B 1 171 ? -7.527 17.906 1.527 1 98.69 171 THR B C 1
ATOM 2960 O O . THR B 1 171 ? -6.836 18.109 2.529 1 98.69 171 THR B O 1
ATOM 2963 N N . VAL B 1 172 ? -7.43 16.828 0.781 1 98.81 172 VAL B N 1
ATOM 2964 C CA . VAL B 1 172 ? -6.445 15.781 1.075 1 98.81 172 VAL B CA 1
ATOM 2965 C C . VAL B 1 172 ? -5.438 15.688 -0.067 1 98.81 172 VAL B C 1
ATOM 2967 O O . VAL B 1 172 ? -5.82 15.594 -1.235 1 98.81 172 VAL B O 1
ATOM 2970 N N . GLN B 1 173 ? -4.094 15.719 0.295 1 98.44 173 GLN B N 1
ATOM 2971 C CA . GLN B 1 173 ? -3.061 15.594 -0.727 1 98.44 173 GLN B CA 1
ATOM 2972 C C . GLN B 1 173 ? -1.917 14.703 -0.249 1 98.44 173 GLN B C 1
ATOM 2974 O O . GLN B 1 173 ? -1.586 14.695 0.938 1 98.44 173 GLN B O 1
ATOM 2979 N N . ALA B 1 174 ? -1.437 14 -1.215 1 98.81 174 ALA B N 1
ATOM 2980 C CA . ALA B 1 174 ? -0.116 13.391 -1.078 1 98.81 174 ALA B CA 1
ATOM 2981 C C . ALA B 1 174 ? 0.94 14.195 -1.828 1 98.81 174 ALA B C 1
ATOM 2983 O O . ALA B 1 174 ? 0.719 14.617 -2.969 1 98.81 174 ALA B O 1
ATOM 2984 N N . ILE B 1 175 ? 2.104 14.461 -1.191 1 98.88 175 ILE B N 1
ATOM 2985 C CA . ILE B 1 175 ? 3.115 15.32 -1.798 1 98.88 175 ILE B CA 1
ATOM 2986 C C . ILE B 1 175 ? 4.465 14.609 -1.794 1 98.88 175 ILE B C 1
ATOM 2988 O O . ILE B 1 175 ? 4.914 14.117 -0.755 1 98.88 175 ILE B O 1
ATOM 2992 N N . HIS B 1 176 ? 5.059 14.477 -2.9 1 98.69 176 HIS B N 1
ATOM 2993 C CA . HIS B 1 176 ? 6.461 14.094 -3.012 1 98.69 176 HIS B CA 1
ATOM 2994 C C . HIS B 1 176 ? 7.383 15.289 -2.805 1 98.69 176 HIS B C 1
ATOM 2996 O O . HIS B 1 176 ? 7.406 16.203 -3.623 1 98.69 176 HIS B O 1
ATOM 3002 N N . PRO B 1 177 ? 8.133 15.273 -1.77 1 98.5 177 PRO B N 1
ATOM 3003 C CA . PRO B 1 177 ? 8.906 16.469 -1.432 1 98.5 177 PRO B CA 1
ATOM 3004 C C . PRO B 1 177 ? 10.164 16.625 -2.287 1 98.5 177 PRO B C 1
ATOM 3006 O O . PRO B 1 177 ? 10.859 17.641 -2.193 1 98.5 177 PRO B O 1
ATOM 3009 N N . GLY B 1 178 ? 10.391 15.625 -3.182 1 97.25 178 GLY B N 1
ATOM 3010 C CA . GLY B 1 178 ? 11.648 15.578 -3.906 1 97.25 178 GLY B CA 1
ATOM 3011 C C . GLY B 1 178 ? 12.703 14.734 -3.219 1 97.25 178 GLY B C 1
ATOM 3012 O O . GLY B 1 178 ? 12.461 14.195 -2.137 1 97.25 178 GLY B O 1
ATOM 3013 N N . TRP B 1 179 ? 13.781 14.5 -3.926 1 96.06 179 TRP B N 1
ATOM 3014 C CA . TRP B 1 179 ? 14.969 13.93 -3.297 1 96.06 179 TRP B CA 1
ATOM 3015 C C . TRP B 1 179 ? 15.742 14.992 -2.525 1 96.06 179 TRP B C 1
ATOM 3017 O O . TRP B 1 179 ? 16.359 15.883 -3.125 1 96.06 179 TRP B O 1
ATOM 3027 N N . VAL B 1 180 ? 15.695 14.906 -1.213 1 97.69 180 VAL B N 1
ATOM 3028 C CA . VAL B 1 180 ? 16.156 16 -0.366 1 97.69 180 VAL B CA 1
ATOM 3029 C C . VAL B 1 180 ? 17.406 15.586 0.398 1 97.69 180 VAL B C 1
ATOM 3031 O O . VAL B 1 180 ? 17.516 14.445 0.853 1 97.69 180 VAL B O 1
ATOM 3034 N N . ALA B 1 181 ? 18.328 16.531 0.638 1 96.5 181 ALA B N 1
ATOM 3035 C CA . ALA B 1 181 ? 19.594 16.281 1.323 1 96.5 181 ALA B CA 1
ATOM 3036 C C . ALA B 1 181 ? 19.391 16.219 2.834 1 96.5 181 ALA B C 1
ATOM 3038 O O . ALA B 1 181 ? 19.938 17.031 3.576 1 96.5 181 ALA B O 1
ATOM 3039 N N . THR B 1 182 ? 18.625 15.203 3.268 1 95.88 182 THR B N 1
ATOM 3040 C CA . THR B 1 182 ? 18.453 14.859 4.672 1 95.88 182 THR B CA 1
ATOM 3041 C C . THR B 1 182 ? 19.219 13.578 5.012 1 95.88 182 THR B C 1
ATOM 3043 O O . THR B 1 182 ? 19.781 12.938 4.129 1 95.88 182 THR B O 1
ATOM 3046 N N . ASP B 1 183 ? 19.297 13.25 6.305 1 93.31 183 ASP B N 1
ATOM 3047 C CA . ASP B 1 183 ? 19.891 11.977 6.688 1 93.31 183 ASP B CA 1
ATOM 3048 C C . ASP B 1 183 ? 19.219 10.82 5.953 1 93.31 183 ASP B C 1
ATOM 3050 O O . ASP B 1 183 ? 19.906 9.93 5.438 1 93.31 183 ASP B O 1
ATOM 3054 N N . MET B 1 184 ? 17.922 10.805 5.832 1 92.56 184 MET B N 1
ATOM 3055 C CA . MET B 1 184 ? 17.188 9.758 5.141 1 92.56 184 MET B CA 1
ATOM 3056 C C . MET B 1 184 ? 17.469 9.789 3.641 1 92.56 184 MET B C 1
ATOM 3058 O O . MET B 1 184 ? 17.734 8.742 3.035 1 92.56 184 MET B O 1
ATOM 3062 N N . GLY B 1 185 ? 17.391 11.055 3.047 1 93.31 185 GLY B N 1
ATOM 3063 C CA . GLY B 1 185 ? 17.609 11.18 1.615 1 93.31 185 GLY B CA 1
ATOM 3064 C C . GLY B 1 185 ? 19 10.742 1.179 1 93.31 185 GLY B C 1
ATOM 3065 O O . GLY B 1 185 ? 19.172 10.25 0.064 1 93.31 185 GLY B O 1
ATOM 3066 N N . ASN B 1 186 ? 19.938 10.852 2.062 1 93.25 186 ASN B N 1
ATOM 3067 C CA . ASN B 1 186 ? 21.328 10.57 1.734 1 93.25 186 ASN B CA 1
ATOM 3068 C C . ASN B 1 186 ? 21.625 9.07 1.746 1 93.25 186 ASN B C 1
ATOM 3070 O O . ASN B 1 186 ? 22.688 8.641 1.296 1 93.25 186 ASN B O 1
ATOM 3074 N N . VAL B 1 187 ? 20.734 8.289 2.213 1 88.88 187 VAL B N 1
ATOM 3075 C CA . VAL B 1 187 ? 20.906 6.844 2.242 1 88.88 187 VAL B CA 1
ATOM 3076 C C . VAL B 1 187 ? 21.031 6.309 0.817 1 88.88 187 VAL B C 1
ATOM 3078 O O . VAL B 1 187 ? 21.75 5.332 0.577 1 88.88 187 VAL B O 1
ATOM 3081 N N . THR B 1 188 ? 20.391 6.992 -0.12 1 86.56 188 THR B N 1
ATOM 3082 C CA . THR B 1 188 ? 20.391 6.496 -1.492 1 86.56 188 THR B CA 1
ATOM 3083 C C . THR B 1 188 ? 21.484 7.184 -2.311 1 86.56 188 THR B C 1
ATOM 3085 O O . THR B 1 188 ? 21.609 6.945 -3.516 1 86.56 188 THR B O 1
ATOM 3088 N N . GLY B 1 189 ? 22.234 8.031 -1.709 1 87.38 189 GLY B N 1
ATOM 3089 C CA . GLY B 1 189 ? 23.281 8.758 -2.404 1 87.38 189 GLY B CA 1
ATOM 3090 C C . GLY B 1 189 ? 23.344 10.227 -2.033 1 87.38 189 GLY B C 1
ATOM 3091 O O . GLY B 1 189 ? 22.5 10.711 -1.267 1 87.38 189 GLY B O 1
ATOM 3092 N N . SER B 1 190 ? 24.312 10.766 -2.615 1 88.81 190 SER B N 1
ATOM 3093 C CA . SER B 1 190 ? 24.438 12.211 -2.424 1 88.81 190 SER B CA 1
ATOM 3094 C C . SER B 1 190 ? 23.812 12.977 -3.582 1 88.81 190 SER B C 1
ATOM 3096 O O . SER B 1 190 ? 23.469 12.383 -4.609 1 88.81 190 SER B O 1
ATOM 3098 N N . GLY B 1 191 ? 23.359 14.242 -3.291 1 91.38 191 GLY B N 1
ATOM 3099 C CA . GLY B 1 191 ? 22.891 15.062 -4.395 1 91.38 191 GLY B CA 1
ATOM 3100 C C . GLY B 1 191 ? 21.453 15.523 -4.219 1 91.38 191 GLY B C 1
ATOM 3101 O O . GLY B 1 191 ? 20.844 16.062 -5.148 1 91.38 191 GLY B O 1
ATOM 3102 N N . GLY B 1 192 ? 20.938 15.227 -3.133 1 95.12 192 GLY B N 1
ATOM 3103 C CA . GLY B 1 192 ? 19.594 15.719 -2.871 1 95.12 192 GLY B CA 1
ATOM 3104 C C . GLY B 1 192 ? 19.5 17.234 -2.877 1 95.12 192 GLY B C 1
ATOM 3105 O O . GLY B 1 192 ? 20.5 17.922 -2.637 1 95.12 192 GLY B O 1
ATOM 3106 N N . MET B 1 193 ? 18.344 17.672 -3.133 1 97.75 193 MET B N 1
ATOM 3107 C CA . MET B 1 193 ? 18.125 19.125 -3.135 1 97.75 193 MET B CA 1
ATOM 3108 C C . MET B 1 193 ? 18.219 19.688 -1.721 1 97.75 193 MET B C 1
ATOM 3110 O O . MET B 1 193 ? 18.047 18.953 -0.745 1 97.75 193 MET B O 1
ATOM 3114 N N . PRO B 1 194 ? 18.469 21.047 -1.645 1 98.19 194 PRO B N 1
ATOM 3115 C CA . PRO B 1 194 ? 18.5 21.672 -0.318 1 98.19 194 PRO B CA 1
ATOM 3116 C C . PRO B 1 194 ? 17.156 21.578 0.411 1 98.19 194 PRO B C 1
ATOM 3118 O O . PRO B 1 194 ? 16.109 21.734 -0.211 1 98.19 194 PRO B O 1
ATOM 3121 N N . ILE B 1 195 ? 17.188 21.375 1.688 1 98.44 195 ILE B N 1
ATOM 3122 C CA . ILE B 1 195 ? 16.016 21.172 2.533 1 98.44 195 ILE B CA 1
ATOM 3123 C C . ILE B 1 195 ? 15.07 22.359 2.396 1 98.44 195 ILE B C 1
ATOM 3125 O O . ILE B 1 195 ? 13.867 22.188 2.213 1 98.44 195 ILE B O 1
ATOM 3129 N N . PRO B 1 196 ? 15.539 23.672 2.387 1 98.56 196 PRO B N 1
ATOM 3130 C CA . PRO B 1 196 ? 14.617 24.797 2.287 1 98.56 196 PRO B CA 1
ATOM 3131 C C . PRO B 1 196 ? 13.867 24.828 0.96 1 98.56 196 PRO B C 1
ATOM 3133 O O . PRO B 1 196 ? 12.711 25.266 0.913 1 98.56 196 PRO B O 1
ATOM 3136 N N . GLU B 1 197 ? 14.539 24.359 -0.06 1 98.62 197 GLU B N 1
ATOM 3137 C CA . GLU B 1 197 ? 13.875 24.312 -1.36 1 98.62 197 GLU B CA 1
ATOM 3138 C C . GLU B 1 197 ? 12.695 23.344 -1.349 1 98.62 197 GLU B C 1
ATOM 3140 O O . GLU B 1 197 ? 11.609 23.672 -1.836 1 98.62 197 GLU B O 1
ATOM 3145 N N . SER B 1 198 ? 12.875 22.188 -0.833 1 98.69 198 SER B N 1
ATOM 3146 C CA . SER B 1 198 ? 11.812 21.203 -0.684 1 98.69 198 SER B CA 1
ATOM 3147 C C . SER B 1 198 ? 10.672 21.734 0.177 1 98.69 198 SER B C 1
ATOM 3149 O O . SER B 1 198 ? 9.508 21.672 -0.214 1 98.69 198 SER B O 1
ATOM 3151 N N . ALA B 1 199 ? 11.016 22.312 1.317 1 98.75 199 ALA B N 1
ATOM 3152 C CA . ALA B 1 199 ? 10.023 22.812 2.266 1 98.75 199 ALA B CA 1
ATOM 3153 C C . ALA B 1 199 ? 9.164 23.891 1.634 1 98.75 199 ALA B C 1
ATOM 3155 O O . ALA B 1 199 ? 7.941 23.906 1.805 1 98.75 199 ALA B O 1
ATOM 3156 N N . ARG B 1 200 ? 9.82 24.781 0.905 1 98.62 200 ARG B N 1
ATOM 3157 C CA . ARG B 1 200 ? 9.078 25.844 0.227 1 98.62 200 ARG B CA 1
ATOM 3158 C C . ARG B 1 200 ? 8.086 25.25 -0.778 1 98.62 200 ARG B C 1
ATOM 3160 O O . ARG B 1 200 ? 6.938 25.688 -0.85 1 98.62 200 ARG B O 1
ATOM 3167 N N . GLY B 1 201 ? 8.57 24.328 -1.595 1 98.81 201 GLY B N 1
ATOM 3168 C CA . GLY B 1 201 ? 7.691 23.672 -2.557 1 98.81 201 GLY B CA 1
ATOM 3169 C C . GLY B 1 201 ? 6.512 22.969 -1.912 1 98.81 201 GLY B C 1
ATOM 3170 O O . GLY B 1 201 ? 5.375 23.109 -2.365 1 98.81 201 GLY B O 1
ATOM 3171 N N . VAL B 1 202 ? 6.742 22.219 -0.848 1 98.88 202 VAL B N 1
ATOM 3172 C CA . VAL B 1 202 ? 5.703 21.484 -0.125 1 98.88 202 VAL B CA 1
ATOM 3173 C C . VAL B 1 202 ? 4.656 22.469 0.396 1 98.88 202 VAL B C 1
ATOM 3175 O O . VAL B 1 202 ? 3.455 22.25 0.213 1 98.88 202 VAL B O 1
ATOM 3178 N N . LEU B 1 203 ? 5.098 23.594 1.018 1 98.88 203 LEU B N 1
ATOM 3179 C CA . LEU B 1 203 ? 4.172 24.547 1.604 1 98.88 203 LEU B CA 1
ATOM 3180 C C . LEU B 1 203 ? 3.363 25.266 0.519 1 98.88 203 LEU B C 1
ATOM 3182 O O . LEU B 1 203 ? 2.195 25.594 0.728 1 98.88 203 LEU B O 1
ATOM 3186 N N . GLU B 1 204 ? 3.996 25.5 -0.633 1 98.81 204 GLU B N 1
ATOM 3187 C CA . GLU B 1 204 ? 3.252 26.078 -1.749 1 98.81 204 GLU B CA 1
ATOM 3188 C C . GLU B 1 204 ? 2.131 25.141 -2.203 1 98.81 204 GLU B C 1
ATOM 3190 O O . GLU B 1 204 ? 1.026 25.594 -2.51 1 98.81 204 GLU B O 1
ATOM 3195 N N . ARG B 1 205 ? 2.396 23.797 -2.25 1 98.81 205 ARG B N 1
ATOM 3196 C CA . ARG B 1 205 ? 1.371 22.828 -2.623 1 98.81 205 ARG B CA 1
ATOM 3197 C C . ARG B 1 205 ? 0.248 22.797 -1.593 1 98.81 205 ARG B C 1
ATOM 3199 O O . ARG B 1 205 ? -0.929 22.719 -1.952 1 98.81 205 ARG B O 1
ATOM 3206 N N . VAL B 1 206 ? 0.617 22.891 -0.316 1 98.69 206 VAL B N 1
ATOM 3207 C CA . VAL B 1 206 ? -0.373 22.875 0.756 1 98.69 206 VAL B CA 1
ATOM 3208 C C . VAL B 1 206 ? -1.249 24.125 0.664 1 98.69 206 VAL B C 1
ATOM 3210 O O . VAL B 1 206 ? -2.473 24.047 0.792 1 98.69 206 VAL B O 1
ATOM 3213 N N . LYS B 1 207 ? -0.648 25.234 0.424 1 98.06 207 LYS B N 1
ATOM 3214 C CA . LYS B 1 207 ? -1.348 26.516 0.39 1 98.06 207 LYS B CA 1
ATOM 3215 C C . LYS B 1 207 ? -2.303 26.594 -0.797 1 98.06 207 LYS B C 1
ATOM 3217 O O . LYS B 1 207 ? -3.447 27.031 -0.655 1 98.06 207 LYS B O 1
ATOM 3222 N N . GLU B 1 208 ? -1.903 26.125 -1.916 1 98.31 208 GLU B N 1
ATOM 3223 C CA . GLU B 1 208 ? -2.643 26.359 -3.152 1 98.31 208 GLU B CA 1
ATOM 3224 C C . GLU B 1 208 ? -3.818 25.391 -3.283 1 98.31 208 GLU B C 1
ATOM 3226 O O . GLU B 1 208 ? -4.805 25.703 -3.959 1 98.31 208 GLU B O 1
ATOM 3231 N N . ALA B 1 209 ? -3.715 24.234 -2.689 1 97.94 209 ALA B N 1
ATOM 3232 C CA . ALA B 1 209 ? -4.719 23.203 -2.891 1 97.94 209 ALA B CA 1
ATOM 3233 C C . ALA B 1 209 ? -6.043 23.578 -2.232 1 97.94 209 ALA B C 1
ATOM 3235 O O . ALA B 1 209 ? -6.059 24.156 -1.142 1 97.94 209 ALA B O 1
ATOM 3236 N N . THR B 1 210 ? -7.145 23.25 -2.889 1 97.56 210 THR B N 1
ATOM 3237 C CA . THR B 1 210 ? -8.5 23.406 -2.373 1 97.56 210 THR B CA 1
ATOM 3238 C C . THR B 1 210 ? -9.234 22.062 -2.373 1 97.56 210 THR B C 1
ATOM 3240 O O . THR B 1 210 ? -8.703 21.062 -2.852 1 97.56 210 THR B O 1
ATOM 3243 N N . ALA B 1 211 ? -10.453 22.078 -1.845 1 97.38 211 ALA B N 1
ATOM 3244 C CA . ALA B 1 211 ? -11.242 20.844 -1.779 1 97.38 211 ALA B CA 1
ATOM 3245 C C . ALA B 1 211 ? -11.508 20.297 -3.174 1 97.38 211 ALA B C 1
ATOM 3247 O O . ALA B 1 211 ? -11.625 19.078 -3.35 1 97.38 211 ALA B O 1
ATOM 3248 N N . LYS B 1 212 ? -11.5 21.125 -4.227 1 96.69 212 LYS B N 1
ATOM 3249 C CA . LYS B 1 212 ? -11.758 20.703 -5.598 1 96.69 212 LYS B CA 1
ATOM 3250 C C . LYS B 1 212 ? -10.602 19.875 -6.148 1 96.69 212 LYS B C 1
ATOM 3252 O O . LYS B 1 212 ? -10.773 19.109 -7.102 1 96.69 212 LYS B O 1
ATOM 3257 N N . ASP B 1 213 ? -9.406 19.938 -5.57 1 97.5 213 ASP B N 1
ATOM 3258 C CA . ASP B 1 213 ? -8.203 19.234 -6.012 1 97.5 213 ASP B CA 1
ATOM 3259 C C . ASP B 1 213 ? -8.07 17.891 -5.324 1 97.5 213 ASP B C 1
ATOM 3261 O O . ASP B 1 213 ? -7.246 17.062 -5.723 1 97.5 213 ASP B O 1
ATOM 3265 N N . SER B 1 214 ? -8.922 17.641 -4.371 1 97.69 214 SER B N 1
ATOM 3266 C CA . SER B 1 214 ? -8.773 16.484 -3.496 1 97.69 214 SER B CA 1
ATOM 3267 C C . SER B 1 214 ? -9.352 15.227 -4.141 1 97.69 214 SER B C 1
ATOM 3269 O O . SER B 1 214 ? -10.43 15.273 -4.734 1 97.69 214 SER B O 1
ATOM 3271 N N . PRO B 1 215 ? -8.688 14.133 -4.039 1 98.19 215 PRO B N 1
ATOM 3272 C CA . PRO B 1 215 ? -7.293 13.992 -3.617 1 98.19 215 PRO B CA 1
ATOM 3273 C C . PRO B 1 215 ? -6.305 14.203 -4.766 1 98.19 215 PRO B C 1
ATOM 3275 O O . PRO B 1 215 ? -6.668 14.039 -5.934 1 98.19 215 PRO B O 1
ATOM 3278 N N . ARG B 1 216 ? -5.18 14.602 -4.438 1 98 216 ARG B N 1
ATOM 3279 C CA . ARG B 1 216 ? -4.184 14.656 -5.508 1 98 216 ARG B CA 1
ATOM 3280 C C . ARG B 1 216 ? -2.818 14.203 -5.004 1 98 216 ARG B C 1
ATOM 3282 O O . ARG B 1 216 ? -2.564 14.195 -3.797 1 98 216 ARG B O 1
ATOM 3289 N N . PHE B 1 217 ? -2.088 13.703 -5.859 1 98.69 217 PHE B N 1
ATOM 3290 C CA . PHE B 1 217 ? -0.688 13.336 -5.688 1 98.69 217 PHE B CA 1
ATOM 3291 C C . PHE B 1 217 ? 0.212 14.211 -6.551 1 98.69 217 PHE B C 1
ATOM 3293 O O . PHE B 1 217 ? 0.186 14.117 -7.777 1 98.69 217 PHE B O 1
ATOM 3300 N N . VAL B 1 218 ? 0.996 15.086 -5.902 1 98.75 218 VAL B N 1
ATOM 3301 C CA . VAL B 1 218 ? 1.824 16.047 -6.621 1 98.75 218 VAL B CA 1
ATOM 3302 C C . VAL B 1 218 ? 3.242 16.031 -6.059 1 98.75 218 VAL B C 1
ATOM 3304 O O . VAL B 1 218 ? 3.469 15.562 -4.941 1 98.75 218 VAL B O 1
ATOM 3307 N N . ASN B 1 219 ? 4.184 16.531 -6.844 1 98.69 219 ASN B N 1
ATOM 3308 C CA . ASN B 1 219 ? 5.523 16.734 -6.301 1 98.69 219 ASN B CA 1
ATOM 3309 C C . ASN B 1 219 ? 5.727 18.172 -5.836 1 98.69 219 ASN B C 1
ATOM 3311 O O . ASN B 1 219 ? 4.828 19.016 -5.969 1 98.69 219 ASN B O 1
ATOM 3315 N N . TRP B 1 220 ? 6.879 18.469 -5.293 1 98.56 220 TRP B N 1
ATOM 3316 C CA . TRP B 1 220 ? 7.172 19.766 -4.664 1 98.56 220 TRP B CA 1
ATOM 3317 C C . TRP B 1 220 ? 7.078 20.891 -5.68 1 98.56 220 TRP B C 1
ATOM 3319 O O . TRP B 1 220 ? 6.867 22.047 -5.309 1 98.56 220 TRP B O 1
ATOM 3329 N N . LYS B 1 221 ? 7.18 20.578 -6.961 1 98.25 221 LYS B N 1
ATOM 3330 C CA . LYS B 1 221 ? 7.105 21.594 -8.016 1 98.25 221 LYS B CA 1
ATOM 3331 C C . LYS B 1 221 ? 5.66 21.859 -8.422 1 98.25 221 LYS B C 1
ATOM 3333 O O . LYS B 1 221 ? 5.371 22.844 -9.102 1 98.25 221 LYS B O 1
ATOM 3338 N N . GLY B 1 222 ? 4.828 20.938 -8.086 1 98.06 222 GLY B N 1
ATOM 3339 C CA . GLY B 1 222 ? 3.426 21.094 -8.422 1 98.06 222 GLY B CA 1
ATOM 3340 C C . GLY B 1 222 ? 2.977 20.203 -9.562 1 98.06 222 GLY B C 1
ATOM 3341 O O . GLY B 1 222 ? 1.813 20.25 -9.969 1 98.06 222 GLY B O 1
ATOM 3342 N N . ASP B 1 223 ? 3.885 19.391 -10.078 1 98.19 223 ASP B N 1
ATOM 3343 C CA . ASP B 1 223 ? 3.51 18.453 -11.125 1 98.19 223 ASP B CA 1
ATOM 3344 C C . ASP B 1 223 ? 2.674 17.297 -10.562 1 98.19 223 ASP B C 1
ATOM 3346 O O . ASP B 1 223 ? 2.967 16.781 -9.484 1 98.19 223 ASP B O 1
ATOM 3350 N N . THR B 1 224 ? 1.637 16.953 -11.336 1 97.75 224 THR B N 1
ATOM 3351 C CA . THR B 1 224 ? 0.845 15.797 -10.961 1 97.75 224 THR B CA 1
ATOM 3352 C C . THR B 1 224 ? 1.657 14.516 -11.117 1 97.75 224 THR B C 1
ATOM 3354 O O . THR B 1 224 ? 2.305 14.305 -12.148 1 97.75 224 THR B O 1
ATOM 3357 N N . MET B 1 225 ? 1.631 13.711 -10.078 1 97.12 225 MET B N 1
ATOM 3358 C CA . MET B 1 225 ? 2.324 12.43 -10.102 1 97.12 225 MET B CA 1
ATOM 3359 C C . MET B 1 225 ? 1.373 11.305 -10.492 1 97.12 225 MET B C 1
ATOM 3361 O O . MET B 1 225 ? 0.18 11.359 -10.195 1 97.12 225 MET B O 1
ATOM 3365 N N . LEU B 1 226 ? 1.933 10.383 -11.18 1 94.69 226 LEU B N 1
ATOM 3366 C CA . LEU B 1 226 ? 1.157 9.164 -11.383 1 94.69 226 LEU B CA 1
ATOM 3367 C C . LEU B 1 226 ? 0.946 8.422 -10.07 1 94.69 226 LEU B C 1
ATOM 3369 O O . LEU B 1 226 ? 1.854 8.352 -9.242 1 94.69 226 LEU B O 1
ATOM 3373 N N . TRP B 1 227 ? -0.229 7.984 -9.984 1 94.06 227 TRP B N 1
ATOM 3374 C CA . TRP B 1 227 ? -0.469 7.207 -8.773 1 94.06 227 TRP B CA 1
ATOM 3375 C C . TRP B 1 227 ? 0.29 5.883 -8.812 1 94.06 227 TRP B C 1
ATOM 3377 O O . TRP B 1 227 ? 0.496 5.312 -9.891 1 94.06 227 TRP B O 1
#

Nearest PDB structures (foldseek):
  4e4y-assembly1_A  TM=8.460E-01  e=1.642E-13  Francisella tularensis subsp. tularensis SCHU S4
  2dtd-assembly1_A  TM=7.983E-01  e=1.544E-13  Thermoplasma acidophilum
  8xwk-assembly3_C  TM=7.951E-01  e=1.918E-12  Herbaspirillum huttiense
  8xwk-assembly2_B  TM=7.940E-01  e=5.128E-12  Herbaspirillum huttiense
  8y4j-assembly4_D  TM=8.010E-01  e=4.685E-11  Herbaspirillum huttiense

Organism: Penicillium expansum (NCBI:txid27334)

Solvent-accessible surface area (backbone atoms only — not comparable to full-atom values): 22550 Å² total; per-residue (Å²): 132,82,62,51,29,38,38,34,35,39,25,71,50,60,54,31,29,43,38,52,56,60,54,49,72,45,72,69,31,38,36,37,30,20,19,73,55,92,62,74,88,64,92,51,96,40,46,49,67,43,51,34,38,55,74,34,67,69,37,33,46,57,40,29,71,75,40,70,58,30,31,34,42,37,41,49,55,68,76,69,52,78,48,50,59,82,78,54,48,73,66,57,44,48,51,36,36,40,35,40,29,50,7,54,50,49,48,49,53,51,37,41,64,11,23,67,67,38,80,66,23,33,40,35,39,54,48,40,67,42,22,12,50,61,63,38,56,73,48,89,70,64,53,25,27,50,40,18,21,21,28,22,21,31,52,30,46,41,37,45,49,31,52,74,34,48,92,73,48,34,20,30,34,35,32,18,48,65,64,31,59,32,81,65,46,40,69,72,38,85,82,38,40,59,49,66,60,28,28,52,24,41,50,51,52,61,66,69,57,45,46,88,53,42,56,41,42,27,35,28,86,62,50,78,48,62,61,131,83,61,51,30,38,38,34,34,40,25,73,48,57,53,30,28,43,39,51,57,59,54,52,71,45,71,70,32,39,37,36,31,20,18,71,56,92,62,73,87,65,91,50,95,39,47,49,68,42,50,35,37,56,72,34,68,70,38,33,45,57,41,30,71,76,41,70,59,29,29,32,41,36,42,50,55,68,77,69,52,76,45,49,59,82,77,54,49,72,67,57,45,48,50,36,36,39,34,38,30,49,7,54,51,50,46,49,54,50,37,40,65,10,22,66,67,38,80,63,24,33,40,36,38,54,48,40,68,43,20,11,50,61,62,39,58,74,50,90,71,62,55,26,28,50,40,16,21,20,28,21,21,31,52,31,46,42,35,47,47,28,50,74,34,49,90,73,48,33,20,29,34,34,32,17,49,65,66,32,58,31,82,64,45,41,69,72,38,85,81,37,40,58,48,68,60,29,28,51,24,41,50,50,51,61,68,69,56,45,46,88,54,42,55,39,44,25,36,26,87,62,49,79,49,65,62

Secondary structure (DSSP, 8-state):
-PPPEEEEES-SSHHHHHHHHHHTTSTTSEEEEEESSS------TTEEEEE--TT-HHHHHHHHHT----SEEEE---------GGG--HHHHHHHIIIIIIHHHHHHHHHHHHHHTSS--EEEEE--GGG-HHHHTT--SSS-THHHHHHHHHHHHHHHHHHHHGGGT-EEEEEE--SBSSTTGGGG-S-PBPHHHHHHHHHHHHHH--GGG-SEEEETTSPBPP-/-PPPEEEEES-SSHHHHHHHHHHTTSTTSEEEEEESSS------TTEEEEE--TT-HHHHHHHHHT----SEEEE---------GGG--HHHHHHHIIIIIIHHHHHHHHHHHHHHTSS--EEEEE--GGG-HHHHTT--SSS-THHHHHHHHHHHHHHHHHHHHGGGT-EEEEEE--SBSSTTGGGG-S-PBPHHHHHHHHHHHHHH--GGG-SEEEETT-PBPP-

InterPro domains:
  IPR002347 Short-chain dehydrogenase/reductase SDR [PF00106] (5-186)
  IPR002347 Short-chain dehydrogenase/reductase SDR [PR00081] (5-22)
  IPR002347 Short-chain dehydrogenase/reductase SDR [PR00081] (68-79)
  IPR002347 Short-chain dehydrogenase/reductase SDR [PR00081] (115-131)
  IPR002347 Short-chain dehydrogenase/reductase SDR [PR00081] (147-166)
  IPR002347 Short-chain dehydrogenase/reductase SDR [PR00081] (168-185)
  IPR020904 Short-chain dehydrogenase/reductase, conserved site [PS00061] (134-162)
  IPR036291 NAD(P)-binding domain superfamily [SSF51735] (5-227)
  IPR052184 Short-chain dehydrogenases/reductases (SDR) enzymes [PTHR45458] (5-227)

Foldseek 3Di:
DQAAEEEQEPCQDFLNVLLQVVVLVPVSHAYEYEDQDPDDPDDGPRYDYAHADLLDLVRLLVRLVVQQAHQEYEYEDADFAADAQVPDDPVRLVVRQSRLASSLVSNCVNNVNRNLVDLNAEYEYAAALLCFPVSCVVPPFDTYHSNNVSRVNNVVVQVVVCVVCLVSFHEGEYEHLFQAPDPRSPNRHDDHDYSNLSSQLVVVLRVPTGSVPPYFYYYSVGHGHHD/DQAAEEEQEPCQDFLRVLLQVVVLVPVSHAYEYEDCDPDDPDDGPRYDYAHADLLDLVRLLVRLVVQQAHQEYEYEDADFAADAQVPDDPVRLVVRQSRLASSLVSNCVNNVNRNLVDLNAEYEYAAALLCFPVSCVVPPFDTYHSNNVSRVNNVVVQVVVCVVCLVSFHEGEYEHLFQAPDPRSPNRHDDHDYSNLSSQLVVVLRVPTGSVPPYFYYYSVGHGHHD

Radius of gyration: 22.74 Å; Cα contacts (8 Å, |Δi|>4): 1068; chains: 2; bounding box: 50×74×46 Å

Sequence (454 aa):
MSSPITLVIGASRGIGLELVRTLSQDTSQQVIGSVRKPTNPLDAPNVRFVTLDQADRASVKAAAASVPELDVLIINAAIGDDEKVLSTSDERLAEYFNVNVSGPLRVIQEFLPALLARQTRKIAVISSGSGSLAGQINATGGFSGPYSISKAGLNMVAVQLHNELRDQNFTVQAIHPGWVATDMGNVTGSGGMPIPESARGVLERVKEATAKDSPRFVNWKGDTMLWMSSPITLVIGASRGIGLELVRTLSQDTSQQVIGSVRKPTNPLDAPNVRFVTLDQADRASVKAAAASVPELDVLIINAAIGDDEKVLSTSDERLAEYFNVNVSGPLRVIQEFLPALLARQTRKIAVISSGSGSLAGQINATGGFSGPYSISKAGLNMVAVQLHNELRDQNFTVQAIHPGWVATDMGNVTGSGGMPIPESARGVLERVKEATAKDSPRFVNWKGDTMLW

pLDDT: mean 96.88, std 3.84, range [58.41, 98.94]